Protein AF-0000000084898525 (afdb_homodimer)

InterPro domains:
  IPR001299 Ependymin [PF00811] (63-191)
  IPR001299 Ependymin [PTHR10697] (3-191)
  IPR001299 Ependymin [SM00026] (18-191)

Solvent-accessible surface area (backbone atoms only — not comparable to full-atom values): 20523 Å² total; per-residue (Å²): 135,84,80,79,79,80,79,78,77,78,77,77,72,76,73,67,85,75,81,52,68,35,63,54,34,30,29,25,37,34,38,40,34,28,42,67,80,61,45,37,32,42,39,39,35,41,40,30,57,87,71,37,34,40,29,40,41,30,41,32,46,56,98,90,40,78,45,44,37,41,33,39,39,32,42,83,75,32,31,28,41,37,27,35,64,84,76,60,47,51,44,80,41,84,36,84,64,78,83,72,72,83,56,67,52,92,80,46,40,84,70,48,77,47,25,46,10,24,85,87,42,88,57,13,26,26,44,30,34,33,35,33,38,79,54,98,51,33,37,37,39,38,30,23,20,61,38,71,21,28,57,35,34,39,35,34,46,35,42,48,99,86,65,44,76,41,36,38,37,37,39,34,26,54,41,40,84,37,71,96,50,81,68,68,76,49,80,54,73,71,67,103,136,84,81,77,79,78,81,80,77,78,77,76,72,76,73,67,85,74,81,51,68,34,63,54,34,29,29,24,37,34,39,41,33,27,42,67,79,61,45,37,32,41,40,38,34,41,41,31,57,86,72,38,35,40,30,39,41,29,41,32,46,54,97,89,39,77,44,44,38,41,34,39,38,32,44,83,74,31,31,28,42,37,28,35,63,84,75,60,47,52,45,80,41,84,34,85,64,77,84,72,75,83,58,67,50,93,81,44,40,84,70,50,77,48,24,46,9,21,84,88,43,89,56,14,25,28,45,29,34,34,34,32,37,78,52,96,52,33,38,36,39,37,29,22,20,61,40,69,22,27,58,34,35,37,34,34,47,34,42,48,97,85,66,46,78,40,36,38,38,37,38,34,25,54,41,38,83,38,71,96,51,81,67,68,76,49,80,53,73,72,68,103

pLDDT: mean 89.5, std 13.26, range [35.56, 98.69]

Radius of gyration: 24.47 Å; Cα contacts (8 Å, |Δi|>4): 939; chains: 2; bounding box: 104×73×61 Å

Structure (mmCIF, N/CA/C/O backbone):
data_AF-0000000084898525-model_v1
#
loop_
_entity.id
_entity.type
_entity.pdbx_description
1 polymer 'Mammalian ependymin-related protein 1'
#
loop_
_atom_site.group_PDB
_atom_site.id
_atom_site.type_symbol
_atom_site.label_atom_id
_atom_site.label_alt_id
_atom_site.label_comp_id
_atom_site.label_asym_id
_atom_site.label_entity_id
_atom_site.label_seq_id
_atom_site.pdbx_PDB_ins_code
_atom_site.Cartn_x
_atom_site.Cartn_y
_atom_site.Cartn_z
_atom_site.occupancy
_atom_site.B_iso_or_equiv
_atom_site.auth_seq_id
_atom_site.auth_comp_id
_atom_site.auth_asym_id
_atom_site.auth_atom_id
_atom_site.pdbx_PDB_model_num
ATOM 1 N N . MET A 1 1 ? -43 -37.938 35 1 37.47 1 MET A N 1
ATOM 2 C CA . MET A 1 1 ? -41.812 -37.062 35.125 1 37.47 1 MET A CA 1
ATOM 3 C C . MET A 1 1 ? -41.375 -36.562 33.75 1 37.47 1 MET A C 1
ATOM 5 O O . MET A 1 1 ? -40.875 -37.312 32.906 1 37.47 1 MET A O 1
ATOM 9 N N . LYS A 1 2 ? -42.125 -35.531 33.188 1 50.28 2 LYS A N 1
ATOM 10 C CA . LYS A 1 2 ? -41.844 -34.844 31.922 1 50.28 2 LYS A CA 1
ATOM 11 C C . LYS A 1 2 ? -40.5 -34.125 32 1 50.28 2 LYS A C 1
ATOM 13 O O . LYS A 1 2 ? -40.281 -33.312 32.906 1 50.28 2 LYS A O 1
ATOM 18 N N . LEU A 1 3 ? -39.469 -34.719 31.375 1 50.31 3 LEU A N 1
ATOM 19 C CA . LEU A 1 3 ? -38.125 -34.125 31.234 1 50.31 3 LEU A CA 1
ATOM 20 C C . LEU A 1 3 ? -38.219 -32.812 30.453 1 50.31 3 LEU A C 1
ATOM 22 O O . LEU A 1 3 ? -38.594 -32.781 29.281 1 50.31 3 LEU A O 1
ATOM 26 N N . LEU A 1 4 ? -38.344 -31.672 31.156 1 56.34 4 LEU A N 1
ATOM 27 C CA . LEU A 1 4 ? -38.219 -30.344 30.578 1 56.34 4 LEU A CA 1
ATOM 28 C C . LEU A 1 4 ? -36.812 -30.109 30.031 1 56.34 4 LEU A C 1
ATOM 30 O O . LEU A 1 4 ? -35.844 -30.125 30.797 1 56.34 4 LEU A O 1
ATOM 34 N N . ILE A 1 5 ? -36.594 -30.406 28.734 1 56.66 5 ILE A N 1
ATOM 35 C CA . ILE A 1 5 ? -35.344 -30.047 28.078 1 56.66 5 ILE A CA 1
ATOM 36 C C . ILE A 1 5 ? -35.25 -28.531 27.906 1 56.66 5 ILE A C 1
ATOM 38 O O . ILE A 1 5 ? -36.062 -27.938 27.188 1 56.66 5 ILE A O 1
ATOM 42 N N . LEU A 1 6 ? -34.656 -27.797 28.844 1 54.09 6 LEU A N 1
ATOM 43 C CA . LEU A 1 6 ? -34.312 -26.391 28.672 1 54.09 6 LEU A CA 1
ATOM 44 C C . LEU A 1 6 ? -33.281 -26.203 27.578 1 54.09 6 LEU A C 1
ATOM 46 O O . LEU A 1 6 ? -32.125 -26.656 27.719 1 54.09 6 LEU A O 1
ATOM 50 N N . SER A 1 7 ? -33.688 -25.859 26.344 1 55.78 7 SER A N 1
ATOM 51 C CA . SER A 1 7 ? -32.781 -25.484 25.266 1 55.78 7 SER A CA 1
ATOM 52 C C . SER A 1 7 ? -32.094 -24.156 25.562 1 55.78 7 SER A C 1
ATOM 54 O O . SER A 1 7 ? -32.75 -23.109 25.656 1 55.78 7 SER A O 1
ATOM 56 N N . PHE A 1 8 ? -30.922 -24.125 26.125 1 55.19 8 PHE A N 1
ATOM 57 C CA . PHE A 1 8 ? -30.125 -22.922 26.203 1 55.19 8 PHE A CA 1
ATOM 58 C C . PHE A 1 8 ? -29.641 -22.5 24.812 1 55.19 8 PHE A C 1
ATOM 60 O O . PHE A 1 8 ? -28.766 -23.141 24.234 1 55.19 8 PHE A O 1
ATOM 67 N N . SER A 1 9 ? -30.406 -21.625 24.094 1 54.16 9 SER A N 1
ATOM 68 C CA . SER A 1 9 ? -29.891 -20.984 22.891 1 54.16 9 SER A CA 1
ATOM 69 C C . SER A 1 9 ? -28.719 -20.078 23.203 1 54.16 9 SER A C 1
ATOM 71 O O . SER A 1 9 ? -28.859 -19.078 23.906 1 54.16 9 SER A O 1
ATOM 73 N N . ALA A 1 10 ? -27.531 -20.516 23 1 54.69 10 ALA A N 1
ATOM 74 C CA . ALA A 1 10 ? -26.344 -19.656 23.062 1 54.69 10 ALA A CA 1
ATOM 75 C C . ALA A 1 10 ? -26.453 -18.516 22.047 1 54.69 10 ALA A C 1
ATOM 77 O O . ALA A 1 10 ? -26.438 -18.75 20.828 1 54.69 10 ALA A O 1
ATOM 78 N N . LEU A 1 11 ? -26.953 -17.328 22.375 1 49.19 11 LEU A N 1
ATOM 79 C CA . LEU A 1 11 ? -26.828 -16.125 21.578 1 49.19 11 LEU A CA 1
ATOM 80 C C . LEU A 1 11 ? -25.375 -15.797 21.281 1 49.19 11 LEU A C 1
ATOM 82 O O . LEU A 1 11 ? -24.625 -15.398 22.188 1 49.19 11 LEU A O 1
ATOM 86 N N . ILE A 1 12 ? -24.766 -16.406 20.281 1 50.25 12 ILE A N 1
ATOM 87 C CA . ILE A 1 12 ? -23.469 -15.945 19.797 1 50.25 12 ILE A CA 1
ATOM 88 C C . ILE A 1 12 ? -23.547 -14.461 19.453 1 50.25 12 ILE A C 1
ATOM 90 O O . ILE A 1 12 ? -24.188 -14.078 18.469 1 50.25 12 ILE A O 1
ATOM 94 N N . VAL A 1 13 ? -23.469 -13.539 20.359 1 44.94 13 VAL A N 1
ATOM 95 C CA . VAL A 1 13 ? -23.25 -12.117 20.094 1 44.94 13 VAL A CA 1
ATOM 96 C C . VAL A 1 13 ? -22.047 -11.945 19.156 1 44.94 13 VAL A C 1
ATOM 98 O O . VAL A 1 13 ? -20.922 -12.297 19.5 1 44.94 13 VAL A O 1
ATOM 101 N N . PHE A 1 14 ? -22.25 -12.023 17.828 1 46.62 14 PHE A N 1
ATOM 102 C CA . PHE A 1 14 ? -21.219 -11.508 16.938 1 46.62 14 PHE A CA 1
ATOM 103 C C . PHE A 1 14 ? -20.703 -10.172 17.438 1 46.62 14 PHE A C 1
ATOM 105 O O . PHE A 1 14 ? -21.422 -9.172 17.422 1 46.62 14 PHE A O 1
ATOM 112 N N . ALA A 1 15 ? -19.844 -10.109 18.391 1 46.78 15 ALA A N 1
ATOM 113 C CA . ALA A 1 15 ? -19.219 -8.844 18.781 1 46.78 15 ALA A CA 1
ATOM 114 C C . ALA A 1 15 ? -18.828 -8.031 17.547 1 46.78 15 ALA A C 1
ATOM 116 O O . ALA A 1 15 ? -18.062 -8.5 16.703 1 46.78 15 ALA A O 1
ATOM 117 N N . ALA A 1 16 ? -19.672 -7.074 17.062 1 53.44 16 ALA A N 1
ATOM 118 C CA . ALA A 1 16 ? -19.312 -6.07 16.062 1 53.44 16 ALA A CA 1
ATOM 119 C C . ALA A 1 16 ? -17.859 -5.66 16.203 1 53.44 16 ALA A C 1
ATOM 121 O O . ALA A 1 16 ? -17.328 -5.547 17.312 1 53.44 16 ALA A O 1
ATOM 122 N N . ALA A 1 17 ? -17.094 -5.891 15.172 1 63.47 17 ALA A N 1
ATOM 123 C CA . ALA A 1 17 ? -15.695 -5.488 15.227 1 63.47 17 ALA A CA 1
ATOM 124 C C . ALA A 1 17 ? -15.531 -4.152 15.953 1 63.47 17 ALA A C 1
ATOM 126 O O . ALA A 1 17 ? -16.219 -3.182 15.633 1 63.47 17 ALA A O 1
ATOM 127 N N . GLN A 1 18 ? -15.102 -4.094 17.219 1 69.44 18 GLN A N 1
ATOM 128 C CA . GLN A 1 18 ? -14.945 -2.881 18.016 1 69.44 18 GLN A CA 1
ATOM 129 C C . GLN A 1 18 ? -13.992 -1.899 17.328 1 69.44 18 GLN A C 1
ATOM 131 O O . GLN A 1 18 ? -12.922 -2.289 16.859 1 69.44 18 GLN A O 1
ATOM 136 N N . HIS A 1 19 ? -14.43 -0.667 17.062 1 83.62 19 HIS A N 1
ATOM 137 C CA . HIS A 1 19 ? -13.648 0.427 16.516 1 83.62 19 HIS A CA 1
ATOM 138 C C . HIS A 1 19 ? -12.375 0.661 17.328 1 83.62 19 HIS A C 1
ATOM 140 O O . HIS A 1 19 ? -12.445 0.9 18.531 1 83.62 19 HIS A O 1
ATOM 146 N N . CYS A 1 20 ? -11.242 0.425 16.75 1 87.94 20 CYS A N 1
ATOM 147 C CA . CYS A 1 20 ? -10.008 0.813 17.438 1 87.94 20 CYS A CA 1
ATOM 148 C C . CYS A 1 20 ? -9.883 2.33 17.5 1 87.94 20 CYS A C 1
ATOM 150 O O . CYS A 1 20 ? -10.57 3.051 16.781 1 87.94 20 CYS A O 1
ATOM 152 N N . ILE A 1 21 ? -9.148 2.836 18.484 1 91.38 21 ILE A N 1
ATOM 153 C CA . ILE A 1 21 ? -8.977 4.27 18.688 1 91.38 21 ILE A CA 1
ATOM 154 C C . ILE A 1 21 ? -7.633 4.711 18.094 1 91.38 21 ILE A C 1
ATOM 156 O O . ILE A 1 21 ? -6.574 4.363 18.625 1 91.38 21 ILE A O 1
ATOM 160 N N . SER A 1 22 ? -7.703 5.422 17.031 1 93.19 22 SER A N 1
ATOM 161 C CA . SER A 1 22 ? -6.496 5.926 16.391 1 93.19 22 SER A CA 1
ATOM 162 C C . SER A 1 22 ? -5.934 7.133 17.125 1 93.19 22 SER A C 1
ATOM 164 O O . SER A 1 22 ? -6.672 7.848 17.812 1 93.19 22 SER A O 1
ATOM 166 N N . PRO A 1 23 ? -4.617 7.359 17.031 1 95.19 23 PRO A N 1
ATOM 167 C CA . PRO A 1 23 ? -4.047 8.547 17.672 1 95.19 23 PRO A CA 1
ATOM 168 C C . PRO A 1 23 ? -4.566 9.852 17.078 1 95.19 23 PRO A C 1
ATOM 170 O O . PRO A 1 23 ? -4.695 9.961 15.859 1 95.19 23 PRO A O 1
ATOM 173 N N . ASP A 1 24 ? -4.734 10.828 17.906 1 96.12 24 ASP A N 1
ATOM 174 C CA . ASP A 1 24 ? -5.234 12.125 17.453 1 96.12 24 ASP A CA 1
ATOM 175 C C . ASP A 1 24 ? -4.102 12.992 16.906 1 96.12 24 ASP A C 1
ATOM 177 O O . ASP A 1 24 ? -4.348 13.953 16.188 1 96.12 24 ASP A O 1
ATOM 181 N N . VAL A 1 25 ? -2.953 12.711 17.469 1 97.44 25 VAL A N 1
ATOM 182 C CA . VAL A 1 25 ? -1.782 13.5 17.094 1 97.44 25 VAL A CA 1
ATOM 183 C C . VAL A 1 25 ? -0.61 12.562 16.797 1 97.44 25 VAL A C 1
ATOM 185 O O . VAL A 1 25 ? -0.281 11.695 17.609 1 97.44 25 VAL A O 1
ATOM 188 N N . PHE A 1 26 ? -0.01 12.75 15.547 1 98.06 26 PHE A N 1
ATOM 189 C CA . PHE A 1 26 ? 1.152 11.93 15.234 1 98.06 26 PHE A CA 1
ATOM 190 C C . PHE A 1 26 ? 1.966 12.547 14.102 1 98.06 26 PHE A C 1
ATOM 192 O O . PHE A 1 26 ? 1.516 13.484 13.445 1 98.06 26 PHE A O 1
ATOM 199 N N . GLU A 1 27 ? 3.195 12.086 13.984 1 98.38 27 GLU A N 1
ATOM 200 C CA . GLU A 1 27 ? 4.059 12.344 12.836 1 98.38 27 GLU A CA 1
ATOM 201 C C . GLU A 1 27 ? 4.383 11.047 12.086 1 98.38 27 GLU A C 1
ATOM 203 O O . GLU A 1 27 ? 4.359 9.969 12.672 1 98.38 27 GLU A O 1
ATOM 208 N N . SER A 1 28 ? 4.676 11.18 10.805 1 98.5 28 SER A N 1
ATOM 209 C CA . SER A 1 28 ? 5.027 10.008 10.008 1 98.5 28 SER A CA 1
ATOM 210 C C . SER A 1 28 ? 5.777 10.406 8.742 1 98.5 28 SER A C 1
ATOM 212 O O . SER A 1 28 ? 5.734 11.562 8.32 1 98.5 28 SER A O 1
ATOM 214 N N . ARG A 1 29 ? 6.57 9.477 8.328 1 98.19 29 ARG A N 1
ATOM 215 C CA . ARG A 1 29 ? 6.867 9.562 6.898 1 98.19 29 ARG A CA 1
ATOM 216 C C . ARG A 1 29 ? 5.609 9.336 6.066 1 98.19 29 ARG A C 1
ATOM 218 O O . ARG A 1 29 ? 4.738 8.547 6.449 1 98.19 29 ARG A O 1
ATOM 225 N N . ILE A 1 30 ? 5.559 10.023 4.941 1 98.19 30 ILE A N 1
ATOM 226 C CA . ILE A 1 30 ? 4.383 9.859 4.09 1 98.19 30 ILE A CA 1
ATOM 227 C C . ILE A 1 30 ? 4.816 9.758 2.629 1 98.19 30 ILE A C 1
ATOM 229 O O . ILE A 1 30 ? 5.746 10.445 2.203 1 98.19 30 ILE A O 1
ATOM 233 N N . ILE A 1 31 ? 4.25 8.844 1.963 1 95.62 31 ILE A N 1
ATOM 234 C CA . ILE A 1 31 ? 4.281 8.789 0.505 1 95.62 31 ILE A CA 1
ATOM 235 C C . ILE A 1 31 ? 2.877 9.031 -0.046 1 95.62 31 ILE A C 1
ATOM 237 O O . ILE A 1 31 ? 1.902 8.461 0.444 1 95.62 31 ILE A O 1
ATOM 241 N N . SER A 1 32 ? 2.797 9.93 -1.043 1 95.62 32 SER A N 1
ATOM 242 C CA . SER A 1 32 ? 1.503 10.266 -1.627 1 95.62 32 SER A CA 1
ATOM 243 C C . SER A 1 32 ? 1.498 10.031 -3.133 1 95.62 32 SER A C 1
ATOM 245 O O . SER A 1 32 ? 2.422 10.453 -3.836 1 95.62 32 SER A O 1
ATOM 247 N N . TYR A 1 33 ? 0.398 9.359 -3.537 1 91.44 33 TYR A N 1
ATOM 248 C CA . TYR A 1 33 ? 0.168 9.148 -4.961 1 91.44 33 TYR A CA 1
ATOM 249 C C . TYR A 1 33 ? -1.206 9.656 -5.375 1 91.44 33 TYR A C 1
ATOM 251 O O . TYR A 1 33 ? -2.162 9.586 -4.602 1 91.44 33 TYR A O 1
ATOM 259 N N . ASP A 1 34 ? -1.259 10.188 -6.52 1 91.19 34 ASP A N 1
ATOM 260 C CA . ASP A 1 34 ? -2.484 10.164 -7.312 1 91.19 34 ASP A CA 1
ATOM 261 C C . ASP A 1 34 ? -2.328 9.258 -8.531 1 91.19 34 ASP A C 1
ATOM 263 O O . ASP A 1 34 ? -1.704 9.641 -9.523 1 91.19 34 ASP A O 1
ATOM 267 N N . HIS A 1 35 ? -2.918 8.102 -8.406 1 85.62 35 HIS A N 1
ATOM 268 C CA . HIS A 1 35 ? -2.658 7.062 -9.398 1 85.62 35 HIS A CA 1
ATOM 269 C C . HIS A 1 35 ? -3.283 7.41 -10.742 1 85.62 35 HIS A C 1
ATOM 271 O O . HIS A 1 35 ? -2.926 6.828 -11.766 1 85.62 35 HIS A O 1
ATOM 277 N N . ARG A 1 36 ? -4.145 8.352 -10.773 1 83.5 36 ARG A N 1
ATOM 278 C CA . ARG A 1 36 ? -4.754 8.766 -12.031 1 83.5 36 ARG A CA 1
ATOM 279 C C . ARG A 1 36 ? -3.832 9.703 -12.805 1 83.5 36 ARG A C 1
ATOM 281 O O . ARG A 1 36 ? -3.721 9.609 -14.031 1 83.5 36 ARG A O 1
ATOM 288 N N . THR A 1 37 ? -3.15 10.555 -12.094 1 82.75 37 THR A N 1
ATOM 289 C CA . THR A 1 37 ? -2.352 11.57 -12.766 1 82.75 37 THR A CA 1
ATOM 290 C C . THR A 1 37 ? -0.876 11.18 -12.781 1 82.75 37 THR A C 1
ATOM 292 O O . THR A 1 37 ? -0.083 11.75 -13.523 1 82.75 37 THR A O 1
ATOM 295 N N . GLY A 1 38 ? -0.551 10.312 -11.922 1 80.94 38 GLY A N 1
ATOM 296 C CA . GLY A 1 38 ? 0.848 9.938 -11.781 1 80.94 38 GLY A CA 1
ATOM 297 C C . GLY A 1 38 ? 1.601 10.805 -10.789 1 80.94 38 GLY A C 1
ATOM 298 O O . GLY A 1 38 ? 2.83 10.758 -10.727 1 80.94 38 GLY A O 1
ATOM 299 N N . TYR A 1 39 ? 0.853 11.641 -10.062 1 86.81 39 TYR A N 1
ATOM 300 C CA . TYR A 1 39 ? 1.465 12.453 -9.023 1 86.81 39 TYR A CA 1
ATOM 301 C C . TYR A 1 39 ? 2.123 11.586 -7.957 1 86.81 39 TYR A C 1
ATOM 303 O O . TYR A 1 39 ? 1.572 10.547 -7.566 1 86.81 39 TYR A O 1
ATOM 311 N N . TYR A 1 40 ? 3.279 11.969 -7.598 1 90.31 40 TYR A N 1
ATOM 312 C CA . TYR A 1 40 ? 4.043 11.281 -6.562 1 90.31 40 TYR A CA 1
ATOM 313 C C . TYR A 1 40 ? 4.781 12.281 -5.68 1 90.31 40 TYR A C 1
ATOM 315 O O . TYR A 1 40 ? 5.391 13.227 -6.18 1 90.31 40 TYR A O 1
ATOM 323 N N . ALA A 1 41 ? 4.656 12.094 -4.402 1 94.81 41 ALA A N 1
ATOM 324 C CA . ALA A 1 41 ? 5.387 12.922 -3.443 1 94.81 41 ALA A CA 1
ATOM 325 C C . ALA A 1 41 ? 5.793 12.109 -2.217 1 94.81 41 ALA A C 1
ATOM 327 O O . ALA A 1 41 ? 5.102 11.156 -1.838 1 94.81 41 ALA A O 1
ATOM 328 N N . ALA A 1 42 ? 6.883 12.438 -1.641 1 96.12 42 ALA A N 1
ATOM 329 C CA . ALA A 1 42 ? 7.398 11.773 -0.449 1 96.12 42 ALA A CA 1
ATOM 330 C C . ALA A 1 42 ? 7.969 12.781 0.544 1 96.12 42 ALA A C 1
ATOM 332 O O . ALA A 1 42 ? 8.617 13.75 0.149 1 96.12 42 ALA A O 1
ATOM 333 N N . GLY A 1 43 ? 7.688 12.531 1.839 1 97.38 43 GLY A N 1
ATOM 334 C CA . GLY A 1 43 ? 8.219 13.43 2.85 1 97.38 43 GLY A CA 1
ATOM 335 C C . GLY A 1 43 ? 7.742 13.094 4.254 1 97.38 43 GLY A C 1
ATOM 336 O O . GLY A 1 43 ? 7.801 11.938 4.672 1 97.38 43 GLY A O 1
ATOM 337 N N . TRP A 1 44 ? 7.383 14.242 4.938 1 97.69 44 TRP A N 1
ATOM 338 C CA . TRP A 1 44 ? 7 14.117 6.34 1 97.69 44 TRP A CA 1
ATOM 339 C C . TRP A 1 44 ? 5.633 14.75 6.59 1 97.69 44 TRP A C 1
ATOM 341 O O . TRP A 1 44 ? 5.324 15.812 6.039 1 97.69 44 TRP A O 1
ATOM 351 N N . LEU A 1 45 ? 4.945 14.102 7.453 1 98.38 45 LEU A N 1
ATOM 352 C CA . LEU A 1 45 ? 3.609 14.562 7.812 1 98.38 45 LEU A CA 1
ATOM 353 C C . LEU A 1 45 ? 3.486 14.766 9.32 1 98.38 45 LEU A C 1
ATOM 355 O O . LEU A 1 45 ? 3.959 13.93 10.102 1 98.38 45 LEU A O 1
ATOM 359 N N . ALA A 1 46 ? 2.951 15.875 9.719 1 98.69 46 ALA A N 1
ATOM 360 C CA . ALA A 1 46 ? 2.426 16.094 11.062 1 98.69 46 ALA A CA 1
ATOM 361 C C . ALA A 1 46 ? 0.905 16.234 11.047 1 98.69 46 ALA A C 1
ATOM 363 O O . ALA A 1 46 ? 0.351 16.938 10.195 1 98.69 46 ALA A O 1
ATOM 364 N N . TYR A 1 47 ? 0.273 15.539 11.922 1 98.56 47 TYR A N 1
ATOM 365 C CA . TYR A 1 47 ? -1.181 15.422 11.945 1 98.56 47 TYR A CA 1
ATOM 366 C C . TYR A 1 47 ? -1.731 15.734 13.336 1 98.56 47 TYR A C 1
ATOM 368 O O . TYR A 1 47 ? -1.245 15.203 14.336 1 98.56 47 TYR A O 1
ATOM 376 N N . ASP A 1 48 ? -2.695 16.609 13.406 1 98.12 48 ASP A N 1
ATOM 377 C CA . ASP A 1 48 ? -3.41 16.938 14.633 1 98.12 48 ASP A CA 1
ATOM 378 C C . ASP A 1 48 ? -4.918 17 14.398 1 98.12 48 ASP A C 1
ATOM 380 O O . ASP A 1 48 ? -5.426 17.984 13.859 1 98.12 48 ASP A O 1
ATOM 384 N N . ALA A 1 49 ? -5.598 15.992 14.875 1 96.44 49 ALA A N 1
ATOM 385 C CA . ALA A 1 49 ? -7.043 15.914 14.68 1 96.44 49 ALA A CA 1
ATOM 386 C C . ALA A 1 49 ? -7.777 16.906 15.57 1 96.44 49 ALA A C 1
ATOM 388 O O . ALA A 1 49 ? -8.867 17.375 15.234 1 96.44 49 ALA A O 1
ATOM 389 N N . ASN A 1 50 ? -7.203 17.219 16.688 1 95.88 50 ASN A N 1
ATOM 390 C CA . ASN A 1 50 ? -7.871 18.125 17.625 1 95.88 50 ASN A CA 1
ATOM 391 C C . ASN A 1 50 ? -8.039 19.516 17.047 1 95.88 50 ASN A C 1
ATOM 393 O O . ASN A 1 50 ? -9.086 20.141 17.203 1 95.88 50 ASN A O 1
ATOM 397 N N . THR A 1 51 ? -7.004 19.969 16.422 1 97.06 51 THR A N 1
ATOM 398 C CA . THR A 1 51 ? -7.055 21.312 15.82 1 97.06 51 THR A CA 1
ATOM 399 C C . THR A 1 51 ? -7.367 21.219 14.328 1 97.06 51 THR A C 1
ATOM 401 O O . THR A 1 51 ? -7.469 22.25 13.656 1 97.06 51 THR A O 1
ATOM 404 N N . GLU A 1 52 ? -7.512 20.062 13.766 1 97.44 52 GLU A N 1
ATOM 405 C CA . GLU A 1 52 ? -7.781 19.781 12.359 1 97.44 52 GLU A CA 1
ATOM 406 C C . GLU A 1 52 ? -6.742 20.453 11.461 1 97.44 52 GLU A C 1
ATOM 408 O O . GLU A 1 52 ? -7.098 21.172 10.531 1 97.44 52 GLU A O 1
ATOM 413 N N . ARG A 1 53 ? -5.504 20.109 11.789 1 98.25 53 ARG A N 1
ATOM 414 C CA . ARG A 1 53 ? -4.379 20.641 11.023 1 98.25 53 ARG A CA 1
ATOM 415 C C . ARG A 1 53 ? -3.469 19.516 10.555 1 98.25 53 ARG A C 1
ATOM 417 O O . ARG A 1 53 ? -3.234 18.547 11.289 1 98.25 53 ARG A O 1
ATOM 424 N N . ILE A 1 54 ? -3.039 19.641 9.352 1 98.44 54 ILE A N 1
ATOM 425 C CA . ILE A 1 54 ? -2.064 18.734 8.758 1 98.44 54 ILE A CA 1
ATOM 426 C C . ILE A 1 54 ? -0.929 19.531 8.125 1 98.44 54 ILE A C 1
ATOM 428 O O . ILE A 1 54 ? -1.172 20.5 7.402 1 98.44 54 ILE A O 1
ATOM 432 N N . ARG A 1 55 ? 0.242 19.188 8.461 1 98.44 55 ARG A N 1
ATOM 433 C CA . ARG A 1 55 ? 1.406 19.781 7.812 1 98.44 55 ARG A CA 1
ATOM 434 C C . ARG A 1 55 ? 2.215 18.719 7.074 1 98.44 55 ARG A C 1
ATOM 436 O O . ARG A 1 55 ? 2.469 17.641 7.609 1 98.44 55 ARG A O 1
ATOM 443 N N . VAL A 1 56 ? 2.541 19.031 5.828 1 98 56 VAL A N 1
ATOM 444 C CA . VAL A 1 56 ? 3.311 18.109 5.016 1 98 56 VAL A CA 1
ATOM 445 C C . VAL A 1 56 ? 4.523 18.812 4.418 1 98 56 VAL A C 1
ATOM 447 O O . VAL A 1 56 ? 4.387 19.875 3.799 1 98 56 VAL A O 1
ATOM 450 N N . ILE A 1 57 ? 5.691 18.297 4.684 1 96.88 57 ILE A N 1
ATOM 451 C CA . ILE A 1 57 ? 6.934 18.703 4.031 1 96.88 57 ILE A CA 1
ATOM 452 C C . ILE A 1 57 ? 7.395 17.609 3.068 1 96.88 57 ILE A C 1
ATOM 454 O O . ILE A 1 57 ? 7.73 16.5 3.49 1 96.88 57 ILE A O 1
ATOM 458 N N . GLU A 1 58 ? 7.355 17.984 1.726 1 96.06 58 GLU A N 1
ATOM 459 C CA . GLU A 1 58 ? 7.496 16.859 0.802 1 96.06 58 GLU A CA 1
ATOM 460 C C . GLU A 1 58 ? 8.242 17.281 -0.463 1 96.06 58 GLU A C 1
ATOM 462 O O . GLU A 1 58 ? 8.312 18.469 -0.78 1 96.06 58 GLU A O 1
ATOM 467 N N . ASP A 1 59 ? 8.898 16.328 -1.011 1 94.62 59 ASP A N 1
ATOM 468 C CA . ASP A 1 59 ? 9.383 16.406 -2.385 1 94.62 59 ASP A CA 1
ATOM 469 C C . ASP A 1 59 ? 8.352 15.852 -3.363 1 94.62 59 ASP A C 1
ATOM 471 O O . ASP A 1 59 ? 7.93 14.703 -3.24 1 94.62 59 ASP A O 1
ATOM 475 N N . ALA A 1 60 ? 7.98 16.719 -4.227 1 92 60 ALA A N 1
ATOM 476 C CA . ALA A 1 60 ? 7.059 16.312 -5.281 1 92 60 ALA A CA 1
ATOM 477 C C . ALA A 1 60 ? 7.801 16.078 -6.594 1 92 60 ALA A C 1
ATOM 479 O O . ALA A 1 60 ? 8.695 16.844 -6.949 1 92 60 ALA A O 1
ATOM 480 N N . TYR A 1 61 ? 7.426 14.984 -7.211 1 85.81 61 TYR A N 1
ATOM 481 C CA . TYR A 1 61 ? 8.086 14.609 -8.453 1 85.81 61 TYR A CA 1
ATOM 482 C C . TYR A 1 61 ? 7.121 14.672 -9.633 1 85.81 61 TYR A C 1
ATOM 484 O O . TYR A 1 61 ? 6.145 13.922 -9.68 1 85.81 61 TYR A O 1
ATOM 492 N N . GLU A 1 62 ? 7.16 15.734 -10.438 1 74.94 62 GLU A N 1
ATOM 493 C CA . GLU A 1 62 ? 6.363 15.906 -11.648 1 74.94 62 GLU A CA 1
ATOM 494 C C . GLU A 1 62 ? 7.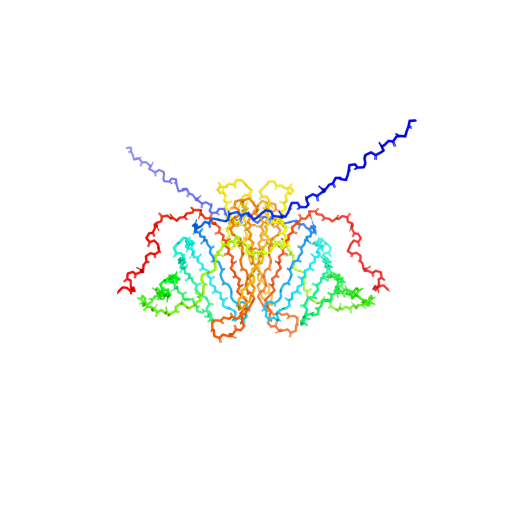254 16.047 -12.883 1 74.94 62 GLU A C 1
ATOM 496 O O . GLU A 1 62 ? 8.094 16.938 -12.945 1 74.94 62 GLU A O 1
ATOM 501 N N . ASN A 1 63 ? 6.973 15.195 -13.953 1 70.5 63 ASN A N 1
ATOM 502 C CA . ASN A 1 63 ? 7.695 15.227 -15.219 1 70.5 63 ASN A CA 1
ATOM 503 C C . ASN A 1 63 ? 9.203 15.344 -15 1 70.5 63 ASN A C 1
ATOM 505 O O . ASN A 1 63 ? 9.852 16.203 -15.602 1 70.5 63 ASN A O 1
ATOM 509 N N . SER A 1 64 ? 9.711 14.602 -14.016 1 73.19 64 SER A N 1
ATOM 510 C CA . SER A 1 64 ? 11.133 14.492 -13.719 1 73.19 64 SER A CA 1
ATOM 511 C C . SER A 1 64 ? 11.641 15.688 -12.922 1 73.19 64 SER A C 1
ATOM 513 O O . SER A 1 64 ? 12.844 15.859 -12.742 1 73.19 64 SER A O 1
ATOM 515 N N . THR A 1 65 ? 10.766 16.578 -12.703 1 82.88 65 THR A N 1
ATOM 516 C CA . THR A 1 65 ? 11.125 17.719 -11.875 1 82.88 65 THR A CA 1
ATOM 517 C C . THR A 1 65 ? 10.773 17.453 -10.414 1 82.88 65 THR A C 1
ATOM 519 O O . THR A 1 65 ? 9.68 16.969 -10.109 1 82.88 65 THR A O 1
ATOM 522 N N . LYS A 1 66 ? 11.742 17.719 -9.609 1 88.12 66 LYS A N 1
ATOM 523 C CA . LYS A 1 66 ? 11.555 17.609 -8.164 1 88.12 66 LYS A CA 1
ATOM 524 C C . LYS A 1 66 ? 11.352 18.984 -7.531 1 88.12 66 LYS A C 1
ATOM 526 O O . LYS A 1 66 ? 12.148 19.906 -7.742 1 88.12 66 LYS A O 1
ATOM 531 N N . THR A 1 67 ? 10.227 19.203 -6.832 1 90.75 67 THR A N 1
ATOM 532 C CA . THR A 1 67 ? 9.922 20.438 -6.129 1 90.75 67 THR A CA 1
ATOM 533 C C . THR A 1 67 ? 9.672 20.172 -4.648 1 90.75 67 THR A C 1
ATOM 535 O O . THR A 1 67 ? 8.977 19.219 -4.293 1 90.75 67 THR A O 1
ATOM 538 N N . HIS A 1 68 ? 10.219 21.0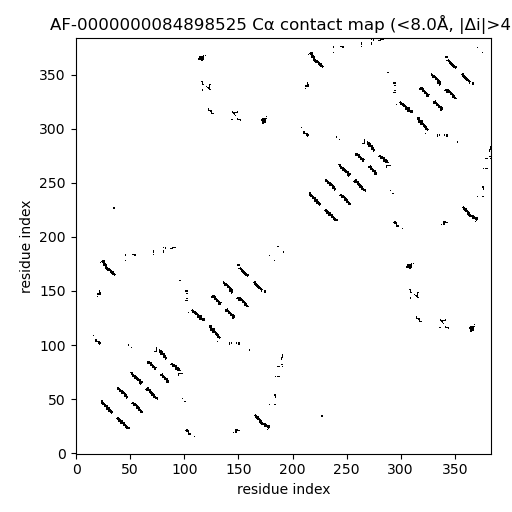16 -3.848 1 93.25 68 HIS A N 1
ATOM 539 C CA . HIS A 1 68 ? 10.062 20.891 -2.404 1 93.25 68 HIS A CA 1
ATOM 540 C C . HIS A 1 68 ? 8.969 21.797 -1.878 1 93.25 68 HIS A C 1
ATOM 542 O O . HIS A 1 68 ? 8.992 23.016 -2.125 1 93.25 68 HIS A O 1
ATOM 548 N N . TYR A 1 69 ? 8.016 21.188 -1.221 1 95.62 69 TYR A N 1
ATOM 549 C CA . TYR A 1 69 ? 6.914 21.969 -0.67 1 95.62 69 TYR A CA 1
ATOM 550 C C . TYR A 1 69 ? 6.816 21.781 0.84 1 95.62 69 TYR A C 1
ATOM 552 O O . TYR A 1 69 ? 7.164 20.719 1.368 1 95.62 69 TYR A O 1
ATOM 560 N N . ASP A 1 70 ? 6.477 22.828 1.464 1 97.19 70 ASP A N 1
ATOM 561 C CA . ASP A 1 70 ? 6.004 22.875 2.846 1 97.19 70 ASP A CA 1
ATOM 562 C C . ASP A 1 70 ? 4.578 23.406 2.924 1 97.19 70 ASP A C 1
ATOM 564 O O . ASP A 1 70 ? 4.34 24.594 2.689 1 97.19 70 ASP A O 1
ATOM 568 N N . THR A 1 71 ? 3.67 22.547 3.32 1 97.5 71 THR A N 1
ATOM 569 C CA . THR A 1 71 ? 2.264 22.922 3.238 1 97.5 71 THR A CA 1
ATOM 570 C C . THR A 1 71 ? 1.564 22.703 4.574 1 97.5 71 THR A C 1
ATOM 572 O O . THR A 1 71 ? 1.668 21.625 5.168 1 97.5 71 THR A O 1
ATOM 575 N N . LEU A 1 72 ? 0.885 23.734 5.012 1 98.31 72 LEU A N 1
ATOM 576 C CA . LEU A 1 72 ? 0.007 23.625 6.172 1 98.31 72 LEU A CA 1
ATOM 577 C C . LEU A 1 72 ? -1.458 23.672 5.75 1 98.31 72 LEU A C 1
ATOM 579 O O . LEU A 1 72 ? -1.907 24.641 5.145 1 98.31 72 LEU A O 1
ATOM 583 N N . PHE A 1 73 ? -2.201 22.672 6.059 1 98.06 73 PHE A N 1
ATOM 584 C CA . PHE A 1 73 ? -3.65 22.641 5.902 1 98.06 73 PHE A CA 1
ATOM 585 C C . PHE A 1 73 ? -4.344 22.984 7.219 1 98.06 73 PHE A C 1
ATOM 587 O O . PHE A 1 73 ? -4.27 22.219 8.18 1 98.06 73 PHE A O 1
ATOM 594 N N . ALA A 1 74 ? -4.926 24.078 7.23 1 98.12 74 ALA A N 1
ATOM 595 C CA . ALA A 1 74 ? -5.68 24.531 8.398 1 98.12 74 ALA A CA 1
ATOM 596 C C . ALA A 1 74 ? -7.18 24.516 8.125 1 98.12 74 ALA A C 1
ATOM 598 O O . ALA A 1 74 ? -7.742 25.5 7.656 1 98.12 74 ALA A O 1
ATOM 599 N N . TYR A 1 75 ? -7.836 23.484 8.547 1 97.38 75 TYR A N 1
ATOM 600 C CA . TYR A 1 75 ? -9.203 23.234 8.102 1 97.38 75 TYR A CA 1
ATOM 601 C C . TYR A 1 75 ? -10.188 24.141 8.828 1 97.38 75 TYR A C 1
ATOM 603 O O . TYR A 1 75 ? -11.172 24.594 8.242 1 97.38 75 TYR A O 1
ATOM 611 N N . LYS A 1 76 ? -9.977 24.391 10.047 1 97.19 76 LYS A N 1
ATOM 612 C CA . LYS A 1 76 ? -10.867 25.297 10.758 1 97.19 76 LYS A CA 1
ATOM 613 C C . LYS A 1 76 ? -10.812 26.703 10.172 1 97.19 76 LYS A C 1
ATOM 615 O O . LYS A 1 76 ? -11.828 27.406 10.117 1 97.19 76 LYS A O 1
ATOM 620 N N . GLU A 1 77 ? -9.625 27.078 9.727 1 96.25 77 GLU A N 1
ATOM 621 C CA . GLU A 1 77 ? -9.43 28.391 9.125 1 96.25 77 GLU A CA 1
ATOM 622 C C . GLU A 1 77 ? -9.805 28.375 7.645 1 96.25 77 GLU A C 1
ATOM 624 O O . GLU A 1 77 ? -9.781 29.422 6.984 1 96.25 77 GLU A O 1
ATOM 629 N N . LYS A 1 78 ? -10.031 27.266 7.156 1 97.06 78 LYS A N 1
ATOM 630 C CA . LYS A 1 78 ? -10.336 27.094 5.738 1 97.06 78 LYS A CA 1
ATOM 631 C C . LYS A 1 78 ? -9.227 27.656 4.859 1 97.06 78 LYS A C 1
ATOM 633 O O . LYS A 1 78 ? -9.492 28.359 3.885 1 97.06 78 LYS A O 1
ATOM 638 N N . ALA A 1 79 ? -7.988 27.344 5.258 1 97.62 79 ALA A N 1
ATOM 639 C CA . ALA A 1 79 ? -6.852 27.906 4.527 1 97.62 79 ALA A CA 1
ATOM 640 C C . ALA A 1 79 ? -5.73 26.875 4.387 1 97.62 79 ALA A C 1
ATOM 642 O O . ALA A 1 79 ? -5.453 26.125 5.32 1 97.62 79 ALA A O 1
ATOM 643 N N . GLU A 1 80 ? -5.156 26.859 3.289 1 97.62 80 GLU A N 1
ATOM 644 C CA . GLU A 1 80 ? -3.926 26.141 2.984 1 97.62 80 GLU A CA 1
ATOM 645 C C . GLU A 1 80 ? -2.764 27.109 2.756 1 97.62 80 GLU A C 1
ATOM 647 O O . GLU A 1 80 ? -2.877 28.047 1.973 1 97.62 80 GLU A O 1
ATOM 652 N N . TYR A 1 81 ? -1.662 26.969 3.461 1 98 81 TYR A N 1
ATOM 653 C CA . TYR A 1 81 ? -0.428 27.734 3.279 1 98 81 TYR A CA 1
ATOM 654 C C . TYR A 1 81 ? 0.66 26.859 2.662 1 98 81 TYR A C 1
ATOM 656 O O . TYR A 1 81 ? 1.107 25.891 3.273 1 98 81 TYR A O 1
ATOM 664 N N . ARG A 1 82 ? 1.07 27.188 1.489 1 97.19 82 ARG A N 1
ATOM 665 C CA . ARG A 1 82 ? 2.062 26.375 0.793 1 97.19 82 ARG A CA 1
ATOM 666 C C . ARG A 1 82 ? 3.307 27.203 0.465 1 97.19 82 ARG A C 1
ATOM 668 O O . ARG A 1 82 ? 3.215 28.25 -0.169 1 97.19 82 ARG A O 1
ATOM 675 N N . ILE A 1 83 ? 4.402 26.703 0.889 1 96.38 83 ILE A N 1
ATOM 676 C CA . ILE A 1 83 ? 5.688 27.328 0.601 1 96.38 83 ILE A CA 1
ATOM 677 C C . ILE A 1 83 ? 6.457 26.5 -0.416 1 96.38 83 ILE A C 1
ATOM 679 O O . ILE A 1 83 ? 6.625 25.281 -0.23 1 96.38 83 ILE A O 1
ATOM 683 N N . ASN A 1 84 ? 6.777 27.078 -1.51 1 92.75 84 ASN A N 1
ATOM 684 C CA . ASN A 1 84 ? 7.836 26.531 -2.35 1 92.75 84 ASN A CA 1
ATOM 685 C C . ASN A 1 84 ? 9.219 26.781 -1.755 1 92.75 84 ASN A C 1
ATOM 687 O O . ASN A 1 84 ? 9.703 27.922 -1.778 1 92.75 84 ASN A O 1
ATOM 691 N N . THR A 1 85 ? 9.805 25.688 -1.304 1 86.69 85 THR A N 1
ATOM 692 C CA . THR A 1 85 ? 11 25.906 -0.498 1 86.69 85 THR A CA 1
ATOM 693 C C . THR A 1 85 ? 12.188 26.266 -1.382 1 86.69 85 THR A C 1
ATOM 695 O O . THR A 1 85 ? 13.195 26.797 -0.893 1 86.69 85 THR A O 1
ATOM 698 N N . SER A 1 86 ? 12.031 26 -2.678 1 84 86 SER A N 1
ATOM 699 C CA . SER A 1 86 ? 13.094 26.438 -3.582 1 84 86 SER A CA 1
ATOM 700 C C . SER A 1 86 ? 13.055 27.953 -3.789 1 84 86 SER A C 1
ATOM 702 O O . SER A 1 86 ? 14.109 28.594 -3.863 1 84 86 SER A O 1
ATOM 704 N N . THR A 1 87 ? 11.93 28.5 -3.877 1 88.12 87 THR A N 1
ATOM 705 C CA . THR A 1 87 ? 11.789 29.922 -4.129 1 88.12 87 THR A CA 1
ATOM 706 C C . THR A 1 87 ? 11.445 30.672 -2.846 1 88.12 87 THR A C 1
ATOM 708 O O . THR A 1 87 ? 11.508 31.906 -2.803 1 88.12 87 THR A O 1
ATOM 711 N N . ASN A 1 88 ? 11.078 30.016 -1.883 1 90.44 88 ASN A N 1
ATOM 712 C CA . ASN A 1 88 ? 10.672 30.547 -0.589 1 90.44 88 ASN A CA 1
ATOM 713 C C . ASN A 1 88 ? 9.391 31.375 -0.702 1 90.44 88 ASN A C 1
ATOM 715 O O . ASN A 1 88 ? 9.148 32.25 0.112 1 90.44 88 ASN A O 1
ATOM 719 N N . LYS A 1 89 ? 8.664 31.172 -1.709 1 94.19 89 LYS A N 1
ATOM 720 C CA . LYS A 1 89 ? 7.406 31.891 -1.911 1 94.19 89 LYS A CA 1
ATOM 721 C C . LYS A 1 89 ? 6.238 31.141 -1.285 1 94.19 89 LYS A C 1
ATOM 723 O O . LYS A 1 89 ? 6.102 29.922 -1.476 1 94.19 89 LYS A O 1
ATOM 728 N N . CYS A 1 90 ? 5.469 31.875 -0.532 1 96.56 90 CYS A N 1
ATOM 729 C CA . CYS A 1 90 ? 4.289 31.297 0.1 1 96.56 90 CYS A CA 1
ATOM 730 C C . CYS A 1 90 ? 3.023 31.672 -0.668 1 96.56 90 CYS A C 1
ATOM 732 O O . CYS A 1 90 ? 2.877 32.812 -1.12 1 96.56 90 CYS A O 1
ATOM 734 N N . THR A 1 91 ? 2.154 30.734 -0.82 1 96.38 91 THR A N 1
ATOM 735 C CA . THR A 1 91 ? 0.827 30.953 -1.386 1 96.38 91 THR A CA 1
ATOM 736 C C . THR A 1 91 ? -0.257 30.516 -0.404 1 96.38 91 THR A C 1
ATOM 738 O O . THR A 1 91 ? -0.179 29.422 0.169 1 96.38 91 THR A O 1
ATOM 741 N N . LYS A 1 92 ? -1.146 31.391 -0.156 1 96.5 92 LYS A N 1
ATOM 742 C CA . LYS A 1 92 ? -2.328 31.047 0.63 1 96.5 92 LYS A CA 1
ATOM 743 C C . LYS A 1 92 ? -3.498 30.672 -0.273 1 96.5 92 LYS A C 1
ATOM 745 O O . LYS A 1 92 ? -3.881 31.453 -1.155 1 96.5 92 LYS A O 1
ATOM 750 N N . LEU A 1 93 ? -4.043 29.531 -0.06 1 94.94 93 LEU A N 1
ATOM 751 C CA . LEU A 1 93 ? -5.152 29.047 -0.868 1 94.94 93 LEU A CA 1
ATOM 752 C C . LEU A 1 93 ? -6.367 28.75 0.004 1 94.94 93 LEU A C 1
ATOM 754 O O . LEU A 1 93 ? -6.227 28.469 1.197 1 94.94 93 LEU A O 1
ATOM 758 N N . ALA A 1 94 ? -7.535 28.891 -0.612 1 95.31 94 ALA A N 1
ATOM 759 C CA . ALA A 1 94 ? -8.742 28.484 0.092 1 95.31 94 ALA A CA 1
ATOM 760 C C . ALA A 1 94 ? -8.805 26.953 0.235 1 95.31 94 ALA A C 1
ATOM 762 O O . ALA A 1 94 ? -8.461 26.234 -0.697 1 95.31 94 ALA A O 1
ATOM 763 N N . LEU A 1 95 ? -9.141 26.516 1.461 1 94.88 95 LEU A N 1
ATOM 764 C CA . LEU A 1 95 ? -9.336 25.094 1.763 1 94.88 95 LEU A CA 1
ATOM 765 C C . LEU A 1 95 ? -10.805 24.812 2.066 1 94.88 95 LEU A C 1
ATOM 767 O O . LEU A 1 95 ? -11.25 24.969 3.209 1 94.88 95 LEU A O 1
ATOM 771 N N . ASN A 1 96 ? -11.555 24.359 1.103 1 89.12 96 ASN A N 1
ATOM 772 C CA . ASN A 1 96 ? -13 24.188 1.232 1 89.12 96 ASN A CA 1
ATOM 773 C C . ASN A 1 96 ? -13.367 22.75 1.582 1 89.12 96 ASN A C 1
ATOM 775 O O . ASN A 1 96 ? -14.5 22.484 1.989 1 89.12 96 ASN A O 1
ATOM 779 N N . GLU A 1 97 ? -12.453 21.938 1.532 1 87.69 97 GLU A N 1
ATOM 780 C CA . GLU A 1 97 ? -12.719 20.547 1.88 1 87.69 97 GLU A CA 1
ATOM 781 C C . GLU A 1 97 ? -12.883 20.375 3.387 1 87.69 97 GLU A C 1
ATOM 783 O O . GLU A 1 97 ? -12.195 21.031 4.172 1 87.69 97 GLU A O 1
ATOM 788 N N . LYS A 1 98 ? -13.797 19.484 3.695 1 89 98 LYS A N 1
ATOM 789 C CA . LYS A 1 98 ? -13.969 19.156 5.105 1 89 98 LYS A CA 1
ATOM 790 C C . LYS A 1 98 ? -12.812 18.297 5.613 1 89 98 LYS A C 1
ATOM 792 O O . LYS A 1 98 ? -12.242 17.5 4.863 1 89 98 LYS A O 1
ATOM 797 N N . PHE A 1 99 ? -12.516 18.484 6.906 1 93.12 99 PHE A N 1
ATOM 798 C CA . PHE A 1 99 ? -11.492 17.656 7.551 1 93.12 99 PHE A CA 1
ATOM 799 C C . PHE A 1 99 ? -11.969 16.203 7.664 1 93.12 99 PHE A C 1
ATOM 801 O O . PHE A 1 99 ? -13.055 15.945 8.172 1 93.12 99 PHE A O 1
ATOM 808 N N . ILE A 1 100 ? -11.164 15.289 7.137 1 89.5 100 ILE A N 1
ATOM 809 C CA . ILE A 1 100 ? -11.398 13.859 7.32 1 89.5 100 ILE A CA 1
ATOM 810 C C . ILE A 1 100 ? -10.312 13.273 8.219 1 89.5 100 ILE A C 1
ATOM 812 O O . ILE A 1 100 ? -9.133 13.266 7.852 1 89.5 100 ILE A O 1
ATOM 816 N N . PRO A 1 101 ? -10.672 12.812 9.32 1 91.88 101 PRO A N 1
ATOM 817 C CA . PRO A 1 101 ? -9.656 12.273 10.227 1 91.88 101 PRO A CA 1
ATOM 818 C C . PRO A 1 101 ? -8.945 11.047 9.656 1 91.88 101 PRO A C 1
ATOM 820 O O . PRO A 1 101 ? -9.555 10.25 8.938 1 91.88 101 PRO A O 1
ATOM 823 N N . ILE A 1 102 ? -7.648 10.945 9.938 1 95.06 102 ILE A N 1
ATOM 824 C CA . ILE A 1 102 ? -6.918 9.703 9.727 1 95.06 102 ILE A CA 1
ATOM 825 C C . ILE A 1 102 ? -7.148 8.758 10.898 1 95.06 102 ILE A C 1
ATOM 827 O O . ILE A 1 102 ? -6.402 8.781 11.883 1 95.06 102 ILE A O 1
ATOM 831 N N . GLY A 1 103 ? -8.219 8.031 10.789 1 92.25 103 GLY A N 1
ATOM 832 C CA . GLY A 1 103 ? -8.648 7.18 11.891 1 92.25 103 GLY A CA 1
ATOM 833 C C . GLY A 1 103 ? -10.008 6.539 11.648 1 92.25 103 GLY A C 1
ATOM 834 O O . GLY A 1 103 ? -10.648 6.801 10.633 1 92.25 103 GLY A O 1
ATOM 835 N N . VAL A 1 104 ? -10.305 5.598 12.547 1 87 104 VAL A N 1
ATOM 836 C CA . VAL A 1 104 ? -11.602 4.93 12.492 1 87 104 VAL A CA 1
ATOM 837 C C . VAL A 1 104 ? -12.648 5.773 13.211 1 87 104 VAL A C 1
ATOM 839 O O . VAL A 1 104 ? -12.469 6.137 14.383 1 87 104 VAL A O 1
ATOM 842 N N . TYR A 1 105 ? -13.688 6.105 12.5 1 79.75 105 TYR A N 1
ATOM 843 C CA . TYR A 1 105 ? -14.703 6.938 13.133 1 79.75 105 TYR A CA 1
ATOM 844 C C . TYR A 1 105 ? -16.062 6.258 13.094 1 79.75 105 TYR A C 1
ATOM 846 O O . TYR A 1 105 ? -16.219 5.195 12.477 1 79.75 105 TYR A O 1
ATOM 854 N N . PRO A 1 106 ? -17 6.879 13.781 1 77.12 106 PRO A N 1
ATOM 855 C CA . PRO A 1 106 ? -18.25 6.191 14.109 1 77.12 106 PRO A CA 1
ATOM 856 C C . PRO A 1 106 ? -18.969 5.648 12.883 1 77.12 106 PRO A C 1
ATOM 858 O O . PRO A 1 106 ? -19.562 4.562 12.938 1 77.12 106 PRO A O 1
ATOM 861 N N . ASN A 1 107 ? -18.906 6.266 11.719 1 84.38 107 ASN A N 1
ATOM 862 C CA . ASN A 1 107 ? -19.656 5.785 10.57 1 84.38 107 ASN A CA 1
ATOM 863 C C . ASN A 1 107 ? -18.766 4.992 9.609 1 84.38 107 ASN A C 1
ATOM 865 O O . ASN A 1 107 ? -19.156 4.727 8.469 1 84.38 107 ASN A O 1
ATOM 869 N N . SER A 1 108 ? -17.734 4.539 10.172 1 89.56 108 SER A N 1
ATOM 870 C CA . SER A 1 108 ? -16.875 3.707 9.352 1 89.56 108 SER A CA 1
ATOM 871 C C . SER A 1 108 ? -17.391 2.277 9.266 1 89.56 108 SER A C 1
ATOM 873 O O . SER A 1 108 ? -18.031 1.788 10.195 1 89.56 108 SER A O 1
ATOM 875 N N . THR A 1 109 ? -17.188 1.663 8.102 1 93.75 109 THR A N 1
ATOM 876 C CA . THR A 1 109 ? -17.562 0.272 7.883 1 93.75 109 THR A CA 1
ATOM 877 C C . THR A 1 109 ? -16.344 -0.64 7.93 1 93.75 109 THR A C 1
ATOM 879 O O . THR A 1 109 ? -15.344 -0.379 7.262 1 93.75 109 THR A O 1
ATOM 882 N N . TYR A 1 110 ? -16.516 -1.614 8.703 1 94.75 110 TYR A N 1
ATOM 883 C CA . TYR A 1 110 ? -15.445 -2.6 8.828 1 94.75 110 TYR A CA 1
ATOM 884 C C . TYR A 1 110 ? -15.297 -3.404 7.539 1 94.75 110 TYR A C 1
ATOM 886 O O . TYR A 1 110 ? -16.281 -3.945 7.023 1 94.75 110 TYR A O 1
ATOM 894 N N . VAL A 1 111 ? -14.031 -3.465 7.023 1 94.06 111 VAL A N 1
ATOM 895 C CA . VAL A 1 111 ? -13.766 -4.191 5.789 1 94.06 111 VAL A CA 1
ATOM 896 C C . VAL A 1 111 ? -13.18 -5.566 6.113 1 94.06 111 VAL A C 1
ATOM 898 O O . VAL A 1 111 ? -13.586 -6.574 5.531 1 94.06 111 VAL A O 1
ATOM 901 N N . GLY A 1 112 ? -12.133 -5.617 7 1 94.38 112 GLY A N 1
ATOM 902 C CA . GLY A 1 112 ? -11.531 -6.895 7.355 1 94.38 112 GLY A CA 1
ATOM 903 C C . GLY A 1 112 ? -10.227 -6.754 8.102 1 94.38 112 GLY A C 1
ATOM 904 O O . GLY A 1 112 ? -9.703 -5.645 8.25 1 94.38 112 GLY A O 1
ATOM 905 N N . ASN A 1 113 ? -9.805 -7.965 8.586 1 96 113 ASN A N 1
ATOM 906 C CA . ASN A 1 113 ? -8.484 -8.078 9.195 1 96 113 ASN A CA 1
ATOM 907 C C . ASN A 1 113 ? -7.504 -8.812 8.281 1 96 113 ASN A C 1
ATOM 909 O O . ASN A 1 113 ? -7.895 -9.742 7.566 1 96 113 ASN A O 1
ATOM 913 N N . PHE A 1 114 ? -6.254 -8.383 8.406 1 97.62 114 PHE A N 1
ATOM 914 C CA . PHE A 1 114 ? -5.199 -9 7.609 1 97.62 114 PHE A CA 1
ATOM 915 C C . PHE A 1 114 ? -3.883 -9.023 8.375 1 97.62 114 PHE A C 1
ATOM 917 O O . PHE A 1 114 ? -3.771 -8.43 9.453 1 97.62 114 PHE A O 1
ATOM 924 N N . ILE A 1 115 ? -2.98 -9.797 7.824 1 98.31 115 ILE A N 1
ATOM 925 C CA . ILE A 1 115 ? -1.602 -9.781 8.305 1 98.31 115 ILE A CA 1
ATOM 926 C C . ILE A 1 115 ? -0.68 -9.25 7.211 1 98.31 115 ILE A C 1
ATOM 928 O O . ILE A 1 115 ? -0.662 -9.766 6.094 1 98.31 115 ILE A O 1
ATOM 932 N N . LEU A 1 116 ? -0.042 -8.156 7.473 1 98.38 116 LEU A N 1
ATOM 933 C CA . LEU A 1 116 ? 1.1 -7.793 6.641 1 98.38 116 LEU A CA 1
ATOM 934 C C . LEU A 1 116 ? 2.33 -8.609 7.023 1 98.38 116 LEU A C 1
ATOM 936 O O . LEU A 1 116 ? 2.857 -8.461 8.125 1 98.38 116 LEU A O 1
ATOM 940 N N . GLY A 1 117 ? 2.766 -9.445 6.133 1 97.38 117 GLY A N 1
ATOM 941 C CA . GLY A 1 117 ? 3.742 -10.469 6.473 1 97.38 117 GLY A CA 1
ATOM 942 C C . GLY A 1 117 ? 3.111 -11.742 6.992 1 97.38 117 GLY A C 1
ATOM 943 O O . GLY A 1 117 ? 2.162 -12.258 6.398 1 97.38 117 GLY A O 1
ATOM 944 N N . THR A 1 118 ? 3.732 -12.258 8 1 95.81 118 THR A N 1
ATOM 945 C CA . THR A 1 118 ? 3.264 -13.5 8.609 1 95.81 118 THR A CA 1
ATOM 946 C C . THR A 1 118 ? 3.414 -13.445 10.125 1 95.81 118 THR A C 1
ATOM 948 O O . THR A 1 118 ? 4.215 -12.664 10.648 1 95.81 118 THR A O 1
ATOM 951 N N . LEU A 1 119 ? 2.582 -14.234 10.758 1 91.25 119 LEU A N 1
ATOM 952 C CA . LEU A 1 119 ? 2.725 -14.367 12.203 1 91.25 119 LEU A CA 1
ATOM 953 C C . LEU A 1 119 ? 3.525 -15.617 12.555 1 91.25 119 LEU A C 1
ATOM 955 O O . LEU A 1 119 ? 3.646 -15.969 13.727 1 91.25 119 LEU A O 1
ATOM 959 N N . GLY A 1 120 ? 4.047 -16.219 11.555 1 89.5 120 GLY A N 1
ATOM 960 C CA . GLY A 1 120 ? 4.785 -17.453 11.766 1 89.5 120 GLY A CA 1
ATOM 961 C C . GLY A 1 120 ? 6.098 -17.25 12.492 1 89.5 120 GLY A C 1
ATOM 962 O O . GLY A 1 120 ? 6.703 -18.203 12.977 1 89.5 120 GLY A O 1
ATOM 963 N N . ALA A 1 121 ? 6.582 -16.047 12.586 1 87.94 121 ALA A N 1
ATOM 964 C CA . ALA A 1 121 ? 7.797 -15.695 13.312 1 87.94 121 ALA A CA 1
ATOM 965 C C . ALA A 1 121 ? 7.707 -14.289 13.891 1 87.94 121 ALA A C 1
ATOM 967 O O . ALA A 1 121 ? 7.129 -13.391 13.273 1 87.94 121 ALA A O 1
ATOM 968 N N . PRO A 1 122 ? 8.297 -14.141 15.102 1 86.75 122 PRO A N 1
ATOM 969 C CA . PRO A 1 122 ? 8.273 -12.797 15.68 1 86.75 122 PRO A CA 1
ATOM 970 C C . PRO A 1 122 ? 8.914 -11.75 14.766 1 86.75 122 PRO A C 1
ATOM 972 O O . PRO A 1 122 ? 9.961 -12.008 14.164 1 86.75 122 PRO A O 1
ATOM 975 N N . GLY A 1 123 ? 8.219 -10.633 14.672 1 91 123 GLY A N 1
ATOM 976 C CA . GLY A 1 123 ? 8.781 -9.516 13.922 1 91 123 GLY A CA 1
ATOM 977 C C . GLY A 1 123 ? 8.617 -9.664 12.422 1 91 123 GLY A C 1
ATOM 978 O O . GLY A 1 123 ? 9.094 -8.828 11.656 1 91 123 GLY A O 1
ATOM 979 N N . ALA A 1 124 ? 7.922 -10.742 12.031 1 95 124 ALA A N 1
ATOM 980 C CA . ALA A 1 124 ? 7.82 -11.016 10.602 1 95 124 ALA A CA 1
ATOM 981 C C . ALA A 1 124 ? 6.488 -10.523 10.039 1 95 124 ALA A C 1
ATOM 983 O O . ALA A 1 124 ? 6.145 -10.812 8.891 1 95 124 ALA A O 1
ATOM 984 N N . GLY A 1 125 ? 5.734 -9.844 10.898 1 97.31 125 GLY A N 1
ATOM 985 C CA . GLY A 1 125 ? 4.461 -9.32 10.422 1 97.31 125 GLY A CA 1
ATOM 986 C C . GLY A 1 125 ? 3.709 -8.531 11.484 1 97.31 125 GLY A C 1
ATOM 987 O O . GLY A 1 125 ? 4.18 -8.398 12.617 1 97.31 125 GLY A O 1
ATOM 988 N N . VAL A 1 126 ? 2.576 -7.965 11.109 1 97.81 126 VAL A N 1
ATOM 989 C CA . VAL A 1 126 ? 1.701 -7.188 11.984 1 97.81 126 VAL A CA 1
ATOM 990 C C . VAL A 1 126 ? 0.247 -7.371 11.555 1 97.81 126 VAL A C 1
ATOM 992 O O . VAL A 1 126 ? -0.05 -7.426 10.359 1 97.81 126 VAL A O 1
ATOM 995 N N . ILE A 1 127 ? -0.613 -7.484 12.5 1 97.69 127 ILE A N 1
ATOM 996 C CA . ILE A 1 127 ? -2.037 -7.59 12.203 1 97.69 127 ILE A CA 1
ATOM 997 C C . ILE A 1 127 ? -2.609 -6.203 11.93 1 97.69 127 ILE A C 1
ATOM 999 O O . ILE A 1 127 ? -2.314 -5.246 12.648 1 97.69 127 ILE A O 1
ATOM 1003 N N . VAL A 1 128 ? -3.408 -6.082 10.852 1 97.5 128 VAL A N 1
ATOM 1004 C CA . VAL A 1 128 ? -3.99 -4.797 10.477 1 97.5 128 VAL A CA 1
ATOM 1005 C C . VAL A 1 128 ? -5.492 -4.957 10.25 1 97.5 128 VAL A C 1
ATOM 1007 O O . VAL A 1 128 ? -5.984 -6.074 10.062 1 97.5 128 VAL A O 1
ATOM 1010 N N . GLN A 1 129 ? -6.152 -3.822 10.281 1 96.56 129 GLN A N 1
ATOM 1011 C CA . GLN A 1 129 ? -7.57 -3.711 9.953 1 96.56 129 GLN A CA 1
ATOM 1012 C C . GLN A 1 129 ? -7.805 -2.648 8.883 1 96.56 129 GLN A C 1
ATOM 1014 O O . GLN A 1 129 ? -7.156 -1.602 8.891 1 96.56 129 GLN A O 1
ATOM 1019 N N . GLU A 1 130 ? -8.719 -2.992 8.094 1 95.88 130 GLU A N 1
ATOM 1020 C CA . GLU A 1 130 ? -9.133 -2.014 7.094 1 95.88 130 GLU A CA 1
ATOM 1021 C C . GLU A 1 130 ? -10.578 -1.566 7.324 1 95.88 130 GLU A C 1
ATOM 1023 O O . GLU A 1 130 ? -11.438 -2.383 7.652 1 95.88 130 GLU A O 1
ATOM 1028 N N . TRP A 1 131 ? -10.82 -0.288 7.133 1 95.69 131 TRP A N 1
ATOM 1029 C CA . TRP A 1 131 ? -12.133 0.337 7.289 1 95.69 131 TRP A CA 1
ATOM 1030 C C . TRP A 1 131 ? -12.445 1.249 6.105 1 95.69 131 TRP A C 1
ATOM 1032 O O . TRP A 1 131 ? -11.539 1.851 5.523 1 95.69 131 TRP A O 1
ATOM 1042 N N . SER A 1 132 ? -13.633 1.317 5.777 1 94.38 132 SER A N 1
ATOM 1043 C CA . SER A 1 132 ? -14.047 2.25 4.734 1 94.38 132 SER A CA 1
ATOM 1044 C C . SER A 1 132 ? -14.977 3.324 5.297 1 94.38 132 SER A C 1
ATOM 1046 O O . SER A 1 132 ? -15.641 3.109 6.309 1 94.38 132 SER A O 1
ATOM 1048 N N . HIS A 1 133 ? -14.875 4.438 4.672 1 93.31 133 HIS A N 1
ATOM 1049 C CA . HIS A 1 133 ? -15.695 5.586 5.031 1 93.31 133 HIS A CA 1
ATOM 1050 C C . HIS A 1 133 ? -16.188 6.324 3.789 1 93.31 133 HIS A C 1
ATOM 1052 O O . HIS A 1 133 ? -15.391 6.859 3.021 1 93.31 133 HIS A O 1
ATOM 1058 N N . LYS A 1 134 ? -17.516 6.348 3.643 1 92.69 134 LYS A N 1
ATOM 1059 C CA . LYS A 1 134 ? -18.109 7.051 2.506 1 92.69 134 LYS A CA 1
ATOM 1060 C C . LYS A 1 134 ? -18.266 8.539 2.807 1 92.69 134 LYS A C 1
ATOM 1062 O O . LYS A 1 134 ? -18.719 8.914 3.891 1 92.69 134 LYS A O 1
ATOM 1067 N N . VAL A 1 135 ? -17.828 9.352 1.873 1 91.25 135 VAL A N 1
ATOM 1068 C CA . VAL A 1 135 ? -18.062 10.797 1.925 1 91.25 135 VAL A CA 1
ATOM 1069 C C . VAL A 1 135 ? -18.812 11.242 0.675 1 91.25 135 VAL A C 1
ATOM 1071 O O . VAL A 1 135 ? -19.094 10.43 -0.214 1 91.25 135 VAL A O 1
ATOM 1074 N N . THR A 1 136 ? -19.125 12.492 0.582 1 90.44 136 THR A N 1
ATOM 1075 C CA . THR A 1 136 ? -19.938 13.016 -0.505 1 90.44 136 THR A CA 1
ATOM 1076 C C . THR A 1 136 ? -19.25 12.82 -1.85 1 90.44 136 THR A C 1
ATOM 1078 O O . THR A 1 136 ? -19.906 12.57 -2.863 1 90.44 136 THR A O 1
ATOM 1081 N N . THR A 1 137 ? -17.953 12.867 -1.85 1 93.06 137 THR A N 1
ATOM 1082 C CA . THR A 1 137 ? -17.219 12.906 -3.107 1 93.06 137 THR A CA 1
ATOM 1083 C C . THR A 1 137 ? -16.641 11.539 -3.436 1 93.06 137 THR A C 1
ATOM 1085 O O . THR A 1 137 ? -16 11.359 -4.477 1 93.06 137 THR A O 1
ATOM 1088 N N . GLY A 1 138 ? -16.797 10.594 -2.516 1 93.88 138 GLY A N 1
ATOM 1089 C CA . GLY A 1 138 ? -16.188 9.305 -2.781 1 93.88 138 GLY A CA 1
ATOM 1090 C C . GLY A 1 138 ? -16.094 8.422 -1.549 1 93.88 138 GLY A C 1
ATOM 1091 O O . GLY A 1 138 ? -16.969 8.477 -0.672 1 93.88 138 GLY A O 1
ATOM 1092 N N . VAL A 1 139 ? -15.117 7.508 -1.571 1 94.06 139 VAL A N 1
ATOM 1093 C CA . VAL A 1 139 ? -14.945 6.559 -0.476 1 94.06 139 VAL A CA 1
ATOM 1094 C C . VAL A 1 139 ? -13.477 6.5 -0.067 1 94.06 139 VAL A C 1
ATOM 1096 O O . VAL A 1 139 ? -12.586 6.445 -0.921 1 94.06 139 VAL A O 1
ATOM 1099 N N . TRP A 1 140 ? -13.273 6.559 1.234 1 94.62 140 TRP A N 1
ATOM 1100 C CA . TRP A 1 140 ? -11.953 6.324 1.825 1 94.62 140 TRP A CA 1
ATOM 1101 C C . TRP A 1 140 ? -11.828 4.883 2.311 1 94.62 140 TRP A C 1
ATOM 1103 O O . TRP A 1 140 ? -12.758 4.336 2.908 1 94.62 140 TRP A O 1
ATOM 1113 N N . TYR A 1 141 ? -10.719 4.223 1.995 1 93.88 141 TYR A N 1
ATOM 1114 C CA . TYR A 1 141 ? -10.266 2.9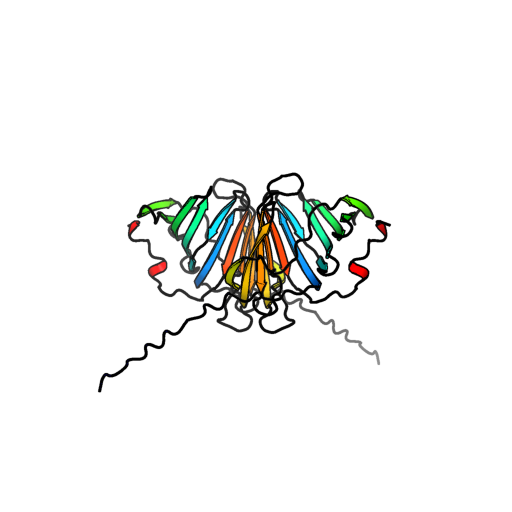9 2.629 1 93.88 141 TYR A CA 1
ATOM 1115 C C . TYR A 1 141 ? -9.008 3.229 3.451 1 93.88 141 TYR A C 1
ATOM 1117 O O . TYR A 1 141 ? -8.008 3.73 2.932 1 93.88 141 TYR A O 1
ATOM 1125 N N . GLN A 1 142 ? -9.062 2.916 4.672 1 96.81 142 GLN A N 1
ATOM 1126 C CA . GLN A 1 142 ? -7.93 3.162 5.559 1 96.81 142 GLN A CA 1
ATOM 1127 C C . GLN A 1 142 ? -7.551 1.9 6.328 1 96.81 142 GLN A C 1
ATOM 1129 O O . GLN A 1 142 ? -8.422 1.131 6.742 1 96.81 142 GLN A O 1
ATOM 1134 N N . MET A 1 143 ? -6.297 1.751 6.441 1 97.06 143 MET A N 1
ATOM 1135 C CA . MET A 1 143 ? -5.754 0.587 7.137 1 97.06 143 MET A CA 1
ATOM 1136 C C . MET A 1 143 ? -4.977 1.008 8.375 1 97.06 143 MET A C 1
ATOM 1138 O O . MET A 1 143 ? -4.191 1.959 8.328 1 97.06 143 MET A O 1
ATOM 1142 N N . PHE A 1 144 ? -5.207 0.267 9.461 1 97.56 144 PHE A N 1
ATOM 1143 C CA . PHE A 1 144 ? -4.547 0.527 10.734 1 97.56 144 PHE A CA 1
ATOM 1144 C C . PHE A 1 144 ? -4.039 -0.768 11.359 1 97.56 144 PHE A C 1
ATOM 1146 O O . PHE A 1 144 ? -4.613 -1.837 11.133 1 97.56 144 PHE A O 1
ATOM 1153 N N . THR A 1 145 ? -2.967 -0.587 12.117 1 97.75 145 THR A N 1
ATOM 1154 C CA . THR A 1 145 ? -2.588 -1.746 12.914 1 97.75 145 THR A CA 1
ATOM 1155 C C . THR A 1 145 ? -3.693 -2.104 13.906 1 97.75 145 THR A C 1
ATOM 1157 O O . THR A 1 145 ? -4.379 -1.22 14.422 1 97.75 145 THR A O 1
ATOM 1160 N N . ASP A 1 146 ? -3.822 -3.379 14.078 1 95.62 146 ASP A N 1
ATOM 1161 C CA . ASP A 1 146 ? -4.828 -3.83 15.039 1 95.62 146 ASP A CA 1
ATOM 1162 C C . ASP A 1 146 ? -4.5 -3.34 16.438 1 95.62 146 ASP A C 1
ATOM 1164 O O . ASP A 1 146 ? -5.387 -2.887 17.172 1 95.62 146 ASP A O 1
ATOM 1168 N N . HIS A 1 147 ? -3.256 -3.504 16.797 1 94.31 147 HIS A N 1
ATOM 1169 C CA . HIS A 1 147 ? -2.809 -2.961 18.078 1 94.31 147 HIS A CA 1
ATOM 1170 C C . HIS A 1 147 ? -2.338 -1.519 17.938 1 94.31 147 HIS A C 1
ATOM 1172 O O . HIS A 1 147 ? -1.489 -1.223 17.094 1 94.31 147 HIS A O 1
ATOM 1178 N N . GLY A 1 148 ? -2.967 -0.599 18.672 1 94.12 148 GLY A N 1
ATOM 1179 C CA . GLY A 1 148 ? -2.578 0.802 18.688 1 94.12 148 GLY A CA 1
ATOM 1180 C C . GLY A 1 148 ? -3.314 1.637 17.656 1 94.12 148 GLY A C 1
ATOM 1181 O O . GLY A 1 148 ? -3.318 2.867 17.734 1 94.12 148 GLY A O 1
ATOM 1182 N N . CYS A 1 149 ? -3.836 0.923 16.703 1 96.12 149 CYS A N 1
ATOM 1183 C CA . CYS A 1 149 ? -4.613 1.587 15.664 1 96.12 149 CYS A CA 1
ATOM 1184 C C . CYS A 1 149 ? -3.771 2.625 14.93 1 96.12 149 CYS A C 1
ATOM 1186 O O . CYS A 1 149 ? -4.211 3.76 14.734 1 96.12 149 CYS A O 1
ATOM 1188 N N . ILE A 1 150 ? -2.549 2.227 14.586 1 97.88 150 ILE A N 1
ATOM 1189 C CA . ILE A 1 150 ? -1.58 3.104 13.938 1 97.88 150 ILE A CA 1
ATOM 1190 C C . ILE A 1 150 ? -1.815 3.109 12.43 1 97.88 150 ILE A C 1
ATOM 1192 O O . ILE A 1 150 ? -1.953 2.051 11.812 1 97.88 150 ILE A O 1
ATOM 1196 N N . PRO A 1 151 ? -1.889 4.266 11.82 1 98.06 151 PRO A N 1
ATOM 1197 C CA . PRO A 1 151 ? -2.189 4.285 10.391 1 98.06 151 PRO A CA 1
ATOM 1198 C C . PRO A 1 151 ? -1.105 3.615 9.547 1 98.06 151 PRO A C 1
ATOM 1200 O O . PRO A 1 151 ? 0.083 3.742 9.852 1 98.06 151 PRO A O 1
ATOM 1203 N N . VAL A 1 152 ? -1.532 2.934 8.508 1 98.12 152 VAL A N 1
ATOM 1204 C CA . VAL A 1 152 ? -0.615 2.26 7.598 1 98.12 152 VAL A CA 1
ATOM 1205 C C . VAL A 1 152 ? -0.805 2.797 6.184 1 98.12 152 VAL A C 1
ATOM 1207 O O . VAL A 1 152 ? 0.166 3.16 5.516 1 98.12 152 VAL A O 1
ATOM 1210 N N . HIS A 1 153 ? -2.021 2.812 5.703 1 96.62 153 HIS A N 1
ATOM 1211 C CA . HIS A 1 153 ? -2.271 3.49 4.434 1 96.62 153 HIS A CA 1
ATOM 1212 C C . HIS A 1 153 ? -3.711 3.982 4.348 1 96.62 153 HIS A C 1
ATOM 1214 O O . HIS A 1 153 ? -4.562 3.572 5.141 1 96.62 153 HIS A O 1
ATOM 1220 N N . SER A 1 154 ? -3.916 4.957 3.449 1 96.38 154 SER A N 1
ATOM 1221 C CA . SER A 1 154 ? -5.23 5.488 3.094 1 96.38 154 SER A CA 1
ATOM 1222 C C . SER A 1 154 ? -5.395 5.582 1.58 1 96.38 154 SER A C 1
ATOM 1224 O O . SER A 1 154 ? -4.492 6.047 0.879 1 96.38 154 SER A O 1
ATOM 1226 N N . MET A 1 155 ? -6.484 5.082 1.13 1 93.88 155 MET A N 1
ATOM 1227 C CA . MET A 1 155 ? -6.836 5.195 -0.283 1 93.88 155 MET A CA 1
ATOM 1228 C C . MET A 1 155 ? -8.172 5.906 -0.456 1 93.88 155 MET A C 1
ATOM 1230 O O . MET A 1 155 ? -9.094 5.715 0.344 1 93.88 155 MET A O 1
ATOM 1234 N N . PHE A 1 156 ? -8.227 6.695 -1.488 1 94.12 156 PHE A N 1
ATOM 1235 C CA . PHE A 1 156 ? -9.461 7.414 -1.783 1 94.12 156 PHE A CA 1
ATOM 1236 C C . PHE A 1 156 ? -9.836 7.27 -3.254 1 94.12 156 PHE A C 1
ATOM 1238 O O . PHE A 1 156 ? -9.016 7.516 -4.137 1 94.12 156 PHE A O 1
ATOM 1245 N N . TYR A 1 157 ? -11.047 6.824 -3.504 1 91.75 157 TYR A N 1
ATOM 1246 C CA . TYR A 1 157 ? -11.656 6.816 -4.828 1 91.75 157 TYR A CA 1
ATOM 1247 C C . TYR A 1 157 ? -12.797 7.82 -4.906 1 91.75 157 TYR A C 1
ATOM 1249 O O . TYR A 1 157 ? -13.766 7.734 -4.141 1 91.75 157 TYR A O 1
ATOM 1257 N N . GLY A 1 158 ? -12.641 8.773 -5.797 1 93 158 GLY A N 1
ATOM 1258 C CA . GLY A 1 158 ? -13.711 9.742 -5.938 1 93 158 GLY A CA 1
ATOM 1259 C C . GLY A 1 158 ? -13.32 10.945 -6.773 1 93 158 GLY A C 1
ATOM 1260 O O . GLY A 1 158 ? -12.656 10.805 -7.809 1 93 158 GLY A O 1
ATOM 1261 N N . LYS A 1 159 ? -13.898 12.055 -6.312 1 93.38 159 LYS A N 1
ATOM 1262 C CA . LYS A 1 159 ? -13.641 13.289 -7.043 1 93.38 159 LYS A CA 1
ATOM 1263 C C . LYS A 1 159 ? -12.977 14.336 -6.148 1 93.38 159 LYS A C 1
ATOM 1265 O O . LYS A 1 159 ? -13.234 14.375 -4.945 1 93.38 159 LYS A O 1
ATOM 1270 N N . ASP A 1 160 ? -12.062 15.086 -6.777 1 88.56 160 ASP A N 1
ATOM 1271 C CA . ASP A 1 160 ? -11.484 16.203 -6.031 1 88.56 160 ASP A CA 1
ATOM 1272 C C . ASP A 1 160 ? -12.398 17.422 -6.082 1 88.56 160 ASP A C 1
ATOM 1274 O O . ASP A 1 160 ? -13.539 17.328 -6.535 1 88.56 160 ASP A O 1
ATOM 1278 N N . SER A 1 161 ? -11.867 18.578 -5.566 1 82.06 161 SER A N 1
ATOM 1279 C CA . SER A 1 161 ? -12.656 19.812 -5.426 1 82.06 161 SER A CA 1
ATOM 1280 C C . SER A 1 161 ? -13.07 20.359 -6.785 1 82.06 161 SER A C 1
ATOM 1282 O O . SER A 1 161 ? -14.055 21.094 -6.891 1 82.06 161 SER A O 1
ATOM 1284 N N . ALA A 1 162 ? -12.352 20.016 -7.844 1 87 162 ALA A N 1
ATOM 1285 C CA . ALA A 1 162 ? -12.656 20.484 -9.195 1 87 162 ALA A CA 1
ATOM 1286 C C . ALA A 1 162 ? -13.57 19.516 -9.922 1 87 162 ALA A C 1
ATOM 1288 O O . ALA A 1 162 ? -13.914 19.719 -11.086 1 87 162 ALA A O 1
ATOM 1289 N N . GLY A 1 163 ? -13.906 18.438 -9.266 1 91 163 GLY A N 1
ATOM 1290 C CA . GLY A 1 163 ? -14.797 17.469 -9.867 1 91 163 GLY A CA 1
ATOM 1291 C C . GLY A 1 163 ? -14.062 16.422 -10.695 1 91 163 GLY A C 1
ATOM 1292 O O . GLY A 1 163 ? -14.695 15.633 -11.398 1 91 163 GLY A O 1
ATOM 1293 N N . MET A 1 164 ? -12.75 16.453 -10.594 1 91 164 MET A N 1
ATOM 1294 C CA . MET A 1 164 ? -11.953 15.508 -11.367 1 91 164 MET A CA 1
ATOM 1295 C C . MET A 1 164 ? -11.805 14.188 -10.625 1 91 164 MET A C 1
ATOM 1297 O O . MET A 1 164 ? -11.633 14.172 -9.406 1 91 164 MET A O 1
ATOM 1301 N N . ASP A 1 165 ? -11.789 13.07 -11.383 1 90.38 165 ASP A N 1
ATOM 1302 C CA . ASP A 1 165 ? -11.578 11.758 -10.781 1 90.38 165 ASP A CA 1
ATOM 1303 C C . ASP A 1 165 ? -10.172 11.648 -10.18 1 90.38 165 ASP A C 1
ATOM 1305 O O . ASP A 1 165 ? -9.188 12.016 -10.82 1 90.38 165 ASP A O 1
ATOM 1309 N N . VAL A 1 166 ? -10.203 11.18 -8.984 1 91.19 166 VAL A N 1
ATOM 1310 C CA . VAL A 1 166 ? -8.914 10.992 -8.336 1 91.19 166 VAL A CA 1
ATOM 1311 C C . VAL A 1 166 ? -8.852 9.609 -7.695 1 91.19 166 VAL A C 1
ATOM 1313 O O . VAL A 1 166 ? -9.891 9.008 -7.398 1 91.19 166 VAL A O 1
ATOM 1316 N N . HIS A 1 167 ? -7.672 9.031 -7.598 1 92.56 167 HIS A N 1
ATOM 1317 C CA . HIS A 1 167 ? -7.32 7.852 -6.812 1 92.56 167 HIS A CA 1
ATOM 1318 C C . HIS A 1 167 ? -6.098 8.117 -5.938 1 92.56 167 HIS A C 1
ATOM 1320 O O . HIS A 1 167 ? -4.977 7.75 -6.301 1 92.56 167 HIS A O 1
ATOM 1326 N N . TYR A 1 168 ? -6.355 8.672 -4.762 1 93.81 168 TYR A N 1
ATOM 1327 C CA . TYR A 1 168 ? -5.285 9.008 -3.828 1 93.81 168 TYR A CA 1
ATOM 1328 C C . TYR A 1 168 ? -4.844 7.785 -3.037 1 93.81 168 TYR A C 1
ATOM 1330 O O . TYR A 1 168 ? -5.672 6.961 -2.643 1 93.81 168 TYR A O 1
ATOM 1338 N N . HIS A 1 169 ? -3.611 7.711 -2.852 1 94 169 HIS A N 1
ATOM 1339 C CA . HIS A 1 169 ? -3.014 6.672 -2.021 1 94 169 HIS A CA 1
ATOM 1340 C C . HIS A 1 169 ? -1.911 7.242 -1.134 1 94 169 HIS A C 1
ATOM 1342 O O . HIS A 1 169 ? -0.933 7.801 -1.635 1 94 169 HIS A O 1
ATOM 1348 N N . HIS A 1 170 ? -2.096 7.16 0.16 1 96.88 170 HIS A N 1
ATOM 1349 C CA . HIS A 1 170 ? -1.109 7.598 1.142 1 96.88 170 HIS A CA 1
ATOM 1350 C C . HIS A 1 170 ? -0.563 6.418 1.938 1 96.88 170 HIS A C 1
ATOM 1352 O O . HIS A 1 170 ? -1.328 5.566 2.396 1 96.88 170 HIS A O 1
ATOM 1358 N N . GLU A 1 171 ? 0.653 6.348 2.02 1 97 171 GLU A N 1
ATOM 1359 C CA . GLU A 1 171 ? 1.32 5.402 2.91 1 97 171 GLU A CA 1
ATOM 1360 C C . GLU A 1 171 ? 1.959 6.121 4.098 1 97 171 GLU A C 1
ATOM 1362 O O . GLU A 1 171 ? 2.631 7.141 3.924 1 97 171 GLU A O 1
ATOM 1367 N N . TYR A 1 172 ? 1.741 5.602 5.25 1 98.44 172 TYR A N 1
ATOM 1368 C CA . TYR A 1 172 ? 2.318 6.141 6.477 1 98.44 172 TYR A CA 1
ATOM 1369 C C . TYR A 1 172 ? 3.363 5.188 7.051 1 98.44 172 TYR A C 1
ATOM 1371 O O . TYR A 1 172 ? 3.082 4.008 7.266 1 98.44 172 TYR A O 1
ATOM 1379 N N . MET A 1 173 ? 4.465 5.684 7.324 1 98.31 173 MET A N 1
ATOM 1380 C CA . MET A 1 173 ? 5.539 4.859 7.875 1 98.31 173 MET A CA 1
ATOM 1381 C C . MET A 1 173 ? 6.25 5.586 9.016 1 98.31 173 MET A C 1
ATOM 1383 O O . MET A 1 173 ? 6.152 6.809 9.133 1 98.31 173 MET A O 1
ATOM 1387 N N . ASP A 1 174 ? 6.891 4.812 9.82 1 98.19 174 ASP A N 1
ATOM 1388 C CA . ASP A 1 174 ? 7.664 5.359 10.93 1 98.19 174 ASP A CA 1
ATOM 1389 C C . ASP A 1 174 ? 6.812 6.301 11.781 1 98.19 174 ASP A C 1
ATOM 1391 O O . ASP A 1 174 ? 7.234 7.418 12.086 1 98.19 174 ASP A O 1
ATOM 1395 N N . VAL A 1 175 ? 5.688 5.852 12.141 1 98.38 175 VAL A N 1
ATOM 1396 C CA . VAL A 1 175 ? 4.73 6.695 12.852 1 98.38 175 VAL A CA 1
ATOM 1397 C C . VAL A 1 175 ? 5.203 6.914 14.281 1 98.38 175 VAL A C 1
ATOM 1399 O O . VAL A 1 175 ? 5.543 5.957 14.984 1 98.38 175 VAL A O 1
ATOM 1402 N N . SER A 1 176 ? 5.234 8.125 14.68 1 97.12 176 SER A N 1
ATOM 1403 C CA . SER A 1 176 ? 5.535 8.539 16.047 1 97.12 176 SER A CA 1
ATOM 1404 C C . SER A 1 176 ? 4.348 9.258 16.672 1 97.12 176 SER A C 1
ATOM 1406 O O . SER A 1 176 ? 3.811 10.203 16.109 1 97.12 176 SER A O 1
ATOM 1408 N N . LEU A 1 177 ? 3.971 8.781 17.859 1 96.25 177 LEU A N 1
ATOM 1409 C CA . LEU A 1 177 ? 2.818 9.383 18.531 1 96.25 177 LEU A CA 1
ATOM 1410 C C . LEU A 1 177 ? 3.168 10.758 19.094 1 96.25 177 LEU A C 1
ATOM 1412 O O . LEU A 1 177 ? 4.258 10.953 19.641 1 96.25 177 LEU A O 1
ATOM 1416 N N . GLY A 1 178 ? 2.23 11.625 18.922 1 96 178 GLY A N 1
ATOM 1417 C CA . GLY A 1 178 ? 2.48 13.008 19.297 1 96 178 GLY A CA 1
ATOM 1418 C C . GLY A 1 178 ? 3.342 13.75 18.297 1 96 178 GLY A C 1
ATOM 1419 O O . GLY A 1 178 ? 3.551 13.273 17.172 1 96 178 GLY A O 1
ATOM 1420 N N . VAL A 1 179 ? 3.621 14.969 18.562 1 96 179 VAL A N 1
ATOM 1421 C CA . VAL A 1 179 ? 4.527 15.781 17.75 1 96 179 VAL A CA 1
ATOM 1422 C C . VAL A 1 179 ? 5.645 16.328 18.625 1 96 179 VAL A C 1
ATOM 1424 O O . VAL A 1 179 ? 5.438 16.609 19.812 1 96 179 VAL A O 1
ATOM 1427 N N . ARG A 1 180 ? 6.801 16.547 18.062 1 90.06 180 ARG A N 1
ATOM 1428 C CA . ARG A 1 180 ? 7.973 17 18.797 1 90.06 180 ARG A CA 1
ATOM 1429 C C . ARG A 1 180 ? 7.836 18.469 19.203 1 90.06 180 ARG A C 1
ATOM 1431 O O . ARG A 1 180 ? 8.195 18.844 20.328 1 90.06 180 ARG A O 1
ATOM 1438 N N . GLU A 1 181 ? 7.328 19.203 18.266 1 93 181 GLU A N 1
ATOM 1439 C CA . GLU A 1 181 ? 7.145 20.641 18.484 1 93 181 GLU A CA 1
ATOM 1440 C C . GLU A 1 181 ? 5.73 21.078 18.109 1 93 181 GLU A C 1
ATOM 1442 O O . GLU A 1 181 ? 5.375 21.094 16.922 1 93 181 GLU A O 1
ATOM 1447 N N . PRO A 1 182 ? 5.016 21.594 19.125 1 90.5 182 PRO A N 1
ATOM 1448 C CA . PRO A 1 182 ? 3.643 22 18.812 1 90.5 182 PRO A CA 1
ATOM 1449 C C . PRO A 1 182 ? 3.574 23.125 17.781 1 90.5 182 PRO A C 1
ATOM 1451 O O . PRO A 1 182 ? 2.568 23.266 17.078 1 90.5 182 PRO A O 1
ATOM 1454 N N . GLU A 1 183 ? 4.629 23.891 17.625 1 94.94 183 GLU A N 1
ATOM 1455 C CA . GLU A 1 183 ? 4.68 25.031 16.703 1 94.94 183 GLU A CA 1
ATOM 1456 C C . GLU A 1 183 ? 4.676 24.578 15.258 1 94.94 183 GLU A C 1
ATOM 1458 O O . GLU A 1 183 ? 4.5 25.375 14.344 1 94.94 183 GLU A O 1
ATOM 1463 N N . ILE A 1 184 ? 4.711 23.266 15.156 1 96.75 184 ILE A N 1
ATOM 1464 C CA . ILE A 1 184 ? 4.758 22.719 13.805 1 96.75 184 ILE A CA 1
ATOM 1465 C C . ILE A 1 184 ? 3.457 23.047 13.07 1 96.75 184 ILE A C 1
ATOM 1467 O O . ILE A 1 184 ? 3.416 23.062 11.844 1 96.75 184 ILE A O 1
ATOM 1471 N N . PHE A 1 185 ? 2.418 23.406 13.805 1 97.88 185 PHE A N 1
ATOM 1472 C CA . PHE A 1 185 ? 1.123 23.656 13.188 1 97.88 185 PHE A CA 1
ATOM 1473 C C . PHE A 1 185 ? 0.86 25.156 13.086 1 97.88 185 PHE A C 1
ATOM 1475 O O . PHE A 1 185 ? -0.229 25.578 12.688 1 97.88 185 PHE A O 1
ATOM 1482 N N . ASP A 1 186 ? 1.904 25.922 13.438 1 96.75 186 ASP A N 1
ATOM 1483 C CA . ASP A 1 186 ? 1.773 27.359 13.25 1 96.75 186 ASP A CA 1
ATOM 1484 C C . ASP A 1 186 ? 1.854 27.719 11.766 1 96.75 186 ASP A C 1
ATOM 1486 O O . ASP A 1 186 ? 2.494 27.016 10.984 1 96.75 186 ASP A O 1
ATOM 1490 N N . ILE A 1 187 ? 1.192 28.875 11.492 1 96.5 187 ILE A N 1
ATOM 1491 C CA . ILE A 1 187 ? 1.343 29.406 10.141 1 96.5 187 ILE A CA 1
ATOM 1492 C C . ILE A 1 187 ? 2.807 29.75 9.883 1 96.5 187 ILE A C 1
ATOM 1494 O O . ILE A 1 187 ? 3.445 30.422 10.695 1 96.5 187 ILE A O 1
ATOM 1498 N N . PRO A 1 188 ? 3.312 29.234 8.797 1 93.38 188 PRO A N 1
ATOM 1499 C CA . PRO A 1 188 ? 4.719 29.547 8.523 1 93.38 188 PRO A CA 1
ATOM 1500 C C . PRO A 1 188 ? 4.988 31.047 8.438 1 93.38 188 PRO A C 1
ATOM 1502 O O . PRO A 1 188 ? 4.164 31.797 7.914 1 93.38 188 PRO A O 1
ATOM 1505 N N . LYS A 1 189 ? 6.18 31.328 8.852 1 91.12 189 LYS A N 1
ATOM 1506 C CA . LYS A 1 189 ? 6.547 32.75 8.922 1 91.12 189 LYS A CA 1
ATOM 1507 C C . LYS A 1 189 ? 6.527 33.375 7.539 1 91.12 189 LYS A C 1
ATOM 1509 O O . LYS A 1 189 ? 6.148 34.562 7.398 1 91.12 189 LYS A O 1
ATOM 1514 N N . GLN A 1 190 ? 6.828 32.594 6.555 1 92.69 190 GLN A N 1
ATOM 1515 C CA . GLN A 1 190 ? 6.871 33.094 5.184 1 92.69 190 GLN A CA 1
ATOM 1516 C C . GLN A 1 190 ? 5.48 33.5 4.699 1 92.69 190 GLN A C 1
ATOM 1518 O O . GLN A 1 190 ? 5.348 34.219 3.693 1 92.69 190 GLN A O 1
ATOM 1523 N N . CYS A 1 191 ? 4.559 33 5.379 1 93.88 191 CYS A N 1
ATOM 1524 C CA . CYS A 1 191 ? 3.191 33.219 4.93 1 93.88 191 CYS A CA 1
ATOM 1525 C C . CYS A 1 191 ? 2.541 34.344 5.727 1 93.88 191 CYS A C 1
ATOM 1527 O O . CYS A 1 191 ? 1.365 34.656 5.527 1 93.88 191 CYS A O 1
ATOM 1529 N N . LEU A 1 192 ? 3.271 34.875 6.664 1 87.44 192 LEU A N 1
ATOM 1530 C CA . LEU A 1 192 ? 2.734 35.969 7.484 1 87.44 192 LEU A CA 1
ATOM 1531 C C . LEU A 1 192 ? 2.949 37.312 6.816 1 87.44 192 LEU A C 1
ATOM 1533 O O . LEU A 1 192 ? 3.898 37.5 6.051 1 87.44 192 LEU A O 1
ATOM 1537 N N . MET B 1 1 ? 62.906 10.211 22.047 1 35.56 1 MET B N 1
ATOM 1538 C CA . MET B 1 1 ? 61.812 9.234 22.016 1 35.56 1 MET B CA 1
ATOM 1539 C C . MET B 1 1 ? 60.625 9.766 21.219 1 35.56 1 MET B C 1
ATOM 1541 O O . MET B 1 1 ? 60 10.742 21.625 1 35.56 1 MET B O 1
ATOM 1545 N N . LYS B 1 2 ? 60.656 9.664 19.828 1 47.22 2 LYS B N 1
ATOM 1546 C CA . LYS B 1 2 ? 59.594 10.039 18.906 1 47.22 2 LYS B CA 1
ATOM 1547 C C . LYS B 1 2 ? 58.344 9.188 19.141 1 47.22 2 LYS B C 1
ATOM 1549 O O . LYS B 1 2 ? 58.438 7.957 19.109 1 47.22 2 LYS B O 1
ATOM 1554 N N . LEU B 1 3 ? 57.344 9.773 19.828 1 47.31 3 LEU B N 1
ATOM 1555 C CA . LEU B 1 3 ? 56.031 9.18 20.016 1 47.31 3 LEU B CA 1
ATOM 1556 C C . LEU B 1 3 ? 55.375 8.883 18.672 1 47.31 3 LEU B C 1
ATOM 1558 O O . LEU B 1 3 ? 55.094 9.797 17.891 1 47.31 3 LEU B O 1
ATOM 1562 N N . LEU B 1 4 ? 55.562 7.68 18.141 1 52.09 4 LEU B N 1
ATOM 1563 C CA . LEU B 1 4 ? 54.812 7.195 16.969 1 52.09 4 LEU B CA 1
ATOM 1564 C C . LEU B 1 4 ? 53.312 7.129 17.266 1 52.09 4 LEU B C 1
ATOM 1566 O O . LEU B 1 4 ? 52.906 6.395 18.156 1 52.09 4 LEU B O 1
ATOM 1570 N N . ILE B 1 5 ? 52.562 8.203 16.922 1 53.69 5 ILE B N 1
ATOM 1571 C CA . ILE B 1 5 ? 51.094 8.172 17 1 53.69 5 ILE B CA 1
ATOM 1572 C C . ILE B 1 5 ? 50.562 7.25 15.922 1 53.69 5 ILE B C 1
ATOM 1574 O O . ILE B 1 5 ? 50.719 7.516 14.727 1 53.69 5 ILE B O 1
ATOM 1578 N N . LEU B 1 6 ? 50.375 5.973 16.188 1 51.38 6 LEU B N 1
ATOM 1579 C CA . LEU B 1 6 ? 49.625 5.078 15.305 1 51.38 6 LEU B CA 1
ATOM 1580 C C . LEU B 1 6 ? 48.156 5.516 15.18 1 51.38 6 LEU B C 1
ATOM 1582 O O . LEU B 1 6 ? 47.438 5.5 16.172 1 51.38 6 LEU B O 1
ATOM 1586 N N . SER B 1 7 ? 47.812 6.242 14.125 1 53.53 7 SER B N 1
ATOM 1587 C CA . SER B 1 7 ? 46.406 6.562 13.789 1 53.53 7 SER B CA 1
ATOM 1588 C C . SER B 1 7 ? 45.625 5.309 13.391 1 53.53 7 SER B C 1
ATOM 1590 O O . SER B 1 7 ? 45.969 4.652 12.406 1 53.53 7 SER B O 1
ATOM 1592 N N . PHE B 1 8 ? 44.969 4.652 14.281 1 54 8 PHE B N 1
ATOM 1593 C CA . PHE B 1 8 ? 44.031 3.619 13.922 1 54 8 PHE B CA 1
ATOM 1594 C C . PHE B 1 8 ? 42.844 4.215 13.156 1 54 8 PHE B C 1
ATOM 1596 O O . PHE B 1 8 ? 42 4.898 13.742 1 54 8 PHE B O 1
ATOM 1603 N N . SER B 1 9 ? 42.938 4.301 11.805 1 52.91 9 SER B N 1
ATOM 1604 C CA . SER B 1 9 ? 41.75 4.613 11 1 52.91 9 SER B CA 1
ATOM 1605 C C . SER B 1 9 ? 40.688 3.525 11.133 1 52.91 9 SER B C 1
ATOM 1607 O O . SER B 1 9 ? 40.906 2.377 10.742 1 52.91 9 SER B O 1
ATOM 1609 N N . ALA B 1 10 ? 39.719 3.715 11.945 1 54 10 ALA B N 1
ATOM 1610 C CA . ALA B 1 10 ? 38.562 2.846 11.977 1 54 10 ALA B CA 1
ATOM 1611 C C . ALA B 1 10 ? 37.844 2.807 10.617 1 54 10 ALA B C 1
ATOM 1613 O O . ALA B 1 10 ? 37.312 3.812 10.172 1 54 10 ALA B O 1
ATOM 1614 N N . LEU B 1 11 ? 38.188 1.905 9.695 1 48.41 11 LEU B N 1
ATOM 1615 C CA . LEU B 1 11 ? 37.406 1.617 8.5 1 48.41 11 LEU B CA 1
ATOM 1616 C C . LEU B 1 11 ? 35.969 1.27 8.867 1 48.41 11 LEU B C 1
ATOM 1618 O O . LEU B 1 11 ? 35.688 0.199 9.422 1 48.41 11 LEU B O 1
ATOM 1622 N N . ILE B 1 12 ? 35.125 2.256 9.109 1 48.62 12 ILE B N 1
ATOM 1623 C CA . ILE B 1 12 ? 33.688 1.988 9.195 1 48.62 12 ILE B CA 1
ATOM 1624 C C . ILE B 1 12 ? 33.219 1.249 7.945 1 48.62 12 ILE B C 1
ATOM 1626 O O . ILE B 1 12 ? 33.188 1.826 6.855 1 48.62 12 ILE B O 1
ATOM 1630 N N . VAL B 1 13 ? 33.406 -0.02 7.797 1 43.38 13 VAL B N 1
ATOM 1631 C CA . VAL B 1 13 ? 32.75 -0.85 6.781 1 43.38 13 VAL B CA 1
ATOM 1632 C C . VAL B 1 13 ? 31.25 -0.577 6.773 1 43.38 13 VAL B C 1
ATOM 1634 O O . VAL B 1 13 ? 30.547 -0.826 7.766 1 43.38 13 VAL B O 1
ATOM 1637 N N . PHE B 1 14 ? 30.797 0.459 6.047 1 45.19 14 PHE B N 1
ATOM 1638 C CA . PHE B 1 14 ? 29.375 0.501 5.75 1 45.19 14 PHE B CA 1
ATOM 1639 C C . PHE B 1 14 ? 28.875 -0.872 5.32 1 45.19 14 PHE B C 1
ATOM 1641 O O . PHE B 1 14 ? 29.266 -1.389 4.277 1 45.19 14 PHE B O 1
ATOM 1648 N N . ALA B 1 15 ? 28.625 -1.791 6.207 1 45.94 15 ALA B N 1
ATOM 1649 C CA . ALA B 1 15 ? 28.016 -3.061 5.816 1 45.94 15 ALA B CA 1
ATOM 1650 C C . ALA B 1 15 ? 26.859 -2.84 4.84 1 45.94 15 ALA B C 1
ATOM 1652 O O . ALA B 1 15 ? 25.906 -2.133 5.148 1 45.94 15 ALA B O 1
ATOM 1653 N N . ALA B 1 16 ? 27.109 -2.912 3.5 1 52.56 16 ALA B N 1
ATOM 1654 C CA . ALA B 1 16 ? 26.062 -2.977 2.475 1 52.56 16 ALA B CA 1
ATOM 1655 C C . ALA B 1 16 ? 24.828 -3.699 2.994 1 52.56 16 ALA B C 1
ATOM 1657 O O . ALA B 1 16 ? 24.938 -4.711 3.689 1 52.56 16 ALA B O 1
ATOM 1658 N N . ALA B 1 17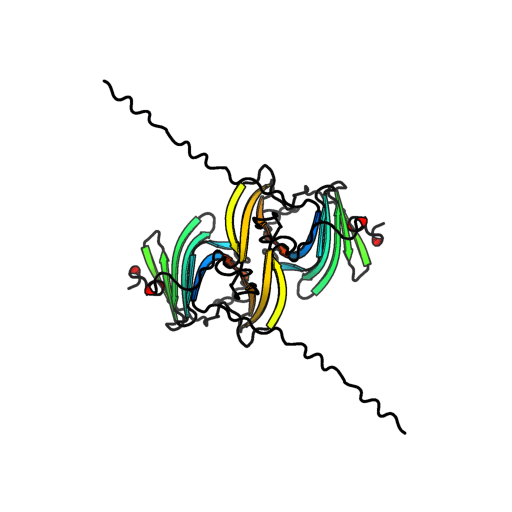 ? 23.719 -3.023 3.037 1 63.53 17 ALA B N 1
ATOM 1659 C CA . ALA B 1 17 ? 22.484 -3.678 3.494 1 63.53 17 ALA B CA 1
ATOM 1660 C C . ALA B 1 17 ? 22.422 -5.117 2.996 1 63.53 17 ALA B C 1
ATOM 1662 O O . ALA B 1 17 ? 22.609 -5.379 1.804 1 63.53 17 ALA B O 1
ATOM 1663 N N . GLN B 1 18 ? 22.688 -6.172 3.805 1 68.75 18 GLN B N 1
ATOM 1664 C CA . GLN B 1 18 ? 22.672 -7.582 3.42 1 68.75 18 GLN B CA 1
ATOM 1665 C C . GLN B 1 18 ? 21.312 -7.98 2.861 1 68.75 18 GLN B C 1
ATOM 1667 O O . GLN B 1 18 ? 20.266 -7.656 3.445 1 68.75 18 GLN B O 1
ATOM 1672 N N . HIS B 1 19 ? 21.25 -8.5 1.63 1 82.88 19 HIS B N 1
ATOM 1673 C CA . HIS B 1 19 ? 20.062 -9.023 0.975 1 82.88 19 HIS B CA 1
ATOM 1674 C C . HIS B 1 19 ? 19.359 -10.055 1.855 1 82.88 19 HIS B C 1
ATOM 1676 O O . HIS B 1 19 ? 19.969 -11.047 2.264 1 82.88 19 HIS B O 1
ATOM 1682 N N . CYS B 1 20 ? 18.156 -9.766 2.305 1 87.62 20 CYS B N 1
ATOM 1683 C CA . CYS B 1 20 ? 17.391 -10.789 2.984 1 87.62 20 CYS B CA 1
ATOM 1684 C C . CYS B 1 20 ? 16.953 -11.883 2.014 1 87.62 20 CYS B C 1
ATOM 1686 O O . CYS B 1 20 ? 17 -11.695 0.796 1 87.62 20 CYS B O 1
ATOM 1688 N N . ILE B 1 21 ? 16.719 -13.078 2.516 1 90.94 21 ILE B N 1
ATOM 1689 C CA . ILE B 1 21 ? 16.344 -14.219 1.694 1 90.94 21 ILE B CA 1
ATOM 1690 C C . ILE B 1 21 ? 14.828 -14.414 1.752 1 90.94 21 ILE B C 1
ATOM 1692 O O . ILE B 1 21 ? 14.289 -14.805 2.789 1 90.94 21 ILE B O 1
ATOM 1696 N N . SER B 1 22 ? 14.203 -14.117 0.663 1 93.19 22 SER B N 1
ATOM 1697 C CA . SER B 1 22 ? 12.758 -14.281 0.582 1 93.19 22 SER B CA 1
ATOM 1698 C C . SER B 1 22 ? 12.375 -15.75 0.388 1 93.19 22 SER B C 1
ATOM 1700 O O . SER B 1 22 ? 13.164 -16.531 -0.141 1 93.19 22 SER B O 1
ATOM 1702 N N . PRO B 1 23 ? 11.18 -16.141 0.845 1 95.06 23 PRO B N 1
ATOM 1703 C CA . PRO B 1 23 ? 10.75 -17.516 0.622 1 95.06 23 PRO B CA 1
ATOM 1704 C C . PRO B 1 23 ? 10.578 -17.859 -0.858 1 95.06 23 PRO B C 1
ATOM 1706 O O . PRO B 1 23 ? 10.047 -17.047 -1.62 1 95.06 23 PRO B O 1
ATOM 1709 N N . ASP B 1 24 ? 10.906 -19.062 -1.2 1 96 24 ASP B N 1
ATOM 1710 C CA . ASP B 1 24 ? 10.797 -19.5 -2.588 1 96 24 ASP B CA 1
ATOM 1711 C C . ASP B 1 24 ? 9.383 -19.953 -2.912 1 96 24 ASP B C 1
ATOM 1713 O O . ASP B 1 24 ? 9 -20.047 -4.082 1 96 24 ASP B O 1
ATOM 1717 N N . VAL B 1 25 ? 8.758 -20.438 -1.872 1 97.38 25 VAL B N 1
ATOM 1718 C CA . VAL B 1 25 ? 7.414 -20.969 -2.031 1 97.38 25 VAL B CA 1
ATOM 1719 C C . VAL B 1 25 ? 6.5 -20.406 -0.943 1 97.38 25 VAL B C 1
ATOM 1721 O O . VAL B 1 25 ? 6.832 -20.453 0.243 1 97.38 25 VAL B O 1
ATOM 1724 N N . PHE B 1 26 ? 5.344 -19.797 -1.398 1 98 26 PHE B N 1
ATOM 1725 C CA . PHE B 1 26 ? 4.41 -19.297 -0.396 1 98 26 PHE B CA 1
ATOM 1726 C C . PHE B 1 26 ? 3.021 -19.094 -0.996 1 98 26 PHE B C 1
ATOM 1728 O O . PHE B 1 26 ? 2.852 -19.172 -2.215 1 98 26 PHE B O 1
ATOM 1735 N N . GLU B 1 27 ? 2.037 -19 -0.121 1 98.31 27 GLU B N 1
ATOM 1736 C CA . GLU B 1 27 ? 0.683 -18.562 -0.453 1 98.31 27 GLU B CA 1
ATOM 1737 C C . GLU B 1 27 ? 0.339 -17.25 0.234 1 98.31 27 GLU B C 1
ATOM 1739 O O . GLU B 1 27 ? 0.904 -16.922 1.28 1 98.31 27 GLU B O 1
ATOM 1744 N N . SER B 1 28 ? -0.575 -16.5 -0.36 1 98.5 28 SER B N 1
ATOM 1745 C CA . SER B 1 28 ? -0.994 -15.234 0.234 1 98.5 28 SER B CA 1
ATOM 1746 C C . SER B 1 28 ? -2.344 -14.781 -0.315 1 98.5 28 SER B C 1
ATOM 1748 O O . SER B 1 28 ? -2.781 -15.258 -1.367 1 98.5 28 SER B O 1
ATOM 1750 N N . ARG B 1 29 ? -3 -14.062 0.519 1 98.12 29 ARG B N 1
ATOM 1751 C CA . ARG B 1 29 ? -3.977 -13.18 -0.117 1 98.12 29 ARG B CA 1
ATOM 1752 C C . ARG B 1 29 ? -3.289 -12.148 -1.008 1 98.12 29 ARG B C 1
ATOM 1754 O O . ARG B 1 29 ? -2.193 -11.688 -0.694 1 98.12 29 ARG B O 1
ATOM 1761 N N . ILE B 1 30 ? -3.969 -11.805 -2.084 1 98.25 30 ILE B N 1
ATOM 1762 C CA . ILE B 1 30 ? -3.375 -10.82 -2.984 1 98.25 30 ILE B CA 1
ATOM 1763 C C . ILE B 1 30 ? -4.441 -9.828 -3.445 1 98.25 30 ILE B C 1
ATOM 1765 O O . ILE B 1 30 ? -5.59 -10.211 -3.682 1 98.25 30 ILE B O 1
ATOM 1769 N N . ILE B 1 31 ? -4.09 -8.617 -3.414 1 95.69 31 ILE B N 1
ATOM 1770 C CA . ILE B 1 31 ? -4.828 -7.57 -4.102 1 95.69 31 ILE B CA 1
ATOM 1771 C C . ILE B 1 31 ? -3.988 -7.012 -5.25 1 95.69 31 ILE B C 1
ATOM 1773 O O . ILE B 1 31 ? -2.795 -6.75 -5.082 1 95.69 31 ILE B O 1
ATOM 1777 N N . SER B 1 32 ? -4.629 -6.887 -6.426 1 95.56 32 SER B N 1
ATOM 1778 C CA . SER B 1 32 ? -3.918 -6.395 -7.602 1 95.56 32 SER B CA 1
ATOM 1779 C C . SER B 1 32 ? -4.617 -5.176 -8.203 1 95.56 32 SER B C 1
ATOM 1781 O O . SER B 1 32 ? -5.836 -5.188 -8.391 1 95.56 32 SER B O 1
ATOM 1783 N N . TYR B 1 33 ? -3.738 -4.188 -8.469 1 91.44 33 TYR B N 1
ATOM 1784 C CA . TYR B 1 33 ? -4.207 -2.986 -9.148 1 91.44 33 TYR B CA 1
ATOM 1785 C C . TYR B 1 33 ? -3.383 -2.715 -10.406 1 91.44 33 TYR B C 1
ATOM 1787 O O . TYR B 1 33 ? -2.182 -2.988 -10.438 1 91.44 33 TYR B O 1
ATOM 1795 N N . ASP B 1 34 ? -4.035 -2.244 -11.383 1 91 34 ASP B N 1
ATOM 1796 C CA . ASP B 1 34 ? -3.395 -1.383 -12.375 1 91 34 ASP B CA 1
ATOM 1797 C C . ASP B 1 34 ? -3.926 0.046 -12.281 1 91 34 ASP B C 1
ATOM 1799 O O . ASP B 1 34 ? -5.031 0.334 -12.742 1 91 34 ASP B O 1
ATOM 1803 N N . HIS B 1 35 ? -3.098 0.871 -11.711 1 85.44 35 HIS B N 1
ATOM 1804 C CA . HIS B 1 35 ? -3.568 2.205 -11.352 1 85.44 35 HIS B CA 1
ATOM 1805 C C . HIS B 1 35 ? -3.801 3.059 -12.594 1 85.44 35 HIS B C 1
ATOM 1807 O O . HIS B 1 35 ? -4.48 4.086 -12.523 1 85.44 35 HIS B O 1
ATOM 1813 N N . ARG B 1 36 ? -3.32 2.662 -13.695 1 83 36 ARG B N 1
ATOM 1814 C CA . ARG B 1 36 ? -3.535 3.41 -14.93 1 83 36 ARG B CA 1
ATOM 1815 C C . ARG B 1 36 ? -4.895 3.082 -15.539 1 83 36 ARG B C 1
ATOM 1817 O O . ARG B 1 36 ? -5.582 3.969 -16.047 1 83 36 ARG B O 1
ATOM 1824 N N . THR B 1 37 ? -5.289 1.845 -15.438 1 81.56 37 THR B N 1
ATOM 1825 C CA . THR B 1 37 ? -6.516 1.427 -16.109 1 81.56 37 THR B CA 1
ATOM 1826 C C . THR B 1 37 ? -7.672 1.348 -15.117 1 81.56 37 THR B C 1
ATOM 1828 O O . THR B 1 37 ? -8.836 1.284 -15.516 1 81.56 37 THR B O 1
ATOM 1831 N N . GLY B 1 38 ? -7.336 1.26 -13.914 1 80.5 38 GLY B N 1
ATOM 1832 C CA . GLY B 1 38 ? -8.359 1.083 -12.898 1 80.5 38 GLY B CA 1
ATOM 1833 C C . GLY B 1 38 ? -8.68 -0.374 -12.625 1 80.5 38 GLY B C 1
ATOM 1834 O O . GLY B 1 38 ? -9.672 -0.68 -11.961 1 80.5 38 GLY B O 1
ATOM 1835 N N . TYR B 1 39 ? -7.871 -1.268 -13.203 1 86.5 39 TYR B N 1
ATOM 1836 C CA . TYR B 1 39 ? -8.047 -2.691 -12.938 1 86.5 39 TYR B CA 1
ATOM 1837 C C . TYR B 1 39 ? -7.871 -3.002 -11.461 1 86.5 39 TYR B C 1
ATOM 1839 O O . TYR B 1 39 ? -6.977 -2.459 -10.805 1 86.5 39 TYR B O 1
ATOM 1847 N N . TYR B 1 40 ? -8.75 -3.775 -10.969 1 90.38 40 TYR B N 1
ATOM 1848 C CA . TYR B 1 40 ? -8.719 -4.219 -9.578 1 90.38 40 TYR B CA 1
ATOM 1849 C C . TYR B 1 40 ? -9.125 -5.68 -9.461 1 90.38 40 TYR B C 1
ATOM 1851 O O . TYR B 1 40 ? -10.094 -6.113 -10.086 1 90.38 40 TYR B O 1
ATOM 1859 N N . ALA B 1 41 ? -8.344 -6.426 -8.734 1 94.81 41 ALA B N 1
ATOM 1860 C CA . ALA B 1 41 ? -8.672 -7.824 -8.461 1 94.81 41 ALA B CA 1
ATOM 1861 C C . ALA B 1 41 ? -8.211 -8.234 -7.066 1 94.81 41 ALA B C 1
ATOM 1863 O O . ALA B 1 41 ? -7.234 -7.691 -6.543 1 94.81 41 ALA B O 1
ATOM 1864 N N . ALA B 1 42 ? -8.922 -9.109 -6.465 1 96.19 42 ALA B N 1
ATOM 1865 C CA . ALA B 1 42 ? -8.602 -9.617 -5.133 1 96.19 42 ALA B CA 1
ATOM 1866 C C . ALA B 1 42 ? -8.812 -11.125 -5.059 1 96.19 42 ALA B C 1
ATOM 1868 O O . ALA B 1 42 ? -9.781 -11.656 -5.613 1 96.19 42 ALA B O 1
ATOM 1869 N N . GLY B 1 43 ? -7.871 -11.797 -4.363 1 97.38 43 GLY B N 1
ATOM 1870 C CA . GLY B 1 43 ? -8.016 -13.242 -4.227 1 97.38 43 GLY B CA 1
ATOM 1871 C C . GLY B 1 43 ? -6.844 -13.891 -3.51 1 97.38 43 GLY B C 1
ATOM 1872 O O . GLY B 1 43 ? -6.418 -13.414 -2.453 1 97.38 43 GLY B O 1
ATOM 1873 N N . TRP B 1 44 ? -6.465 -15.047 -4.141 1 97.69 44 TRP B N 1
ATOM 1874 C CA . TRP B 1 44 ? -5.422 -15.867 -3.531 1 97.69 44 TRP B CA 1
ATOM 1875 C C . TRP B 1 44 ? -4.305 -16.156 -4.527 1 97.69 44 TRP B C 1
ATOM 1877 O O . TRP B 1 44 ? -4.57 -16.422 -5.707 1 97.69 44 TRP B O 1
ATOM 1887 N N . LEU B 1 45 ? -3.154 -16.172 -3.975 1 98.38 45 LEU B N 1
ATOM 1888 C CA . LEU B 1 45 ? -1.97 -16.422 -4.785 1 98.38 45 LEU B CA 1
ATOM 1889 C C . LEU B 1 45 ? -1.164 -17.578 -4.223 1 98.38 45 LEU B C 1
ATOM 1891 O O . LEU B 1 45 ? -0.977 -17.688 -3.006 1 98.38 45 LEU B O 1
ATOM 1895 N N . ALA B 1 46 ? -0.761 -18.484 -5.074 1 98.69 46 ALA B N 1
ATOM 1896 C CA . ALA B 1 46 ? 0.297 -19.453 -4.812 1 98.69 46 ALA B CA 1
ATOM 1897 C C . ALA B 1 46 ? 1.522 -19.188 -5.68 1 98.69 46 ALA B C 1
ATOM 1899 O O . ALA B 1 46 ? 1.396 -18.922 -6.875 1 98.69 46 ALA B O 1
ATOM 1900 N N . TYR B 1 47 ? 2.633 -19.188 -5.059 1 98.56 47 TYR B N 1
ATOM 1901 C CA . TYR B 1 47 ? 3.885 -18.781 -5.691 1 98.56 47 TYR B CA 1
ATOM 1902 C C . TYR B 1 47 ? 4.965 -19.844 -5.484 1 98.56 47 TYR B C 1
ATOM 1904 O O . TYR B 1 47 ? 5.184 -20.297 -4.359 1 98.56 47 TYR B O 1
ATOM 1912 N N . ASP B 1 48 ? 5.613 -20.25 -6.539 1 98.06 48 ASP B N 1
ATOM 1913 C CA . ASP B 1 48 ? 6.746 -21.172 -6.504 1 98.06 48 ASP B CA 1
ATOM 1914 C C . ASP B 1 48 ? 7.871 -20.688 -7.422 1 98.06 48 ASP B C 1
ATOM 1916 O O . ASP B 1 48 ? 7.801 -20.875 -8.641 1 98.06 48 ASP B O 1
ATOM 1920 N N . ALA B 1 49 ? 8.906 -20.188 -6.809 1 96.38 49 ALA B N 1
ATOM 1921 C CA . ALA B 1 49 ? 10.031 -19.656 -7.574 1 96.38 49 ALA B CA 1
ATOM 1922 C C . ALA B 1 49 ? 10.859 -20.781 -8.18 1 96.38 49 ALA B C 1
ATOM 1924 O O . ALA B 1 49 ? 11.508 -20.594 -9.219 1 96.38 49 ALA B O 1
ATOM 1925 N N . ASN B 1 50 ? 10.867 -21.922 -7.559 1 95.88 50 ASN B N 1
ATOM 1926 C CA . ASN B 1 50 ? 11.688 -23.016 -8.047 1 95.88 50 ASN B CA 1
ATOM 1927 C C . ASN B 1 50 ? 11.211 -23.516 -9.414 1 95.88 50 ASN B C 1
ATOM 1929 O O . ASN B 1 50 ? 12.023 -23.797 -10.289 1 95.88 50 ASN B O 1
ATOM 1933 N N . THR B 1 51 ? 9.93 -23.625 -9.516 1 97.06 51 THR B N 1
ATOM 1934 C CA . THR B 1 51 ? 9.375 -24.078 -10.781 1 97.06 51 THR B CA 1
ATOM 1935 C C . THR B 1 51 ? 8.906 -22.906 -11.633 1 97.06 51 THR B C 1
ATOM 1937 O O . THR B 1 51 ? 8.422 -23.094 -12.75 1 97.06 51 THR B O 1
ATOM 1940 N N . GLU B 1 52 ? 9.023 -21.703 -11.18 1 97.44 52 GLU B N 1
ATOM 1941 C CA . GLU B 1 52 ? 8.609 -20.469 -11.836 1 97.44 52 GLU B CA 1
ATOM 1942 C C . GLU B 1 52 ? 7.141 -20.516 -12.242 1 97.44 52 GLU B C 1
ATOM 1944 O O . GLU B 1 52 ? 6.801 -20.281 -13.398 1 97.44 52 GLU B O 1
ATOM 1949 N N . ARG B 1 53 ? 6.344 -20.812 -11.219 1 98.25 53 ARG B N 1
ATOM 1950 C CA . ARG B 1 53 ? 4.898 -20.891 -11.414 1 98.25 53 ARG B CA 1
ATOM 1951 C C . ARG B 1 53 ? 4.164 -20.016 -10.406 1 98.25 53 ARG B C 1
ATOM 1953 O O . ARG B 1 53 ? 4.559 -19.938 -9.234 1 98.25 53 ARG B O 1
ATOM 1960 N N . ILE B 1 54 ? 3.174 -19.359 -10.891 1 98.44 54 ILE B N 1
ATOM 1961 C CA . ILE B 1 54 ? 2.277 -18.562 -10.062 1 98.44 54 ILE B CA 1
ATOM 1962 C C . ILE B 1 54 ? 0.827 -18.922 -10.375 1 98.44 54 ILE B C 1
ATOM 1964 O O . ILE B 1 54 ? 0.441 -19 -11.547 1 98.44 54 ILE B O 1
ATOM 1968 N N . ARG B 1 55 ? 0.093 -19.203 -9.383 1 98.44 55 ARG B N 1
ATOM 1969 C CA . ARG B 1 55 ? -1.341 -19.406 -9.547 1 98.44 55 ARG B CA 1
ATOM 1970 C C . ARG B 1 55 ? -2.141 -18.359 -8.773 1 98.44 55 ARG B C 1
ATOM 1972 O O . ARG B 1 55 ? -1.833 -18.078 -7.617 1 98.44 55 ARG B O 1
ATOM 1979 N N . VAL B 1 56 ? -3.104 -17.781 -9.461 1 98 56 VAL B N 1
ATOM 1980 C CA . VAL B 1 56 ? -3.936 -16.766 -8.836 1 98 56 VAL B CA 1
ATOM 1981 C C . VAL B 1 56 ? -5.41 -17.109 -9.031 1 98 56 VAL B C 1
ATOM 1983 O O . VAL B 1 56 ? -5.852 -17.359 -10.156 1 98 56 VAL B O 1
ATOM 1986 N N . ILE B 1 57 ? -6.137 -17.203 -7.965 1 96.88 57 ILE B N 1
ATOM 1987 C CA . ILE B 1 57 ? -7.594 -17.312 -7.961 1 96.88 57 ILE B CA 1
ATOM 1988 C C . ILE B 1 57 ? -8.203 -16.016 -7.453 1 96.88 57 ILE B C 1
ATOM 1990 O O . ILE B 1 57 ? -8.016 -15.641 -6.293 1 96.88 57 ILE B O 1
ATOM 1994 N N . GLU B 1 58 ? -8.922 -15.32 -8.406 1 96.12 58 GLU B N 1
ATOM 1995 C CA . GLU B 1 58 ? -9.242 -13.953 -8.023 1 96.12 58 GLU B CA 1
ATOM 1996 C C . GLU B 1 58 ? -10.586 -13.516 -8.586 1 96.12 58 GLU B C 1
ATOM 1998 O O . GLU B 1 58 ? -11.086 -14.102 -9.547 1 96.12 58 GLU B O 1
ATOM 2003 N N . ASP B 1 59 ? -11.195 -12.648 -7.863 1 94.75 59 ASP B N 1
ATOM 2004 C CA . ASP B 1 59 ? -12.305 -11.844 -8.375 1 94.75 59 ASP B CA 1
ATOM 2005 C C . ASP B 1 59 ? -11.797 -10.547 -8.992 1 94.75 59 ASP B C 1
ATOM 2007 O O . ASP B 1 59 ? -11.117 -9.758 -8.336 1 94.75 59 ASP B O 1
ATOM 2011 N N . ALA B 1 60 ? -12.117 -10.43 -10.234 1 92 60 ALA B N 1
ATOM 2012 C CA . ALA B 1 60 ? -11.781 -9.188 -10.938 1 92 60 ALA B CA 1
ATOM 2013 C C . ALA B 1 60 ? -13.008 -8.289 -11.07 1 92 60 ALA B C 1
ATOM 2015 O O . ALA B 1 60 ? -14.109 -8.773 -11.336 1 92 60 ALA B O 1
ATOM 2016 N N . TYR B 1 61 ? -12.758 -7.035 -10.781 1 85.94 61 TYR B N 1
ATOM 2017 C CA . TYR B 1 61 ? -13.844 -6.07 -10.82 1 85.94 61 TYR B CA 1
ATOM 2018 C C . TYR B 1 61 ? -13.641 -5.059 -11.938 1 85.94 61 TYR B C 1
ATOM 2020 O O . TYR B 1 61 ? -12.68 -4.285 -11.922 1 85.94 61 TYR B O 1
ATOM 2028 N N . GLU B 1 62 ? -14.297 -5.211 -13.094 1 74.81 62 GLU B N 1
ATOM 2029 C CA . GLU B 1 62 ? -14.281 -4.289 -14.227 1 74.81 62 GLU B CA 1
ATOM 2030 C C . GLU B 1 62 ? -15.664 -3.717 -14.5 1 74.81 62 GLU B C 1
ATOM 2032 O O . GLU B 1 62 ? -16.609 -4.465 -14.75 1 74.81 62 GLU B O 1
ATOM 2037 N N . ASN B 1 63 ? -15.789 -2.338 -14.578 1 69.88 63 ASN B N 1
ATOM 2038 C CA . ASN B 1 63 ? -17.031 -1.638 -14.883 1 69.88 63 ASN B CA 1
ATOM 2039 C C . ASN B 1 63 ? -18.203 -2.223 -14.117 1 69.88 63 ASN B C 1
ATOM 2041 O O . ASN B 1 63 ? -19.25 -2.523 -14.695 1 69.88 63 ASN B O 1
ATOM 2045 N N . SER B 1 64 ? -17.969 -2.535 -12.844 1 72.94 64 SER B N 1
ATOM 2046 C CA . SER B 1 64 ? -19 -2.998 -11.914 1 72.94 64 SER B CA 1
ATOM 2047 C C . SER B 1 64 ? -19.281 -4.484 -12.102 1 72.94 64 SER B C 1
ATOM 2049 O O . SER B 1 64 ? -20.234 -5.016 -11.523 1 72.94 64 SER B O 1
ATOM 2051 N N . THR B 1 65 ? -18.641 -5.004 -13.047 1 82.75 65 THR B N 1
ATOM 2052 C CA . THR B 1 65 ? -18.797 -6.438 -13.25 1 82.75 65 THR B CA 1
ATOM 2053 C C . THR B 1 65 ? -17.703 -7.207 -12.508 1 82.75 65 THR B C 1
ATOM 2055 O O . THR B 1 65 ? -16.531 -6.848 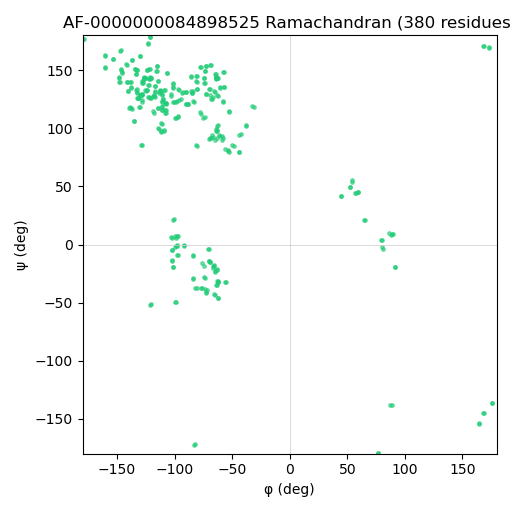-12.562 1 82.75 65 THR B O 1
ATOM 2058 N N . LYS B 1 66 ? -18.172 -8.172 -11.789 1 88.38 66 LYS B N 1
ATOM 2059 C CA . LYS B 1 66 ? -17.281 -9.07 -11.078 1 88.38 66 LYS B CA 1
ATOM 2060 C C . LYS B 1 66 ? -17.109 -10.391 -11.836 1 88.38 66 LYS B C 1
ATOM 2062 O O . LYS B 1 66 ? -18.094 -11.031 -12.195 1 88.38 66 LYS B O 1
ATOM 2067 N N . THR B 1 67 ? -15.875 -10.773 -12.18 1 90.94 67 THR B N 1
ATOM 2068 C CA . THR B 1 67 ? -15.562 -12.031 -12.844 1 90.94 67 THR B CA 1
ATOM 2069 C C . THR B 1 67 ? -14.555 -12.836 -12.031 1 90.94 67 THR B C 1
ATOM 2071 O O . THR B 1 67 ? -13.57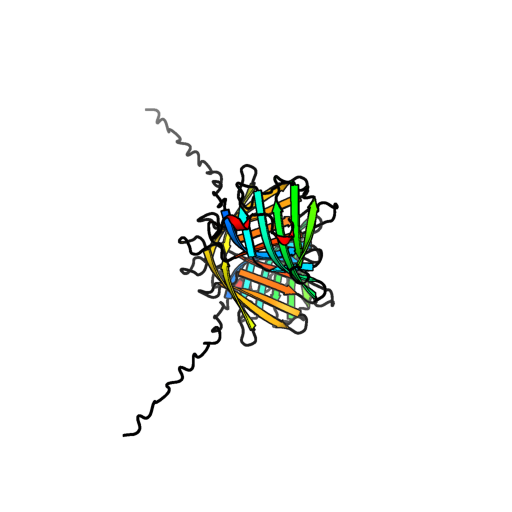8 -12.281 -11.523 1 90.94 67 THR B O 1
ATOM 2074 N N . HIS B 1 68 ? -14.812 -14.094 -11.938 1 93.56 68 HIS B N 1
ATOM 2075 C CA . HIS B 1 68 ? -13.938 -14.984 -11.18 1 93.56 68 HIS B CA 1
ATOM 2076 C C . HIS B 1 68 ? -12.977 -15.727 -12.102 1 93.56 68 HIS B C 1
ATOM 2078 O O . HIS B 1 68 ? -13.406 -16.391 -13.055 1 93.56 68 HIS B O 1
ATOM 2084 N N . TYR B 1 69 ? -11.703 -15.547 -11.805 1 95.69 69 TYR B N 1
ATOM 2085 C CA . TYR B 1 69 ? -10.695 -16.203 -12.633 1 95.69 69 TYR B CA 1
ATOM 2086 C C . TYR B 1 69 ? -9.812 -17.125 -11.789 1 95.69 69 TYR B C 1
ATOM 2088 O O . TYR B 1 69 ? -9.594 -16.859 -10.602 1 95.69 69 TYR B O 1
ATOM 2096 N N . ASP B 1 70 ? -9.445 -18.188 -12.383 1 97.19 70 ASP B N 1
ATOM 2097 C CA . ASP B 1 70 ? -8.367 -19.062 -11.945 1 97.19 70 ASP B CA 1
ATOM 2098 C C . ASP B 1 70 ? -7.266 -19.141 -12.992 1 97.19 70 ASP B C 1
ATOM 2100 O O . ASP B 1 70 ? -7.461 -19.719 -14.062 1 97.19 70 ASP B O 1
ATOM 2104 N N . THR B 1 71 ? -6.113 -18.641 -12.641 1 97.56 71 THR B N 1
ATOM 2105 C CA . THR B 1 71 ? -5.07 -18.5 -13.648 1 97.56 71 THR B CA 1
ATOM 2106 C C . THR B 1 71 ? -3.766 -19.141 -13.164 1 97.56 71 THR B C 1
ATOM 2108 O O . THR B 1 71 ? -3.307 -18.844 -12.062 1 97.56 71 THR B O 1
ATOM 2111 N N . LEU B 1 72 ? -3.225 -19.969 -14.008 1 98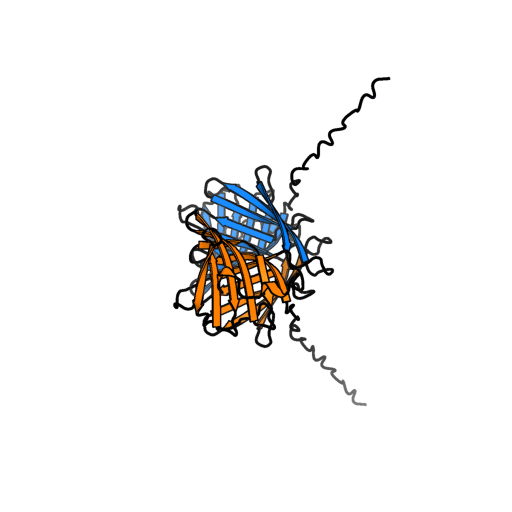.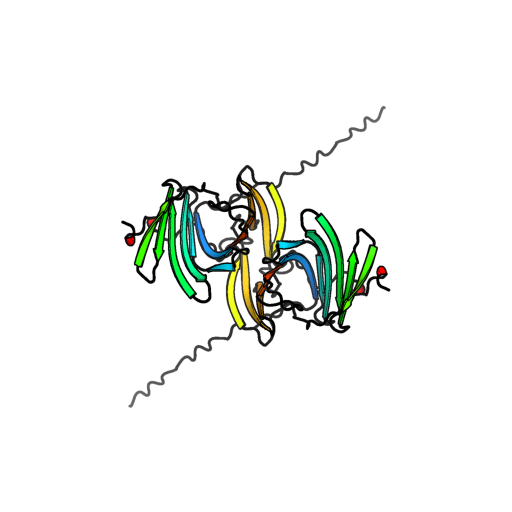31 72 LEU B N 1
ATOM 2112 C CA . LEU B 1 72 ? -1.886 -20.516 -13.781 1 98.31 72 LEU B CA 1
ATOM 2113 C C . LEU B 1 72 ? -0.885 -19.891 -14.758 1 98.31 72 LEU B C 1
ATOM 2115 O O . LEU B 1 72 ? -1.042 -20.016 -15.977 1 98.31 72 LEU B O 1
ATOM 2119 N N . PHE B 1 73 ? 0.117 -19.266 -14.273 1 98.06 73 PHE B N 1
ATOM 2120 C CA . PHE B 1 73 ? 1.255 -18.797 -15.055 1 98.06 73 PHE B CA 1
ATOM 2121 C C . PHE B 1 73 ? 2.412 -19.781 -14.977 1 98.06 73 PHE B C 1
ATOM 2123 O O . PHE B 1 73 ? 3.008 -19.969 -13.906 1 98.06 73 PHE B O 1
ATOM 2130 N N . ALA B 1 74 ? 2.654 -20.406 -16.031 1 98.12 74 ALA B N 1
ATOM 2131 C CA . ALA B 1 74 ? 3.762 -21.359 -16.125 1 98.12 74 ALA B CA 1
ATOM 2132 C C . ALA B 1 74 ? 4.879 -20.797 -17.016 1 98.12 74 ALA B C 1
ATOM 2134 O O . ALA B 1 74 ? 4.883 -21.016 -18.219 1 98.12 74 ALA B O 1
ATOM 2135 N N . TYR B 1 75 ? 5.867 -20.25 -16.391 1 97.31 75 TYR B N 1
ATOM 2136 C CA . TYR B 1 75 ? 6.852 -19.453 -17.125 1 97.31 75 TYR B CA 1
ATOM 2137 C C . TYR B 1 75 ? 7.82 -20.344 -17.891 1 97.31 75 TYR B C 1
ATOM 2139 O O . TYR B 1 75 ? 8.25 -20 -18.984 1 97.31 75 TYR B O 1
ATOM 2147 N N . LYS B 1 76 ? 8.195 -21.422 -17.344 1 97.12 76 LYS B N 1
ATOM 2148 C CA . LYS B 1 76 ? 9.086 -22.328 -18.062 1 97.12 76 LYS B CA 1
ATOM 2149 C C . LYS B 1 76 ? 8.422 -22.875 -19.312 1 97.12 76 LYS B C 1
ATOM 2151 O O . LYS B 1 76 ? 9.078 -23.062 -20.344 1 97.12 76 LYS B O 1
ATOM 2156 N N . GLU B 1 77 ? 7.129 -23.078 -19.203 1 96.19 77 GLU B N 1
ATOM 2157 C CA . GLU B 1 77 ? 6.363 -23.578 -20.328 1 96.19 77 GLU B CA 1
ATOM 2158 C C . GLU B 1 77 ? 5.941 -22.438 -21.266 1 96.19 77 GLU B C 1
ATOM 2160 O O . GLU B 1 77 ? 5.355 -22.688 -22.328 1 96.19 77 GLU B O 1
ATOM 2165 N N . LYS B 1 78 ? 6.137 -21.312 -20.859 1 97.06 78 LYS B N 1
ATOM 2166 C CA . LYS B 1 78 ? 5.73 -20.125 -21.609 1 97.06 78 LYS B CA 1
ATOM 2167 C C . LYS B 1 78 ? 4.23 -20.141 -21.891 1 97.06 78 LYS B C 1
ATOM 2169 O O . LYS B 1 78 ? 3.803 -19.859 -23.016 1 97.06 78 LYS B O 1
ATOM 2174 N N . ALA B 1 79 ? 3.469 -20.5 -20.859 1 97.62 79 ALA B N 1
ATOM 2175 C CA . ALA B 1 79 ? 2.027 -20.625 -21.062 1 97.62 79 ALA B CA 1
ATOM 2176 C C . ALA B 1 79 ? 1.261 -20.094 -19.844 1 97.62 79 ALA B C 1
ATOM 2178 O O . ALA B 1 79 ? 1.671 -20.312 -18.703 1 97.62 79 ALA B O 1
ATOM 2179 N N . GLU B 1 80 ? 0.24 -19.438 -20.109 1 97.62 80 GLU B N 1
ATOM 2180 C CA . GLU B 1 80 ? -0.771 -19.031 -19.141 1 97.62 80 GLU B CA 1
ATOM 2181 C C . GLU B 1 80 ? -2.078 -19.781 -19.344 1 97.62 80 GLU B C 1
ATOM 2183 O O . GLU B 1 80 ? -2.596 -19.844 -20.469 1 97.62 80 GLU B O 1
ATOM 2188 N N . TYR B 1 81 ? -2.617 -20.453 -18.344 1 98 81 TYR B N 1
ATOM 2189 C CA . TYR B 1 81 ? -3.912 -21.125 -18.359 1 98 81 TYR B CA 1
ATOM 2190 C C . TYR B 1 81 ? -4.93 -20.359 -17.516 1 98 81 TYR B C 1
ATOM 2192 O O . TYR B 1 81 ? -4.77 -20.234 -16.297 1 98 81 TYR B O 1
ATOM 2200 N N . ARG B 1 82 ? -5.941 -19.859 -18.141 1 97.25 82 ARG B N 1
ATOM 2201 C CA . ARG B 1 82 ? -6.93 -19.047 -17.422 1 97.25 82 ARG B CA 1
ATOM 2202 C C . ARG B 1 82 ? -8.32 -19.672 -17.547 1 97.25 82 ARG B C 1
ATOM 2204 O O . ARG B 1 82 ? -8.805 -19.906 -18.656 1 97.25 82 ARG B O 1
ATOM 2211 N N . ILE B 1 83 ? -8.906 -19.891 -16.438 1 96.38 83 ILE B N 1
ATOM 2212 C CA . ILE B 1 83 ? -10.266 -20.422 -16.391 1 96.38 83 ILE B CA 1
ATOM 2213 C C . ILE B 1 83 ? -11.227 -19.312 -15.922 1 96.38 83 ILE B C 1
ATOM 2215 O O . ILE B 1 83 ? -10.992 -18.672 -14.891 1 96.38 83 ILE B O 1
ATOM 2219 N N . ASN B 1 84 ? -12.172 -19.031 -16.719 1 92.81 84 ASN B N 1
ATOM 2220 C CA . ASN B 1 84 ? -13.352 -18.312 -16.234 1 92.81 84 ASN B CA 1
ATOM 2221 C C . ASN B 1 84 ? -14.258 -19.234 -15.414 1 92.81 84 ASN B C 1
ATOM 2223 O O . ASN B 1 84 ? -14.938 -20.094 -15.977 1 92.81 84 ASN B O 1
ATOM 2227 N N . THR B 1 85 ? -14.25 -18.969 -14.109 1 86.88 85 THR B N 1
ATOM 2228 C CA . THR B 1 85 ? -14.891 -19.953 -13.258 1 86.88 85 THR B CA 1
ATOM 2229 C C . THR B 1 85 ? -16.406 -19.875 -13.367 1 86.88 85 THR B C 1
ATOM 2231 O O . THR B 1 85 ? -17.125 -20.797 -12.984 1 86.88 85 THR B O 1
ATOM 2234 N N . SER B 1 86 ? -16.875 -18.719 -13.883 1 84.12 86 SER B N 1
ATOM 2235 C CA . SER B 1 86 ? -18.312 -18.625 -14.109 1 84.12 86 SER B CA 1
ATOM 2236 C C . SER B 1 86 ? -18.734 -19.484 -15.289 1 84.12 86 SER B C 1
ATOM 2238 O O . SER B 1 86 ? -19.797 -20.125 -15.258 1 84.12 86 SER B O 1
ATOM 2240 N N . THR B 1 87 ? -17.984 -19.531 -16.297 1 88.31 87 THR B N 1
ATOM 2241 C CA . THR B 1 87 ? -18.328 -20.281 -17.5 1 88.31 87 THR B CA 1
ATOM 2242 C C . THR B 1 87 ? -17.578 -21.594 -17.562 1 88.31 87 THR B C 1
ATOM 2244 O O . THR B 1 87 ? -17.891 -22.469 -18.375 1 88.31 87 THR B O 1
ATOM 2247 N N . ASN B 1 88 ? -16.641 -21.75 -16.797 1 90.5 88 ASN B N 1
ATOM 2248 C CA . ASN B 1 88 ? -15.766 -22.922 -16.734 1 90.5 88 ASN B CA 1
ATOM 2249 C C . ASN B 1 88 ? -14.953 -23.094 -18.016 1 90.5 88 ASN B C 1
ATOM 2251 O O . ASN B 1 88 ? -14.547 -24.203 -18.359 1 90.5 88 ASN B O 1
ATOM 2255 N N . LYS B 1 89 ? -14.805 -22.078 -18.75 1 94.19 89 LYS B N 1
ATOM 2256 C CA . LYS B 1 89 ? -14.023 -22.125 -19.984 1 94.19 89 LYS B CA 1
ATOM 2257 C C . LYS B 1 89 ? -12.562 -21.781 -19.719 1 94.19 89 LYS B C 1
ATOM 2259 O O . LYS B 1 89 ? -12.258 -20.797 -19.031 1 94.19 89 LYS B O 1
ATOM 2264 N N . CYS B 1 90 ? -11.719 -22.625 -20.25 1 96.56 90 CYS B N 1
ATOM 2265 C CA . CYS B 1 90 ? -10.281 -22.406 -20.125 1 96.56 90 CYS B CA 1
ATOM 2266 C C . CYS B 1 90 ? -9.703 -21.828 -21.406 1 96.56 90 CYS B C 1
ATOM 2268 O O . CYS B 1 90 ? -10.078 -22.234 -22.5 1 96.56 90 CYS B O 1
ATOM 2270 N N . THR B 1 91 ? -8.82 -20.891 -21.25 1 96.38 91 THR B N 1
ATOM 2271 C CA . THR B 1 91 ? -8.047 -20.312 -22.344 1 96.38 91 THR B CA 1
ATOM 2272 C C . THR B 1 91 ? -6.551 -20.453 -22.078 1 96.38 91 THR B C 1
ATOM 2274 O O . THR B 1 91 ? -6.078 -20.156 -20.984 1 96.38 91 THR B O 1
ATOM 2277 N N . LYS B 1 92 ? -5.895 -21 -23.031 1 96.5 92 LYS B N 1
ATOM 2278 C CA . LYS B 1 92 ? -4.434 -21.047 -22.984 1 96.5 92 LYS B CA 1
ATOM 2279 C C . LYS B 1 92 ? -3.824 -19.891 -23.766 1 96.5 92 LYS B C 1
ATOM 2281 O O . LYS B 1 92 ? -4.125 -19.703 -24.938 1 96.5 92 LYS B O 1
ATOM 2286 N N . LEU B 1 93 ? -2.998 -19.141 -23.109 1 94.94 93 LEU B N 1
ATOM 2287 C CA . LEU B 1 93 ? -2.361 -17.984 -23.734 1 94.94 93 LEU B CA 1
ATOM 2288 C C . LEU B 1 93 ? -0.842 -18.109 -23.688 1 94.94 93 LEU B C 1
ATOM 2290 O O . LEU B 1 93 ? -0.298 -18.812 -22.828 1 94.94 93 LEU B O 1
ATOM 2294 N N . ALA B 1 94 ? -0.212 -17.5 -24.688 1 95.31 94 ALA B N 1
ATOM 2295 C CA . ALA B 1 94 ? 1.246 -17.438 -24.641 1 95.31 94 ALA B CA 1
ATOM 2296 C C . ALA B 1 94 ? 1.719 -16.516 -23.531 1 95.31 94 ALA B C 1
ATOM 2298 O O . ALA B 1 94 ? 1.14 -15.445 -23.312 1 95.31 94 ALA B O 1
ATOM 2299 N N . LEU B 1 95 ? 2.707 -16.984 -22.766 1 94.88 95 LEU B N 1
ATOM 2300 C CA . LEU B 1 95 ? 3.354 -16.203 -21.719 1 94.88 95 LEU B CA 1
ATOM 2301 C C . LEU B 1 95 ? 4.797 -15.883 -22.094 1 94.88 95 LEU B C 1
ATOM 2303 O O . LEU B 1 95 ? 5.703 -16.688 -21.844 1 94.88 95 LEU B O 1
ATOM 2307 N N . ASN B 1 96 ? 5.039 -14.711 -22.625 1 89 96 ASN B N 1
ATOM 2308 C CA . ASN B 1 96 ? 6.348 -14.352 -23.172 1 89 96 ASN B CA 1
ATOM 2309 C C . ASN B 1 96 ? 7.164 -13.547 -22.156 1 89 96 ASN B C 1
ATOM 2311 O O . ASN B 1 96 ? 8.375 -13.383 -22.328 1 89 96 ASN B O 1
ATOM 2315 N N . GLU B 1 97 ? 6.562 -13.195 -21.156 1 87.62 97 GLU B N 1
ATOM 2316 C CA . GLU B 1 97 ? 7.277 -12.438 -20.141 1 87.62 97 GLU B CA 1
ATOM 2317 C C . GLU B 1 97 ? 8.211 -13.344 -19.344 1 87.62 97 GLU B C 1
ATOM 2319 O O . GLU B 1 97 ? 7.875 -14.5 -19.062 1 87.62 97 GLU B O 1
ATOM 2324 N N . LYS B 1 98 ? 9.344 -12.742 -19.016 1 88.81 98 LYS B N 1
ATOM 2325 C CA . LYS B 1 98 ? 10.273 -13.469 -18.156 1 88.81 98 LYS B CA 1
ATOM 2326 C C . LYS B 1 98 ? 9.758 -13.523 -16.719 1 88.81 98 LYS B C 1
ATOM 2328 O O . LYS B 1 98 ? 9.094 -12.594 -16.25 1 88.81 98 LYS B O 1
ATOM 2333 N N . PHE B 1 99 ? 10.125 -14.633 -16.047 1 92.94 99 PHE B N 1
ATOM 2334 C CA . PHE B 1 99 ? 9.789 -14.766 -14.625 1 92.94 99 PHE B CA 1
ATOM 2335 C C . PHE B 1 99 ? 10.57 -13.766 -13.781 1 92.94 99 PHE B C 1
ATOM 2337 O O . PHE B 1 99 ? 11.797 -13.672 -13.891 1 92.94 99 PHE B O 1
ATOM 2344 N N . ILE B 1 100 ? 9.859 -12.977 -13 1 89.25 100 ILE B N 1
ATOM 2345 C CA . ILE B 1 100 ? 10.469 -12.086 -12.016 1 89.25 100 ILE B CA 1
ATOM 2346 C C . ILE B 1 100 ? 10.148 -12.586 -10.609 1 89.25 100 ILE B C 1
ATOM 2348 O O . ILE B 1 100 ? 8.992 -12.602 -10.195 1 89.25 100 ILE B O 1
ATOM 2352 N N . PRO B 1 101 ? 11.117 -12.961 -9.906 1 91.56 101 PRO B N 1
ATOM 2353 C CA . PRO B 1 101 ? 10.852 -13.477 -8.562 1 91.56 101 PRO B CA 1
ATOM 2354 C C . PRO B 1 101 ? 10.258 -12.422 -7.633 1 91.56 101 PRO B C 1
ATOM 2356 O O . PRO B 1 101 ? 10.594 -11.242 -7.742 1 91.56 101 PRO B O 1
ATOM 2359 N N . ILE B 1 102 ? 9.328 -12.859 -6.781 1 94.81 102 ILE B N 1
ATOM 2360 C CA . ILE B 1 102 ? 8.898 -12.055 -5.648 1 94.81 102 ILE B CA 1
ATOM 2361 C C . ILE B 1 102 ? 9.898 -12.188 -4.5 1 94.81 102 ILE B C 1
ATOM 2363 O O . ILE B 1 102 ? 9.75 -13.062 -3.643 1 94.81 102 ILE B O 1
ATOM 2367 N N . GLY B 1 103 ? 10.914 -11.375 -4.578 1 91.94 103 GLY B N 1
ATOM 2368 C CA . GLY B 1 103 ? 12.008 -11.477 -3.633 1 91.94 103 GLY B CA 1
ATOM 2369 C C . GLY B 1 103 ? 13.18 -10.57 -3.979 1 91.94 103 GLY B C 1
ATOM 2370 O O . GLY B 1 103 ? 13.164 -9.891 -5.008 1 91.94 103 GLY B O 1
ATOM 2371 N N . VAL B 1 104 ? 14.07 -10.5 -2.996 1 86.56 104 VAL B N 1
ATOM 2372 C CA . VAL B 1 104 ? 15.281 -9.711 -3.195 1 86.56 104 VAL B CA 1
ATOM 2373 C C . VAL B 1 104 ? 16.328 -10.539 -3.941 1 86.56 104 VAL B C 1
ATOM 2375 O O . VAL B 1 104 ? 16.688 -11.641 -3.506 1 86.56 104 VAL B O 1
ATOM 2378 N N . TYR B 1 105 ? 16.766 -10.031 -5.055 1 79.5 105 TYR B N 1
ATOM 2379 C CA . TYR B 1 105 ? 17.734 -10.805 -5.812 1 79.5 105 TYR B CA 1
ATOM 2380 C C . TYR B 1 105 ? 19.016 -10 -6.039 1 79.5 105 TYR B C 1
ATOM 2382 O O . TYR B 1 105 ? 19.078 -8.82 -5.691 1 79.5 105 TYR B O 1
ATOM 2390 N N . PRO B 1 106 ? 19.984 -10.688 -6.594 1 76.56 106 PRO B N 1
ATOM 2391 C CA . PRO B 1 106 ? 21.359 -10.172 -6.562 1 76.56 106 PRO B CA 1
ATOM 2392 C C . PRO B 1 106 ? 21.484 -8.773 -7.164 1 76.56 106 PRO B C 1
ATOM 2394 O O . PRO B 1 106 ? 22.25 -7.941 -6.668 1 76.56 106 PRO B O 1
ATOM 2397 N N . ASN B 1 107 ? 20.703 -8.383 -8.148 1 83.56 107 ASN B N 1
ATOM 2398 C CA . ASN B 1 107 ? 20.875 -7.074 -8.773 1 83.56 107 ASN B CA 1
ATOM 2399 C C . ASN B 1 107 ? 19.844 -6.07 -8.266 1 83.56 107 ASN B C 1
ATOM 2401 O O . ASN B 1 107 ? 19.672 -4.996 -8.844 1 83.56 107 ASN B O 1
ATOM 2405 N N . SER B 1 108 ? 19.359 -6.406 -7.164 1 89.25 108 SER B N 1
ATOM 2406 C CA . SER B 1 108 ? 18.422 -5.465 -6.566 1 89.25 108 SER B CA 1
ATOM 2407 C C . SER B 1 108 ? 19.141 -4.324 -5.863 1 89.25 108 SER B C 1
ATOM 2409 O O . SER B 1 108 ? 20.25 -4.508 -5.359 1 89.25 108 SER B O 1
ATOM 2411 N N . THR B 1 109 ? 18.531 -3.129 -5.922 1 93.25 109 THR B N 1
ATOM 2412 C CA . THR B 1 109 ? 19.078 -1.955 -5.246 1 93.25 109 THR B CA 1
ATOM 2413 C C . THR B 1 109 ? 18.297 -1.653 -3.973 1 93.25 109 THR B C 1
ATOM 2415 O O . THR B 1 109 ? 17.062 -1.592 -3.996 1 93.25 109 THR B O 1
ATOM 2418 N N . TYR B 1 110 ? 19.062 -1.54 -2.967 1 94.56 110 TYR B N 1
ATOM 2419 C CA . TYR B 1 110 ? 18.469 -1.206 -1.681 1 94.56 110 TYR B CA 1
ATOM 2420 C C . TYR B 1 110 ? 17.891 0.206 -1.696 1 94.56 110 TYR B C 1
ATOM 2422 O O . TYR B 1 110 ? 18.578 1.158 -2.072 1 94.56 110 TYR B O 1
ATOM 2430 N N . VAL B 1 111 ? 16.562 0.333 -1.306 1 94.12 111 VAL B N 1
ATOM 2431 C CA . VAL B 1 111 ? 15.898 1.629 -1.291 1 94.12 111 VAL B CA 1
ATOM 2432 C C . VAL B 1 111 ? 15.891 2.191 0.128 1 94.12 111 VAL B C 1
ATOM 2434 O O . VAL B 1 111 ? 16.188 3.371 0.336 1 94.12 111 VAL B O 1
ATOM 2437 N N . GLY B 1 112 ? 15.461 1.37 1.153 1 94.38 112 GLY B N 1
ATOM 2438 C CA . GLY B 1 112 ? 15.438 1.846 2.527 1 94.38 112 GLY B CA 1
ATOM 2439 C C . GLY B 1 112 ? 14.68 0.92 3.463 1 94.38 112 GLY B C 1
ATOM 2440 O O . GLY B 1 112 ? 14.055 -0.046 3.02 1 94.38 112 GLY B O 1
ATOM 2441 N N . ASN B 1 113 ? 14.859 1.306 4.762 1 96.06 113 ASN B N 1
ATOM 2442 C CA . ASN B 1 113 ? 14.086 0.65 5.809 1 96.06 113 ASN B CA 1
ATOM 2443 C C . ASN B 1 113 ? 12.984 1.559 6.344 1 96.06 113 ASN B C 1
ATOM 2445 O O . ASN B 1 113 ? 13.164 2.773 6.438 1 96.06 113 ASN B O 1
ATOM 2449 N N . PHE B 1 114 ? 11.898 0.875 6.73 1 97.62 114 PHE B N 1
ATOM 2450 C CA . PHE B 1 114 ? 10.758 1.603 7.277 1 97.62 114 PHE B CA 1
ATOM 2451 C C . PHE B 1 114 ? 10.039 0.772 8.336 1 97.62 114 PHE B C 1
ATOM 2453 O O . PHE B 1 114 ? 10.352 -0.408 8.516 1 97.62 114 PHE B O 1
ATOM 2460 N N . ILE B 1 115 ? 9.195 1.47 9.055 1 98.38 115 ILE B N 1
ATOM 2461 C CA . ILE B 1 115 ? 8.281 0.802 9.977 1 98.38 115 ILE B CA 1
ATOM 2462 C C . ILE B 1 115 ? 6.84 0.996 9.5 1 98.38 115 ILE B C 1
ATOM 2464 O O . ILE B 1 115 ? 6.391 2.129 9.312 1 98.38 115 ILE B O 1
ATOM 2468 N N . LEU B 1 116 ? 6.18 -0.074 9.172 1 98.38 116 LEU B N 1
ATOM 2469 C CA . LEU B 1 116 ? 4.727 0.003 9.062 1 98.38 116 LEU B CA 1
ATOM 2470 C C . LEU B 1 116 ? 4.07 -0.004 10.438 1 98.38 116 LEU B C 1
ATOM 2472 O O . LEU B 1 116 ? 4.137 -1.006 11.156 1 98.38 116 LEU B O 1
ATOM 2476 N N . GLY B 1 117 ? 3.467 1.095 10.805 1 97.44 117 GLY B N 1
ATOM 2477 C CA . GLY B 1 117 ? 3.055 1.318 12.188 1 97.44 117 GLY B CA 1
ATOM 2478 C C . GLY B 1 117 ? 4.137 1.959 13.031 1 97.44 117 GLY B C 1
ATOM 2479 O O . GLY B 1 117 ? 4.75 2.949 12.625 1 97.44 117 GLY B O 1
ATOM 2480 N N . THR B 1 118 ? 4.25 1.453 14.211 1 96 118 THR B N 1
ATOM 2481 C CA . THR B 1 118 ? 5.23 1.968 15.156 1 96 118 THR B CA 1
ATOM 2482 C C . THR B 1 118 ? 5.848 0.831 15.969 1 96 118 THR B C 1
ATOM 2484 O O . THR B 1 118 ? 5.254 -0.244 16.094 1 96 118 THR B O 1
ATOM 2487 N N . LEU B 1 119 ? 7.035 1.104 16.438 1 91.5 119 LEU B N 1
ATOM 2488 C CA . LEU B 1 119 ? 7.664 0.145 17.344 1 91.5 119 LEU B CA 1
ATOM 2489 C C . LEU B 1 119 ? 7.461 0.556 18.797 1 91.5 119 LEU B C 1
ATOM 2491 O O . LEU B 1 119 ? 8.031 -0.058 19.703 1 91.5 119 LEU B O 1
ATOM 2495 N N . GLY B 1 120 ? 6.676 1.542 18.953 1 89.75 120 GLY B N 1
ATOM 2496 C CA . GLY B 1 120 ? 6.449 2.055 20.297 1 89.75 120 GLY B CA 1
ATOM 2497 C C . GLY B 1 120 ? 5.66 1.101 21.172 1 89.75 120 GLY B C 1
ATOM 2498 O O . GLY B 1 120 ? 5.617 1.266 22.406 1 89.75 120 GLY B O 1
ATOM 2499 N N . ALA B 1 121 ? 5.016 0.117 20.625 1 87.88 121 ALA B N 1
ATOM 2500 C CA . ALA B 1 121 ? 4.281 -0.913 21.359 1 87.88 121 ALA B CA 1
ATOM 2501 C C . ALA B 1 121 ? 4.324 -2.246 20.609 1 87.88 121 ALA B C 1
ATOM 2503 O O . ALA B 1 121 ? 4.289 -2.281 19.391 1 87.88 121 ALA B O 1
ATOM 2504 N N . PRO B 1 122 ? 4.402 -3.332 21.438 1 86.81 122 PRO B N 1
ATOM 2505 C CA . PRO B 1 122 ? 4.395 -4.641 20.766 1 86.81 122 PRO B CA 1
ATOM 2506 C C . PRO B 1 122 ? 3.164 -4.852 19.891 1 86.81 122 PRO B C 1
ATOM 2508 O O . PRO B 1 122 ? 2.049 -4.504 20.297 1 86.81 122 PRO B O 1
ATOM 2511 N N . GLY B 1 123 ? 3.439 -5.367 18.719 1 91.25 123 GLY B N 1
ATOM 2512 C CA . GLY B 1 123 ? 2.336 -5.719 17.844 1 91.25 123 GLY B CA 1
ATOM 2513 C C . GLY B 1 123 ? 1.759 -4.527 17.094 1 91.25 123 GLY B C 1
ATOM 2514 O O . GLY B 1 123 ? 0.78 -4.664 16.359 1 91.25 123 GLY B O 1
ATOM 2515 N N . ALA B 1 124 ? 2.398 -3.367 17.297 1 95.06 124 ALA B N 1
ATOM 2516 C CA . ALA B 1 124 ? 1.833 -2.158 16.703 1 95.06 124 ALA B CA 1
ATOM 2517 C C . ALA B 1 124 ? 2.562 -1.788 15.414 1 95.06 124 ALA B C 1
ATOM 2519 O O . ALA B 1 124 ? 2.35 -0.706 14.859 1 95.06 124 ALA B O 1
ATOM 2520 N N . GLY B 1 125 ? 3.445 -2.674 14.992 1 97.38 125 GLY B N 1
ATOM 2521 C CA . GLY B 1 125 ? 4.152 -2.4 13.75 1 97.38 125 GLY B CA 1
ATOM 2522 C C . GLY B 1 125 ? 5.129 -3.498 13.367 1 97.38 125 GLY B C 1
ATOM 2523 O O . GLY B 1 125 ? 5.262 -4.496 14.078 1 97.38 125 GLY B O 1
ATOM 2524 N N . VAL B 1 126 ? 5.77 -3.346 12.203 1 97.75 126 VAL B N 1
ATOM 2525 C CA . VAL B 1 126 ? 6.754 -4.281 11.664 1 97.75 126 VAL B CA 1
ATOM 2526 C C . VAL B 1 126 ? 7.797 -3.52 10.852 1 97.75 126 VAL B C 1
ATOM 2528 O O . VAL B 1 126 ? 7.465 -2.572 10.133 1 97.75 126 VAL B O 1
ATOM 2531 N N . ILE B 1 127 ? 9.008 -3.914 10.984 1 97.62 127 ILE B N 1
ATOM 2532 C CA . ILE B 1 127 ? 10.078 -3.305 10.203 1 97.62 127 ILE B CA 1
ATOM 2533 C C . ILE B 1 127 ? 10.094 -3.912 8.805 1 97.62 127 ILE B C 1
ATOM 2535 O O . ILE B 1 127 ? 9.992 -5.129 8.641 1 97.62 127 ILE B O 1
ATOM 2539 N N . VAL B 1 128 ? 10.203 -3.051 7.77 1 97.44 128 VAL B N 1
ATOM 2540 C CA . VAL B 1 128 ? 10.203 -3.518 6.387 1 97.44 128 VAL B CA 1
ATOM 2541 C C . VAL B 1 128 ? 11.383 -2.9 5.637 1 97.44 128 VAL B C 1
ATOM 2543 O O . VAL B 1 128 ? 11.953 -1.902 6.078 1 97.44 128 VAL B O 1
ATOM 2546 N N . GLN B 1 129 ? 11.688 -3.537 4.52 1 96.5 129 GLN B N 1
ATOM 2547 C CA . GLN B 1 129 ? 12.68 -3.047 3.57 1 96.5 129 GLN B CA 1
ATOM 2548 C C . GLN B 1 129 ? 12.102 -2.955 2.164 1 96.5 129 GLN B C 1
ATOM 2550 O O . GLN B 1 129 ? 11.32 -3.818 1.751 1 96.5 129 GLN B O 1
ATOM 2555 N N . GLU B 1 130 ? 12.547 -1.957 1.559 1 95.88 130 GLU B N 1
ATOM 2556 C CA . GLU B 1 130 ? 12.164 -1.814 0.155 1 95.88 130 GLU B CA 1
ATOM 2557 C C . GLU B 1 130 ? 13.383 -1.947 -0.758 1 95.88 130 GLU B C 1
ATOM 2559 O O . GLU B 1 130 ? 14.461 -1.434 -0.446 1 95.88 130 GLU B O 1
ATOM 2564 N N . TRP B 1 131 ? 13.203 -2.611 -1.876 1 95.62 131 TRP B N 1
ATOM 2565 C CA . TRP B 1 131 ? 14.227 -2.84 -2.889 1 95.62 131 TRP B CA 1
ATOM 2566 C C . TRP B 1 131 ? 13.688 -2.547 -4.285 1 95.62 131 TRP B C 1
ATOM 2568 O O . TRP B 1 131 ? 12.5 -2.746 -4.555 1 95.62 131 TRP B O 1
ATOM 2578 N N . SER B 1 132 ? 14.508 -2.094 -5.082 1 94.25 132 SER B N 1
ATOM 2579 C CA . SER B 1 132 ? 14.117 -1.888 -6.473 1 94.25 132 SER B CA 1
ATOM 2580 C C . SER B 1 132 ? 14.922 -2.783 -7.41 1 94.25 132 SER B C 1
ATOM 2582 O O . SER B 1 132 ? 16.031 -3.197 -7.082 1 94.25 132 SER B O 1
ATOM 2584 N N . HIS B 1 133 ? 14.258 -3.104 -8.453 1 93.19 133 HIS B N 1
ATOM 2585 C CA . HIS B 1 133 ? 14.852 -3.936 -9.492 1 93.19 133 HIS B CA 1
ATOM 2586 C C . HIS B 1 133 ? 14.477 -3.436 -10.883 1 93.19 133 HIS B C 1
ATOM 2588 O O . HIS B 1 133 ? 13.297 -3.426 -11.242 1 93.19 133 HIS B O 1
ATOM 2594 N N . LYS B 1 134 ? 15.508 -3.053 -11.641 1 92.38 134 LYS B N 1
ATOM 2595 C CA . LYS B 1 134 ? 15.266 -2.584 -13 1 92.38 134 LYS B CA 1
ATOM 2596 C C . LYS B 1 134 ? 15.203 -3.752 -13.984 1 92.38 134 LYS B C 1
ATOM 2598 O O . LYS B 1 134 ? 16.031 -4.668 -13.922 1 92.38 134 LYS B O 1
ATOM 2603 N N . VAL B 1 135 ? 14.18 -3.736 -14.805 1 91 135 VAL B N 1
ATOM 2604 C CA . VAL B 1 135 ? 14.055 -4.676 -15.914 1 91 135 VAL B CA 1
ATOM 2605 C C . VAL B 1 135 ? 13.961 -3.914 -17.234 1 91 135 VAL B C 1
ATOM 2607 O O . VAL B 1 135 ? 13.938 -2.682 -17.25 1 91 135 VAL B O 1
ATOM 2610 N N . THR B 1 136 ? 13.883 -4.617 -18.312 1 90.25 136 THR B N 1
ATOM 2611 C CA . THR B 1 136 ? 13.898 -4.008 -19.641 1 90.25 136 THR B CA 1
ATOM 2612 C C . THR B 1 136 ? 12.695 -3.092 -19.828 1 90.25 136 THR B C 1
ATOM 2614 O O . THR B 1 136 ? 12.797 -2.053 -20.484 1 90.25 136 THR B O 1
ATOM 2617 N N . THR B 1 137 ? 11.609 -3.428 -19.219 1 92.94 137 THR B N 1
ATOM 2618 C CA . THR B 1 137 ? 10.359 -2.742 -19.516 1 92.94 137 THR B CA 1
ATOM 2619 C C . THR B 1 137 ? 10.031 -1.726 -18.422 1 92.94 137 THR B C 1
ATOM 2621 O O . THR B 1 137 ? 9.023 -1.017 -18.516 1 92.94 137 THR B O 1
ATOM 2624 N N . GLY B 1 138 ? 10.844 -1.703 -17.375 1 93.69 138 GLY B N 1
ATOM 2625 C CA . GLY B 1 138 ? 10.508 -0.786 -16.297 1 93.69 138 GLY B CA 1
ATOM 2626 C C . GLY B 1 138 ? 11.25 -1.089 -15.008 1 93.69 138 GLY B C 1
ATOM 2627 O O . GLY B 1 138 ? 12.398 -1.54 -15.031 1 93.69 138 GLY B O 1
ATOM 2628 N N . VAL B 1 139 ? 10.633 -0.696 -13.891 1 93.88 139 VAL B N 1
ATOM 2629 C CA . VAL B 1 139 ? 11.258 -0.873 -12.586 1 93.88 139 VAL B CA 1
ATOM 2630 C C . VAL B 1 139 ? 10.25 -1.47 -11.609 1 93.88 139 VAL B C 1
ATOM 2632 O O . VAL B 1 139 ? 9.094 -1.044 -11.562 1 93.88 139 VAL B O 1
ATOM 2635 N N . TRP B 1 140 ? 10.719 -2.48 -10.898 1 94.5 140 TRP B N 1
ATOM 2636 C CA . TRP B 1 140 ? 9.969 -3.049 -9.789 1 94.5 140 TRP B CA 1
ATOM 2637 C C . TRP B 1 140 ? 10.43 -2.457 -8.461 1 94.5 140 TRP B C 1
ATOM 2639 O O . TRP B 1 140 ? 11.633 -2.291 -8.234 1 94.5 140 TRP B O 1
ATOM 2649 N N . TYR B 1 141 ? 9.508 -2.047 -7.602 1 93.75 141 TYR B N 1
ATOM 2650 C CA . TYR B 1 141 ? 9.734 -1.769 -6.188 1 93.75 141 TYR B CA 1
ATOM 2651 C C . TYR B 1 141 ? 9.031 -2.801 -5.309 1 93.75 141 TYR B C 1
ATOM 2653 O O . TYR B 1 141 ? 7.82 -3.006 -5.43 1 93.75 141 TYR B O 1
ATOM 2661 N N . GLN B 1 142 ? 9.758 -3.436 -4.512 1 96.81 142 GLN B N 1
ATOM 2662 C CA . GLN B 1 142 ? 9.195 -4.488 -3.668 1 96.81 142 GLN B CA 1
ATOM 2663 C C . GLN B 1 142 ? 9.555 -4.27 -2.201 1 96.81 142 GLN B C 1
ATOM 2665 O O . GLN B 1 142 ? 10.672 -3.836 -1.887 1 96.81 142 GLN B O 1
ATOM 2670 N N . MET B 1 143 ? 8.602 -4.539 -1.405 1 97.06 143 MET B N 1
ATOM 2671 C CA . MET B 1 143 ? 8.766 -4.375 0.036 1 97.06 143 MET B CA 1
ATOM 2672 C C . MET B 1 143 ? 8.633 -5.711 0.756 1 97.06 143 MET B C 1
ATOM 2674 O O . MET B 1 143 ? 7.738 -6.5 0.452 1 97.06 143 MET B O 1
ATOM 2678 N N . PHE B 1 144 ? 9.531 -5.922 1.705 1 97.56 144 PHE B N 1
ATOM 2679 C CA . PHE B 1 144 ? 9.555 -7.145 2.496 1 97.56 144 PHE B CA 1
ATOM 2680 C C . PHE B 1 144 ? 9.742 -6.832 3.975 1 97.56 144 PHE B C 1
ATOM 2682 O O . PHE B 1 144 ? 10.352 -5.82 4.328 1 97.56 144 PHE B O 1
ATOM 2689 N N . THR B 1 145 ? 9.188 -7.738 4.77 1 97.69 145 THR B N 1
ATOM 2690 C CA . THR B 1 145 ? 9.539 -7.609 6.18 1 97.69 145 THR B CA 1
ATOM 2691 C C . THR B 1 145 ? 11.039 -7.809 6.387 1 97.69 145 THR B C 1
ATOM 2693 O O . THR B 1 145 ? 11.664 -8.609 5.691 1 97.69 145 THR B O 1
ATOM 2696 N N . ASP B 1 146 ? 11.531 -7.031 7.301 1 95.5 146 ASP B N 1
ATOM 2697 C CA . ASP B 1 146 ? 12.953 -7.172 7.602 1 95.5 146 ASP B CA 1
ATOM 2698 C C . ASP B 1 146 ? 13.266 -8.57 8.133 1 95.5 146 ASP B C 1
ATOM 2700 O O . ASP B 1 146 ? 14.258 -9.18 7.738 1 95.5 146 ASP B O 1
ATOM 2704 N N . HIS B 1 147 ? 12.438 -9 9.055 1 94.06 147 HIS B N 1
ATOM 2705 C CA . HIS B 1 147 ? 12.57 -10.367 9.547 1 94.06 147 HIS B CA 1
ATOM 2706 C C . HIS B 1 147 ? 11.766 -11.344 8.695 1 94.06 147 HIS B C 1
ATOM 2708 O O . HIS B 1 147 ? 10.57 -11.148 8.477 1 94.06 147 HIS B O 1
ATOM 2714 N N . GLY B 1 148 ? 12.453 -12.336 8.109 1 94.06 148 GLY B N 1
ATOM 2715 C CA . GLY B 1 148 ? 11.82 -13.383 7.324 1 94.06 148 GLY B CA 1
ATOM 2716 C C . GLY B 1 148 ? 11.727 -13.047 5.848 1 94.06 148 GLY B C 1
ATOM 2717 O O . GLY B 1 148 ? 11.477 -13.922 5.02 1 94.06 148 GLY B O 1
ATOM 2718 N N . CYS B 1 149 ? 11.844 -11.773 5.598 1 96.06 149 CYS B N 1
ATOM 2719 C CA . CYS B 1 149 ? 11.812 -11.305 4.219 1 96.06 149 CYS B CA 1
ATOM 2720 C C . CYS B 1 149 ? 10.508 -11.688 3.535 1 96.06 149 CYS B C 1
ATOM 2722 O O . CYS B 1 149 ? 10.516 -12.211 2.42 1 96.06 149 CYS B O 1
ATOM 2724 N N . ILE B 1 150 ? 9.414 -11.461 4.258 1 97.81 150 ILE B N 1
ATOM 2725 C CA . ILE B 1 150 ? 8.078 -11.82 3.793 1 97.81 150 ILE B CA 1
ATOM 2726 C C . ILE B 1 150 ? 7.523 -10.703 2.906 1 97.81 150 ILE B C 1
ATOM 2728 O O . ILE B 1 150 ? 7.578 -9.531 3.27 1 97.81 150 ILE B O 1
ATOM 2732 N N . PRO B 1 151 ? 7.02 -11.039 1.742 1 98 151 PRO B N 1
ATOM 2733 C CA . PRO B 1 151 ? 6.551 -9.969 0.851 1 98 151 PRO B CA 1
ATOM 2734 C C . PRO B 1 151 ? 5.383 -9.18 1.436 1 98 151 PRO B C 1
ATOM 2736 O O . PRO B 1 151 ? 4.512 -9.758 2.092 1 98 151 PRO B O 1
ATOM 2739 N N . VAL B 1 152 ? 5.375 -7.895 1.184 1 98.06 152 VAL B N 1
ATOM 2740 C CA . VAL B 1 152 ? 4.312 -7.012 1.649 1 98.06 152 VAL B CA 1
ATOM 2741 C C . VAL B 1 152 ? 3.641 -6.336 0.456 1 98.06 152 VAL B C 1
ATOM 2743 O O . VAL B 1 152 ? 2.412 -6.332 0.347 1 98.06 152 VAL B O 1
ATOM 2746 N N . HIS B 1 153 ? 4.426 -5.738 -0.4 1 96.69 153 HIS B N 1
ATOM 2747 C CA . HIS B 1 153 ? 3.848 -5.242 -1.645 1 96.69 153 HIS B CA 1
ATOM 2748 C C . HIS B 1 153 ? 4.895 -5.184 -2.752 1 96.69 153 HIS B C 1
ATOM 2750 O O . HIS B 1 153 ? 6.094 -5.273 -2.484 1 96.69 153 HIS B O 1
ATOM 2756 N N . SER B 1 154 ? 4.383 -5.156 -4 1 96.25 154 SER B N 1
ATOM 2757 C CA . SER B 1 154 ? 5.172 -4.961 -5.207 1 96.25 154 SER B CA 1
ATOM 2758 C C . SER B 1 154 ? 4.535 -3.92 -6.125 1 96.25 154 SER B C 1
ATOM 2760 O O . SER B 1 154 ? 3.326 -3.951 -6.359 1 96.25 154 SER B O 1
ATOM 2762 N N . MET B 1 155 ? 5.348 -3.014 -6.535 1 93.88 155 MET B N 1
ATOM 2763 C CA . MET B 1 155 ? 4.906 -2.014 -7.504 1 93.88 155 MET B CA 1
ATOM 2764 C C . MET B 1 155 ? 5.773 -2.047 -8.758 1 93.88 155 MET B C 1
ATOM 2766 O O . MET B 1 155 ? 6.984 -2.254 -8.672 1 93.88 155 MET B O 1
ATOM 2770 N N . PHE B 1 156 ? 5.109 -1.846 -9.852 1 93.94 156 PHE B N 1
ATOM 2771 C CA . PHE B 1 156 ? 5.828 -1.821 -11.117 1 93.94 156 PHE B CA 1
ATOM 2772 C C . PHE B 1 156 ? 5.438 -0.598 -11.938 1 93.94 156 PHE B C 1
ATOM 2774 O O . PHE B 1 156 ? 4.25 -0.341 -12.148 1 93.94 156 PHE B O 1
ATOM 2781 N N . TYR B 1 157 ? 6.43 0.155 -12.344 1 91.38 157 TYR B N 1
ATOM 2782 C CA . TYR B 1 157 ? 6.277 1.243 -13.297 1 91.38 157 TYR B CA 1
ATOM 2783 C C . TYR B 1 157 ? 6.961 0.904 -14.625 1 91.38 157 TYR B C 1
ATOM 2785 O O . TYR B 1 157 ? 8.164 0.657 -14.656 1 91.38 157 TYR B O 1
ATOM 2793 N N . GLY B 1 158 ? 6.16 0.857 -15.664 1 92.44 158 GLY B N 1
ATOM 2794 C CA . GLY B 1 158 ? 6.754 0.559 -16.953 1 92.44 158 GLY B CA 1
ATOM 2795 C C . GLY B 1 158 ? 5.727 0.253 -18.031 1 92.44 158 GLY B C 1
ATOM 2796 O O . GLY B 1 158 ? 4.695 0.922 -18.125 1 92.44 158 GLY B O 1
ATOM 2797 N N . LYS B 1 159 ? 6.172 -0.673 -18.859 1 92.88 159 LYS B N 1
ATOM 2798 C CA . LYS B 1 159 ? 5.309 -1.047 -19.984 1 92.88 159 LYS B CA 1
ATOM 2799 C C . LYS B 1 159 ? 4.957 -2.531 -19.938 1 92.88 159 LYS B C 1
ATOM 2801 O O . LYS B 1 159 ? 5.762 -3.35 -19.484 1 92.88 159 LYS B O 1
ATOM 2806 N N . ASP B 1 160 ? 3.699 -2.807 -20.344 1 88.25 160 ASP B N 1
ATOM 2807 C CA . ASP B 1 160 ? 3.33 -4.211 -20.469 1 88.25 160 ASP B CA 1
ATOM 2808 C C . ASP B 1 160 ? 3.785 -4.785 -21.812 1 88.25 160 ASP B C 1
ATOM 2810 O O . ASP B 1 160 ? 4.527 -4.133 -22.547 1 88.25 160 ASP B O 1
ATOM 2814 N N . SER B 1 161 ? 3.342 -6.055 -22.094 1 81.88 161 SER B N 1
ATOM 2815 C CA . SER B 1 161 ? 3.785 -6.789 -23.266 1 81.88 161 SER B CA 1
ATOM 2816 C C . SER B 1 161 ? 3.32 -6.105 -24.547 1 81.88 161 SER B C 1
ATOM 2818 O O . SER B 1 161 ? 3.916 -6.297 -25.609 1 81.88 161 SER B O 1
ATOM 2820 N N . ALA B 1 162 ? 2.275 -5.316 -24.484 1 86.81 162 ALA B N 1
ATOM 2821 C CA . ALA B 1 162 ? 1.744 -4.609 -25.656 1 86.81 162 ALA B CA 1
ATOM 2822 C C . ALA B 1 162 ? 2.371 -3.223 -25.781 1 86.81 162 ALA B C 1
ATOM 2824 O O . ALA B 1 162 ? 2.025 -2.463 -26.688 1 86.81 162 ALA B O 1
ATOM 2825 N N . GLY B 1 163 ? 3.227 -2.885 -24.875 1 90.62 163 GLY B N 1
ATOM 2826 C CA . GLY B 1 163 ? 3.896 -1.595 -24.922 1 90.62 163 GLY B CA 1
ATOM 2827 C C . GLY B 1 163 ? 3.109 -0.484 -24.266 1 90.62 163 GLY B C 1
ATOM 2828 O O . GLY B 1 163 ? 3.467 0.691 -24.375 1 90.62 163 GLY B O 1
ATOM 2829 N N . MET B 1 164 ? 2.057 -0.888 -23.578 1 90.69 164 MET B N 1
ATOM 2830 C CA . MET B 1 164 ? 1.226 0.106 -22.906 1 90.69 164 MET B CA 1
ATOM 2831 C C . MET B 1 164 ? 1.777 0.431 -21.531 1 90.69 164 MET B C 1
ATOM 2833 O O . MET B 1 164 ? 2.242 -0.46 -20.812 1 90.69 164 MET B O 1
ATOM 2837 N N . ASP B 1 165 ? 1.648 1.71 -21.109 1 89.75 165 ASP B N 1
ATOM 2838 C CA . ASP B 1 165 ? 2.078 2.115 -19.781 1 89.75 165 ASP B CA 1
ATOM 2839 C C . ASP B 1 165 ? 1.232 1.442 -18.703 1 89.75 165 ASP B C 1
ATOM 2841 O O . ASP B 1 165 ? 0.003 1.424 -18.781 1 89.75 165 ASP B O 1
ATOM 2845 N N . VAL B 1 166 ? 1.959 0.923 -17.781 1 90.81 166 VAL B N 1
ATOM 2846 C CA . VAL B 1 166 ? 1.254 0.284 -16.672 1 90.81 166 VAL B CA 1
ATOM 2847 C C . VAL B 1 166 ? 1.85 0.745 -15.344 1 90.81 166 VAL B C 1
ATOM 2849 O O . VAL B 1 166 ? 3 1.188 -15.289 1 90.81 166 VAL B O 1
ATOM 2852 N N . HIS B 1 167 ? 1.056 0.787 -14.297 1 92.38 167 HIS B N 1
ATOM 2853 C CA . HIS B 1 167 ? 1.435 0.933 -12.891 1 92.38 167 HIS B CA 1
ATOM 2854 C C . HIS B 1 167 ? 0.788 -0.147 -12.031 1 92.38 167 HIS B C 1
ATOM 2856 O O . HIS B 1 167 ? -0.242 0.093 -11.398 1 92.38 167 HIS B O 1
ATOM 2862 N N . TYR B 1 168 ? 1.461 -1.286 -11.977 1 93.75 168 TYR B N 1
ATOM 2863 C CA . TYR B 1 168 ? 0.952 -2.42 -11.211 1 93.75 168 TYR B CA 1
ATOM 2864 C C . TYR B 1 168 ? 1.261 -2.262 -9.727 1 93.75 168 TYR B C 1
ATOM 2866 O O . TYR B 1 168 ? 2.344 -1.798 -9.359 1 93.75 168 TYR B O 1
ATOM 2874 N N . HIS B 1 169 ? 0.337 -2.621 -8.961 1 94 169 HIS B N 1
ATOM 2875 C CA . HIS B 1 169 ? 0.492 -2.646 -7.512 1 94 169 HIS B CA 1
ATOM 2876 C C . HIS B 1 169 ? -0.122 -3.908 -6.914 1 94 169 HIS B C 1
ATOM 2878 O O . HIS B 1 169 ? -1.321 -4.152 -7.062 1 94 169 HIS B O 1
ATOM 2884 N N . HIS B 1 170 ? 0.707 -4.73 -6.316 1 96.94 170 HIS B N 1
ATOM 2885 C CA . HIS B 1 170 ? 0.271 -5.945 -5.637 1 96.94 170 HIS B CA 1
ATOM 2886 C C . HIS B 1 170 ? 0.486 -5.84 -4.129 1 96.94 170 HIS B C 1
ATOM 2888 O O . HIS B 1 170 ? 1.553 -5.414 -3.68 1 96.94 170 HIS B O 1
ATOM 2894 N N . GLU B 1 171 ? -0.474 -6.145 -3.426 1 97 171 GLU B N 1
ATOM 2895 C CA . GLU B 1 171 ? -0.368 -6.289 -1.978 1 97 171 GLU B CA 1
ATOM 2896 C C . GLU B 1 171 ? -0.482 -7.754 -1.562 1 97 171 GLU B C 1
ATOM 2898 O O . GLU B 1 171 ? -1.369 -8.469 -2.029 1 97 171 GLU B O 1
ATOM 2903 N N . TYR B 1 172 ? 0.4 -8.164 -0.714 1 98.44 172 TYR B N 1
ATOM 2904 C CA . TYR B 1 172 ? 0.402 -9.516 -0.182 1 98.44 172 TYR B CA 1
ATOM 2905 C C . TYR B 1 172 ? 0.034 -9.523 1.297 1 98.44 172 TYR B C 1
ATOM 2907 O O . TYR B 1 172 ? 0.642 -8.812 2.098 1 98.44 172 TYR B O 1
ATOM 2915 N N . MET B 1 173 ? -0.86 -10.312 1.63 1 98.25 173 MET B N 1
ATOM 2916 C CA . MET B 1 173 ? -1.291 -10.398 3.021 1 98.25 173 MET B CA 1
ATOM 2917 C C . MET B 1 173 ? -1.484 -11.852 3.443 1 98.25 173 MET B C 1
ATOM 2919 O O . MET B 1 173 ? -1.625 -12.734 2.596 1 98.25 173 MET B O 1
ATOM 2923 N N . ASP B 1 174 ? -1.444 -12.047 4.711 1 98.19 174 ASP B N 1
ATOM 2924 C CA . ASP B 1 174 ? -1.665 -13.375 5.277 1 98.19 174 ASP B CA 1
ATOM 2925 C C . ASP B 1 174 ? -0.75 -14.414 4.621 1 98.19 174 ASP B C 1
ATOM 2927 O O . ASP B 1 174 ? -1.21 -15.477 4.195 1 98.19 174 ASP B O 1
ATOM 2931 N N . VAL B 1 175 ? 0.473 -14.086 4.566 1 98.31 175 VAL B N 1
ATOM 2932 C CA . VAL B 1 175 ? 1.431 -14.93 3.859 1 98.31 175 VAL B CA 1
ATOM 2933 C C . VAL B 1 175 ? 1.701 -16.203 4.668 1 98.31 175 VAL B C 1
ATOM 2935 O O . VAL B 1 175 ? 1.984 -16.125 5.867 1 98.31 175 VAL B O 1
ATOM 2938 N N . SER B 1 176 ? 1.599 -17.297 4.02 1 97 176 SER B N 1
ATOM 2939 C CA . SER B 1 176 ? 1.935 -18.609 4.574 1 97 176 SER B CA 1
ATOM 2940 C C . SER B 1 176 ? 3.076 -19.25 3.799 1 97 176 SER B C 1
ATOM 2942 O O . SER B 1 176 ? 3.02 -19.359 2.572 1 97 176 SER B O 1
ATOM 2944 N N . LEU B 1 177 ? 4.09 -19.688 4.559 1 96.06 177 LEU B N 1
ATOM 2945 C CA . LEU B 1 177 ? 5.246 -20.281 3.896 1 96.06 177 LEU B CA 1
ATOM 2946 C C . LEU B 1 177 ? 4.918 -21.688 3.389 1 96.06 177 LEU B C 1
ATOM 2948 O O . LEU B 1 177 ? 4.23 -22.453 4.07 1 96.06 177 LEU B O 1
ATOM 2952 N N . GLY B 1 178 ? 5.414 -21.922 2.229 1 95.94 178 GLY B N 1
ATOM 2953 C CA . GLY B 1 178 ? 5.074 -23.172 1.569 1 95.94 178 GLY B CA 1
ATOM 2954 C C . GLY B 1 178 ? 3.684 -23.172 0.967 1 95.94 178 GLY B C 1
ATOM 2955 O O . GLY B 1 178 ? 3.055 -22.125 0.845 1 95.94 178 GLY B O 1
ATOM 2956 N N . VAL B 1 179 ? 3.301 -24.25 0.366 1 95.94 179 VAL B N 1
ATOM 2957 C CA . VAL B 1 179 ? 1.952 -24.438 -0.16 1 95.94 179 VAL B CA 1
ATOM 2958 C C . VAL B 1 179 ? 1.329 -25.703 0.45 1 95.94 179 VAL B C 1
ATOM 2960 O O . VAL B 1 179 ? 2.033 -26.656 0.757 1 95.94 179 VAL B O 1
ATOM 2963 N N . ARG B 1 180 ? 0.028 -25.719 0.589 1 90.25 180 ARG B N 1
ATOM 2964 C CA . ARG B 1 180 ? -0.679 -26.828 1.235 1 90.25 180 ARG B CA 1
ATOM 2965 C C . ARG B 1 180 ? -0.702 -28.062 0.342 1 90.25 180 ARG B C 1
ATOM 2967 O O . ARG B 1 180 ? -0.531 -29.188 0.822 1 90.25 180 ARG B O 1
ATOM 2974 N N . GLU B 1 181 ? -0.913 -27.766 -0.894 1 92.94 181 GLU B N 1
ATOM 2975 C CA . GLU B 1 181 ? -0.988 -28.844 -1.885 1 92.94 181 GLU B CA 1
ATOM 2976 C C . GLU B 1 181 ? -0.097 -28.547 -3.086 1 92.94 181 GLU B C 1
ATOM 2978 O O . GLU B 1 181 ? -0.392 -27.641 -3.879 1 92.94 181 GLU B O 1
ATOM 2983 N N . PRO B 1 182 ? 0.894 -29.453 -3.285 1 90.44 182 PRO B N 1
ATOM 2984 C CA . PRO B 1 182 ? 1.791 -29.172 -4.41 1 90.44 182 PRO B CA 1
ATOM 2985 C C . PRO B 1 182 ? 1.072 -29.188 -5.754 1 90.44 182 PRO B C 1
ATOM 2987 O O . PRO B 1 182 ? 1.528 -28.547 -6.711 1 90.44 182 PRO B O 1
ATOM 2990 N N . GLU B 1 183 ? -0.069 -29.828 -5.859 1 95 183 GLU B N 1
ATOM 2991 C CA . GLU B 1 183 ? -0.833 -29.969 -7.098 1 95 183 GLU B CA 1
ATOM 2992 C C . GLU B 1 183 ? -1.451 -28.641 -7.512 1 95 183 GLU B C 1
ATOM 2994 O O . GLU B 1 183 ? -1.944 -28.5 -8.633 1 95 183 GLU B O 1
ATOM 2999 N N . ILE B 1 184 ? -1.233 -27.703 -6.629 1 96.69 184 ILE B N 1
ATOM 3000 C CA . ILE B 1 184 ? -1.822 -26.406 -6.906 1 96.69 184 ILE B CA 1
ATOM 3001 C C . ILE B 1 184 ? -1.177 -25.797 -8.156 1 96.69 184 ILE B C 1
ATOM 3003 O O . ILE B 1 184 ? -1.761 -24.938 -8.805 1 96.69 184 ILE B O 1
ATOM 3007 N N . PHE B 1 185 ? -0.02 -26.297 -8.539 1 97.88 185 PHE B N 1
ATOM 3008 C CA . PHE B 1 185 ? 0.694 -25.734 -9.68 1 97.88 185 PHE B CA 1
ATOM 3009 C C . PHE B 1 185 ? 0.517 -26.594 -10.914 1 97.88 185 PHE B C 1
ATOM 3011 O O . PHE B 1 185 ? 1.132 -26.344 -11.953 1 97.88 185 PHE B O 1
ATOM 3018 N N . ASP B 1 186 ? -0.344 -27.609 -10.75 1 96.75 186 ASP B N 1
ATOM 3019 C CA . ASP B 1 186 ? -0.66 -28.406 -11.93 1 96.75 186 ASP B CA 1
ATOM 3020 C C . ASP B 1 186 ? -1.554 -27.641 -12.898 1 96.75 186 ASP B C 1
ATOM 3022 O O . ASP B 1 186 ? -2.316 -26.766 -12.484 1 96.75 186 ASP B O 1
ATOM 3026 N N . ILE B 1 187 ? -1.412 -28.062 -14.18 1 96.5 187 ILE B N 1
ATOM 3027 C CA . ILE B 1 187 ? -2.336 -27.5 -15.156 1 96.5 187 ILE B CA 1
ATOM 3028 C C . ILE B 1 187 ? -3.768 -27.906 -14.805 1 96.5 187 ILE B C 1
ATOM 3030 O O . ILE B 1 187 ? -4.047 -29.078 -14.547 1 96.5 187 ILE B O 1
ATOM 3034 N N . PRO B 1 188 ? -4.613 -26.906 -14.742 1 93.38 188 PRO B N 1
ATOM 3035 C CA . PRO B 1 188 ? -5.996 -27.266 -14.398 1 93.38 188 PRO B CA 1
ATOM 3036 C C . PRO B 1 188 ? -6.609 -28.266 -15.359 1 93.38 188 PRO B C 1
ATOM 3038 O O . PRO B 1 188 ? -6.359 -28.219 -16.562 1 93.38 188 PRO B O 1
ATOM 3041 N N . LYS B 1 189 ? -7.465 -29.031 -14.75 1 91.25 189 LYS B N 1
ATOM 3042 C CA . LYS B 1 189 ? -8.062 -30.109 -15.523 1 91.25 189 LYS B CA 1
ATOM 3043 C C . LYS B 1 189 ? -8.883 -29.578 -16.688 1 91.25 189 LYS B C 1
ATOM 3045 O O . LYS B 1 189 ? -8.914 -30.172 -17.766 1 91.25 189 LYS B O 1
ATOM 3050 N N . GLN B 1 190 ? -9.453 -28.438 -16.484 1 92.56 190 GLN B N 1
ATOM 3051 C CA . GLN B 1 190 ? -10.289 -27.812 -17.5 1 92.56 190 GLN B CA 1
ATOM 3052 C C . GLN B 1 190 ? -9.469 -27.406 -18.719 1 92.56 190 GLN B C 1
ATOM 3054 O O . GLN B 1 190 ? -10.023 -27.141 -19.797 1 92.56 190 GLN B O 1
ATOM 3059 N N . CYS B 1 191 ? -8.242 -27.312 -18.469 1 93.88 191 CYS B N 1
ATOM 3060 C CA . CYS B 1 191 ? -7.379 -26.828 -19.547 1 93.88 191 CYS B CA 1
ATOM 3061 C C . CYS B 1 191 ? -6.695 -28 -20.25 1 93.88 191 CYS B C 1
ATOM 3063 O O . CYS B 1 191 ? -5.883 -27.781 -21.156 1 93.88 191 CYS B O 1
ATOM 3065 N N . LEU B 1 192 ? -6.961 -29.188 -19.781 1 87.56 192 LEU B N 1
ATOM 3066 C CA . LEU B 1 192 ? -6.348 -30.359 -20.406 1 87.56 192 LEU B CA 1
ATOM 3067 C C . LEU B 1 192 ? -7.172 -30.844 -21.594 1 87.56 192 LEU B C 1
ATOM 3069 O O . LEU B 1 192 ? -8.383 -30.641 -21.641 1 87.56 192 LEU B O 1
#

Foldseek 3Di:
DPPPPPPPPPPPPPPDPDFDWAFQWKKFWKWKDWPVVGKIKTFMWTGHNVQLKIWTWIWIADPNDTWTKTWIDRQVVQWIWIAGPVVRAIDIDGRPDHRDDQGDDDPKAWDDKDWDADPPDPPRIFIKTWIKDDDPFWMKIWMATPPNRYTAKIWTFGADPVRHTTIMIMGTHPMGHHDPDPCSNPDDPSRD/DPPPPPPPPPPPPPPDPDFDWAFQWKKFWKWKDWPVVGKTKTFMWTGHNVQLKIWTWIWIADPNDTWTKTWIDRQVVQWIWIAGPVVRAIDIDGRPDHRDDQGDDDPKAWDDKDWDADPPDPPRIFIKTWIKDDDPFWMKIWMATPPNRYTAKIWTFGADPVRHTTIMIMGTHPMGHHDPDPCSNPDDPSVD

Nearest PDB structures (foldseek):
  6jla-assembly2_C  TM=8.206E-01  e=2.459E-15  Mus musculus
  6jl9-assembly1_A  TM=8.376E-01  e=7.172E-15  Xenopus tropicalis
  6jld-assembly2_D  TM=8.398E-01  e=2.989E-14  Homo sapiens
  6jld-assembly2_C  TM=8.259E-01  e=7.109E-14  Homo sapiens
  8i34-assembly4_H  TM=7.759E-01  e=1.488E-10  Haliclona sp.

Secondary structure (DSSP, 8-state):
-----------------------SEEEEEEEEEETTTTEEEEEEEEEETTTTEEEEEEEEEETTEEEEEEEEEETTTTEEEEEETTTTEEEEEE--SPP--SS--TTPEEEEEEEEE-SSSTTSEEEEEEEEEEETTEEEEEEEETTTT-EEEEEEEEE-TTS-EEEEEEEEEEEEES-S-GGGGSPPGGG-/-----------------------SEEEEEEEEEETTTTEEEEEEEEEETTTTEEEEEEEEEETTEEEEEEEEEETTTTEEEEEETTTTEEEEEE--SPP--SS--TTPEEEEEEEEE-SSSTTSEEEEEEEEEEETTEEEEEEEETTTT-EEEEEEEEE-TTS-EEEEEEEEEEEEES-S-GGGGSPPGGG-

Sequence (384 aa):
MKLLILSFSALIVFAAAQHCISPDVFESRIISYDHRTGYYAAGWLAYDANTERIRVIEDAYENSTKTHYDTLFAYKEKAEYRINTSTNKCTKLALNEKFIPIGVYPNSTYVGNFILGTLGAPGAGVIVQEWSHKVTTGVWYQMFTDHGCIPVHSMFYGKDSAGMDVHYHHEYMDVSLGVREPEIFDIPKQCLMKLLILSFSALIVFAAAQHCISPDVFESRIISYDHRTGYYAAGWLAYDANTERIRVIEDAYENSTKTHYDTLFAYKEKAEYRINTSTNKCTKLALNEKFIPIGVYPNSTYVGNFILGTLGAPGAGVIVQEWSHKVTTGVWYQMFTDHGCIPVHSMFYGKDSAGMDVHYHHEYMDVSLGVREPEIFDIPKQCL

Organism: Ciona savignyi (NCBI:txid51511)